Protein AF-A0A2S7QHT2-F1 (afdb_monomer_lite)

Structure (mmCIF, N/CA/C/O backbone):
data_AF-A0A2S7QHT2-F1
#
_entry.id   AF-A0A2S7QHT2-F1
#
loop_
_atom_site.group_PDB
_atom_site.id
_atom_site.type_symbol
_atom_site.label_atom_id
_atom_site.label_alt_id
_atom_site.label_comp_id
_atom_site.label_asym_id
_atom_site.label_entity_id
_atom_site.label_seq_id
_atom_site.pdbx_PDB_ins_code
_atom_site.Cartn_x
_atom_site.Cartn_y
_atom_site.Cartn_z
_atom_site.occupancy
_atom_site.B_iso_or_equiv
_atom_site.auth_seq_id
_atom_site.auth_comp_id
_atom_site.auth_asym_id
_atom_site.auth_atom_id
_atom_site.pdbx_PDB_model_num
ATOM 1 N N . MET A 1 1 ? -30.716 4.567 12.095 1.00 27.33 1 MET A N 1
ATOM 2 C CA . MET A 1 1 ? -30.293 3.938 13.368 1.00 27.33 1 MET A CA 1
ATOM 3 C C . MET A 1 1 ? -30.056 2.433 13.236 1.00 27.33 1 MET A C 1
ATOM 5 O O . MET A 1 1 ? -28.955 2.012 13.545 1.00 27.33 1 MET A O 1
ATOM 9 N N . ASN A 1 2 ? -30.972 1.645 12.649 1.00 24.89 2 ASN A N 1
ATOM 10 C CA . ASN A 1 2 ? -30.847 0.179 12.424 1.00 24.89 2 ASN A CA 1
ATOM 11 C C . ASN A 1 2 ? -29.750 -0.302 11.447 1.00 24.89 2 ASN A C 1
ATOM 13 O O . ASN A 1 2 ? -29.770 -1.441 11.002 1.00 24.89 2 ASN A O 1
ATOM 17 N N . ILE A 1 3 ? -28.818 0.566 11.070 1.00 30.78 3 ILE A N 1
ATOM 18 C CA . ILE A 1 3 ? -27.710 0.233 10.172 1.00 30.78 3 ILE A CA 1
ATOM 19 C C . ILE A 1 3 ? -26.383 0.306 10.952 1.00 30.78 3 ILE A C 1
ATOM 21 O O . ILE A 1 3 ? -25.504 -0.509 10.710 1.00 30.78 3 ILE A O 1
ATOM 25 N N . LEU A 1 4 ? -26.286 1.176 11.974 1.00 35.44 4 LEU A N 1
ATOM 26 C CA . LEU A 1 4 ? -25.066 1.470 12.747 1.00 35.44 4 LEU A CA 1
ATOM 27 C C . LEU A 1 4 ? -24.508 0.295 13.561 1.00 35.44 4 LEU A C 1
ATOM 29 O O . LEU A 1 4 ? -23.317 0.239 13.843 1.00 35.44 4 LEU A O 1
ATOM 33 N N . LEU A 1 5 ? -25.357 -0.649 13.938 1.00 35.75 5 LEU A N 1
ATOM 34 C CA . LEU A 1 5 ? -24.962 -1.760 14.792 1.00 35.75 5 LEU A CA 1
ATOM 35 C C . LEU A 1 5 ? -24.703 -3.050 13.979 1.00 35.75 5 LEU A C 1
ATOM 37 O O . LEU A 1 5 ? -24.017 -3.948 14.469 1.00 35.75 5 LEU A O 1
ATOM 41 N N . ALA A 1 6 ? -25.129 -3.119 12.700 1.00 35.41 6 ALA A N 1
ATOM 42 C CA . ALA A 1 6 ? -24.780 -4.225 11.786 1.00 35.41 6 ALA A CA 1
ATOM 43 C C . ALA A 1 6 ? -23.260 -4.281 11.564 1.00 35.41 6 ALA A C 1
ATOM 45 O O . ALA A 1 6 ? -22.691 -5.324 11.236 1.00 35.41 6 ALA A O 1
ATOM 46 N N . TYR A 1 7 ? -22.613 -3.139 11.805 1.00 45.28 7 TYR A N 1
ATOM 47 C CA . TYR A 1 7 ? -21.202 -2.881 11.615 1.00 45.28 7 TYR A CA 1
ATOM 48 C C . TYR A 1 7 ? -20.304 -3.554 12.646 1.00 45.28 7 TYR A C 1
ATOM 50 O O . TYR A 1 7 ? -19.321 -4.147 12.230 1.00 45.28 7 TYR A O 1
ATOM 58 N N . TRP A 1 8 ? -20.633 -3.574 13.943 1.00 37.66 8 TRP A N 1
ATOM 59 C CA . TRP A 1 8 ? -19.819 -4.308 14.930 1.00 37.66 8 TRP A CA 1
ATOM 60 C C . TRP A 1 8 ? -19.849 -5.818 14.675 1.00 37.66 8 TRP A C 1
ATOM 62 O O . TRP A 1 8 ? -18.812 -6.475 14.682 1.00 37.66 8 TRP A O 1
ATOM 72 N N . GLY A 1 9 ? -21.029 -6.344 14.329 1.00 35.50 9 GLY A N 1
ATOM 73 C CA . GLY A 1 9 ? -21.218 -7.743 13.960 1.00 35.50 9 GLY A CA 1
ATOM 74 C C . GLY A 1 9 ? -20.507 -8.143 12.665 1.00 35.50 9 GLY A C 1
ATOM 75 O O . GLY A 1 9 ? -19.952 -9.225 12.622 1.00 35.50 9 GLY A O 1
ATOM 76 N N . GLN A 1 10 ? -20.452 -7.315 11.614 1.00 37.03 10 GLN A N 1
ATOM 77 C CA . GLN A 1 10 ? -19.720 -7.663 10.377 1.00 37.03 10 GLN A CA 1
ATOM 78 C C . GLN A 1 10 ? -18.208 -7.412 10.456 1.00 37.03 10 GLN A C 1
ATOM 80 O O . GLN A 1 10 ? -17.444 -8.167 9.849 1.00 37.03 10 GLN A O 1
ATOM 85 N N . ILE A 1 11 ? -17.780 -6.409 11.231 1.00 41.47 11 ILE A N 1
ATOM 86 C CA . ILE A 1 11 ? -16.378 -6.188 11.618 1.00 41.47 11 ILE A CA 1
ATOM 87 C C . ILE A 1 11 ? -15.848 -7.389 12.426 1.00 41.47 11 ILE A C 1
ATOM 89 O O . ILE A 1 11 ? -14.677 -7.736 12.300 1.00 41.47 11 ILE A O 1
ATOM 93 N N . ALA A 1 12 ? -16.716 -8.052 13.203 1.00 37.44 12 ALA A N 1
ATOM 94 C CA . ALA A 1 12 ? -16.378 -9.201 14.043 1.00 37.44 12 ALA A CA 1
ATOM 95 C C . ALA A 1 12 ? -16.720 -10.594 13.455 1.00 37.44 12 ALA A C 1
ATOM 97 O O . ALA A 1 12 ? -16.051 -11.562 13.796 1.00 37.44 12 ALA A O 1
ATOM 98 N N . ASN A 1 13 ? -17.729 -10.745 12.590 1.00 34.91 13 ASN A N 1
ATOM 99 C CA . ASN A 1 13 ? -18.264 -12.059 12.172 1.00 34.91 13 ASN A CA 1
ATOM 100 C C . ASN A 1 13 ? -18.262 -12.319 10.661 1.00 34.91 13 ASN A C 1
ATOM 102 O O . ASN A 1 13 ? -18.760 -13.363 10.243 1.00 34.91 13 ASN A O 1
ATOM 106 N N . SER A 1 14 ? -17.744 -11.428 9.807 1.00 38.25 14 SER A N 1
ATOM 107 C CA . SER A 1 14 ? -17.647 -11.765 8.380 1.00 38.25 14 SER A CA 1
ATOM 108 C C . SER A 1 14 ? -16.297 -12.405 8.058 1.00 38.25 14 SER A C 1
ATOM 110 O O . SER A 1 14 ? -15.271 -11.746 8.039 1.00 38.25 14 SER A O 1
ATOM 112 N N . GLU A 1 15 ? -16.288 -13.691 7.708 1.00 36.53 15 GLU A N 1
ATOM 113 C CA . GLU A 1 15 ? -15.116 -14.375 7.124 1.00 36.53 15 GLU A CA 1
ATOM 114 C C . GLU A 1 15 ? -14.731 -13.827 5.727 1.00 36.53 15 GLU A C 1
ATOM 116 O O . GLU A 1 15 ? -13.870 -14.367 5.037 1.00 36.53 15 GLU A O 1
ATOM 121 N N . ARG A 1 16 ? -15.384 -12.754 5.256 1.00 41.78 16 ARG A N 1
ATOM 122 C CA . ARG A 1 16 ? -15.173 -12.146 3.940 1.00 41.78 16 ARG A CA 1
ATOM 123 C C . ARG A 1 16 ? -15.058 -10.635 4.085 1.00 41.78 16 ARG A C 1
ATOM 125 O O . ARG A 1 16 ? -16.041 -9.976 4.406 1.00 41.78 16 ARG A O 1
ATOM 132 N N . GLY A 1 17 ? -13.892 -10.084 3.737 1.00 46.06 17 GLY A N 1
ATOM 133 C CA . GLY A 1 17 ? -13.554 -8.649 3.756 1.00 46.06 17 GLY A CA 1
ATOM 134 C C . GLY A 1 17 ? -14.359 -7.735 2.813 1.00 46.06 17 GLY A C 1
ATOM 135 O O . GLY A 1 17 ? -13.848 -6.708 2.371 1.00 46.06 17 GLY A O 1
ATOM 136 N N . LEU A 1 18 ? -15.608 -8.081 2.490 1.00 49.06 18 LEU A N 1
ATOM 137 C CA . LEU A 1 18 ? -16.520 -7.264 1.692 1.00 49.06 18 LEU A CA 1
ATOM 138 C C . LEU A 1 18 ? -16.763 -5.908 2.357 1.00 49.06 18 LEU A C 1
ATOM 140 O O . LEU A 1 18 ? -16.842 -4.909 1.659 1.00 49.06 18 LEU A O 1
ATOM 144 N N . TRP A 1 19 ? -16.833 -5.830 3.686 1.00 53.81 19 TRP A N 1
ATOM 145 C CA . TRP A 1 19 ? -17.104 -4.562 4.369 1.00 53.81 19 TRP A CA 1
ATOM 146 C C . TRP A 1 19 ? -15.973 -3.539 4.227 1.00 53.81 19 TRP A C 1
ATOM 148 O O . TRP A 1 19 ? -16.228 -2.385 3.894 1.00 53.81 19 TRP A O 1
ATOM 158 N N . PHE A 1 20 ? -14.719 -3.965 4.391 1.00 51.84 20 PHE A N 1
ATOM 159 C CA . PHE A 1 20 ? -13.565 -3.108 4.117 1.00 51.84 20 PHE A CA 1
ATOM 160 C C . PHE A 1 20 ? -13.592 -2.605 2.667 1.00 51.84 20 PHE A C 1
ATOM 162 O O . PHE A 1 20 ? -13.404 -1.419 2.428 1.00 51.84 20 PHE A O 1
ATOM 169 N N . GLN A 1 21 ? -13.960 -3.466 1.712 1.00 55.69 21 GLN A N 1
ATOM 170 C CA . GLN A 1 21 ? -14.162 -3.070 0.313 1.00 55.69 21 GLN A CA 1
ATOM 171 C C . GLN A 1 21 ? -15.330 -2.083 0.133 1.00 55.69 21 GLN A C 1
ATOM 173 O O . GLN A 1 21 ? -15.239 -1.192 -0.704 1.00 55.69 21 GLN A O 1
ATOM 178 N N . HIS A 1 22 ? -16.408 -2.188 0.919 1.00 61.75 22 HIS A N 1
ATOM 179 C CA . HIS A 1 22 ? -17.517 -1.225 0.894 1.00 61.75 22 HIS A CA 1
ATOM 180 C C . HIS A 1 22 ? -17.108 0.127 1.485 1.00 61.75 22 HIS A C 1
ATOM 182 O O . HIS A 1 22 ? -17.451 1.155 0.908 1.00 61.75 22 HIS A O 1
ATOM 188 N N . LEU A 1 23 ? -16.353 0.148 2.589 1.00 59.56 23 LEU A N 1
ATOM 189 C CA . LEU A 1 23 ? -15.795 1.381 3.156 1.00 59.56 23 LEU A CA 1
ATOM 190 C C . LEU A 1 23 ? -14.796 2.033 2.201 1.00 59.56 23 LEU A C 1
ATOM 192 O O . LEU A 1 23 ? -14.827 3.247 2.027 1.00 59.56 23 LEU A O 1
ATOM 196 N N . GLN A 1 24 ? -13.961 1.240 1.530 1.00 60.12 24 GLN A N 1
ATOM 197 C CA . GLN A 1 24 ? -13.057 1.729 0.492 1.00 60.12 24 GLN A CA 1
ATOM 198 C C . GLN A 1 24 ? -13.811 2.264 -0.722 1.00 60.12 24 GLN A C 1
ATOM 200 O O . GLN A 1 24 ? -13.518 3.364 -1.168 1.00 60.12 24 GLN A O 1
ATOM 205 N N . GLY A 1 25 ? -14.833 1.554 -1.202 1.00 62.62 25 GLY A N 1
ATOM 206 C CA . GLY A 1 25 ? -15.687 2.033 -2.287 1.00 62.62 25 GLY A CA 1
ATOM 207 C C . GLY A 1 25 ? -16.421 3.324 -1.917 1.00 62.62 25 GLY A C 1
ATOM 208 O O . GLY A 1 25 ? -16.457 4.262 -2.707 1.00 62.62 25 GLY A O 1
ATOM 209 N N . ALA A 1 26 ? -16.955 3.419 -0.697 1.00 66.06 26 ALA A N 1
ATOM 210 C CA . ALA A 1 26 ? -17.594 4.631 -0.196 1.00 66.06 26 ALA A CA 1
ATOM 211 C C . ALA A 1 26 ? -16.602 5.795 -0.068 1.00 66.06 26 ALA A C 1
ATOM 213 O O . ALA A 1 26 ? -16.910 6.904 -0.505 1.00 66.06 26 ALA A O 1
ATOM 214 N N . ARG A 1 27 ? -15.398 5.540 0.462 1.00 68.69 27 ARG A N 1
ATOM 215 C CA . ARG A 1 27 ? -14.284 6.498 0.489 1.00 68.69 27 ARG A CA 1
ATOM 216 C C . ARG A 1 27 ? -13.974 7.000 -0.915 1.00 68.69 27 ARG A C 1
ATOM 218 O O . ARG A 1 27 ? -13.933 8.207 -1.123 1.00 68.69 27 ARG A O 1
ATOM 225 N N . ASP A 1 28 ? -13.776 6.091 -1.863 1.00 64.75 28 ASP A N 1
ATOM 226 C CA . ASP A 1 28 ? -13.391 6.423 -3.235 1.00 64.75 28 ASP A CA 1
ATOM 227 C C . ASP A 1 28 ? -14.479 7.252 -3.921 1.00 64.75 28 ASP A C 1
ATOM 229 O O . ASP A 1 28 ? -14.171 8.230 -4.596 1.00 64.75 28 ASP A O 1
ATOM 233 N N . ILE A 1 29 ? -15.757 6.943 -3.673 1.00 66.94 29 ILE A N 1
ATOM 234 C CA . ILE A 1 29 ? -16.894 7.736 -4.159 1.00 66.94 29 ILE A CA 1
ATOM 235 C C . ILE A 1 29 ? -16.921 9.132 -3.519 1.00 66.94 29 ILE A C 1
ATOM 237 O O . ILE A 1 29 ? -17.135 10.115 -4.228 1.00 66.94 29 ILE A O 1
ATOM 241 N N . ILE A 1 30 ? -16.709 9.249 -2.205 1.00 67.50 30 ILE A N 1
ATOM 242 C CA . ILE A 1 30 ? -16.679 10.545 -1.504 1.00 67.50 30 ILE A CA 1
ATOM 243 C C . ILE A 1 30 ? -15.527 11.406 -2.034 1.00 67.50 30 ILE A C 1
ATOM 245 O O . ILE A 1 30 ? -15.738 12.567 -2.384 1.00 67.50 30 ILE A O 1
ATOM 249 N N . LEU A 1 31 ? -14.326 10.835 -2.163 1.00 64.50 31 LEU A N 1
ATOM 250 C CA . LEU A 1 31 ? -13.157 11.524 -2.712 1.00 64.50 31 LEU A CA 1
ATOM 251 C C . LEU A 1 31 ? -13.375 11.922 -4.178 1.00 64.50 31 LEU A C 1
ATOM 253 O O . LEU A 1 31 ? -13.126 13.071 -4.536 1.00 64.50 31 LEU A O 1
ATOM 257 N N . TYR A 1 32 ? -13.935 11.029 -5.001 1.00 68.81 32 TYR A N 1
ATOM 258 C CA . TYR A 1 32 ? -14.283 11.315 -6.396 1.00 68.81 32 TYR A CA 1
ATOM 259 C C . TYR A 1 32 ? -15.263 12.492 -6.534 1.00 68.81 32 TYR A C 1
ATOM 261 O O . TYR A 1 32 ? -15.173 13.273 -7.479 1.00 68.81 32 TYR A O 1
ATOM 269 N N . ARG A 1 33 ? -16.182 12.671 -5.576 1.00 64.50 33 ARG A N 1
ATOM 270 C CA . ARG A 1 33 ? -17.149 13.786 -5.562 1.00 64.50 33 ARG A CA 1
ATOM 271 C C . ARG A 1 33 ? -16.594 15.094 -4.977 1.00 64.50 33 ARG A C 1
ATOM 273 O O . ARG A 1 33 ? -17.362 16.035 -4.756 1.00 64.50 33 ARG A O 1
ATOM 280 N N . GLY A 1 34 ? -15.279 15.179 -4.771 1.00 60.41 34 GLY A N 1
ATOM 281 C CA . GLY A 1 34 ? -14.604 16.367 -4.247 1.00 60.41 34 GLY A CA 1
ATOM 282 C C . GLY A 1 34 ? -14.441 16.372 -2.728 1.00 60.41 34 GLY A C 1
ATOM 283 O O . GLY A 1 34 ? -14.325 17.444 -2.146 1.00 60.41 34 GLY A O 1
ATOM 284 N N . GLY A 1 35 ? -14.443 15.197 -2.093 1.00 59.50 35 GLY A N 1
ATOM 285 C CA . GLY A 1 35 ? -14.132 15.030 -0.676 1.00 59.50 35 GLY A CA 1
ATOM 286 C C . GLY A 1 35 ? -15.316 15.224 0.280 1.00 59.50 35 GLY A C 1
ATOM 287 O O . GLY A 1 35 ? -16.452 15.461 -0.147 1.00 59.50 35 GLY A O 1
ATOM 288 N N . PRO A 1 36 ? -15.071 15.074 1.596 1.00 59.03 36 PRO A N 1
ATOM 289 C CA . PRO A 1 36 ? -16.118 15.141 2.601 1.00 59.03 36 PRO A CA 1
ATOM 290 C C . PRO A 1 36 ? -16.754 16.531 2.709 1.00 59.03 36 PRO A C 1
ATOM 292 O O . PRO A 1 36 ? -16.053 17.510 2.932 1.00 59.03 36 PRO A O 1
ATOM 295 N N . ARG A 1 37 ? -18.087 16.629 2.621 1.00 60.78 37 ARG A N 1
ATOM 296 C CA . ARG A 1 37 ? -18.820 17.891 2.830 1.00 60.78 37 ARG A CA 1
ATOM 297 C C . ARG A 1 37 ? 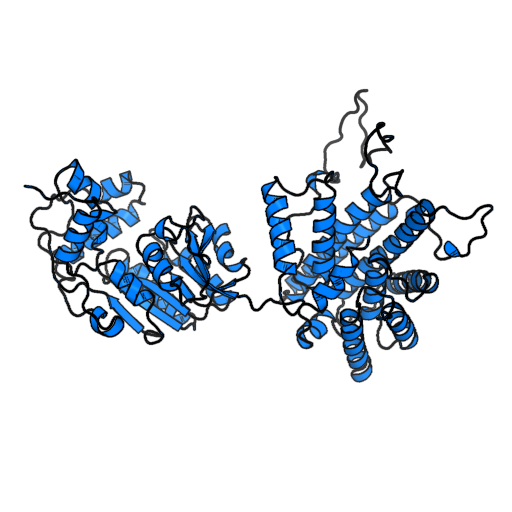-19.588 17.865 4.131 1.00 60.78 37 ARG A C 1
ATOM 299 O O . ARG A 1 37 ? -20.383 16.950 4.352 1.00 60.78 37 ARG A O 1
ATOM 306 N N . THR A 1 38 ? -19.373 18.867 4.983 1.00 54.41 38 THR A N 1
ATOM 307 C CA . THR A 1 38 ? -20.053 18.974 6.280 1.00 54.41 38 THR A CA 1
ATOM 308 C C . THR A 1 38 ? -21.566 18.976 6.110 1.00 54.41 38 THR A C 1
ATOM 310 O O . THR A 1 38 ? -22.243 18.506 6.997 1.00 54.41 38 THR A O 1
ATOM 313 N N . SER A 1 39 ? -22.138 19.395 4.987 1.00 56.03 39 SER A N 1
ATOM 314 C CA . SER A 1 39 ? -23.588 19.357 4.752 1.00 56.03 39 SER A CA 1
ATOM 315 C C . SER A 1 39 ? -24.148 18.005 4.269 1.00 56.03 39 SER A C 1
ATOM 317 O O . SER A 1 39 ? -25.367 17.851 4.213 1.00 56.03 39 SER A O 1
ATOM 319 N N . ASP A 1 40 ? -23.305 17.022 3.928 1.00 63.25 40 ASP A N 1
ATOM 320 C CA . ASP A 1 40 ? -23.725 15.751 3.321 1.00 63.25 40 ASP A CA 1
ATOM 321 C C . ASP A 1 40 ? -23.852 14.622 4.363 1.00 63.25 40 ASP A C 1
ATOM 323 O O . ASP A 1 40 ? -22.884 14.211 5.011 1.00 63.25 40 ASP A O 1
ATOM 327 N N . PHE A 1 41 ? -25.070 14.089 4.505 1.00 63.69 41 PHE A N 1
ATOM 328 C CA . PHE A 1 41 ? -25.387 13.024 5.456 1.00 63.69 41 PHE A CA 1
ATOM 329 C C . PHE A 1 41 ? -24.586 11.739 5.220 1.00 63.69 41 PHE A C 1
ATOM 331 O O . PHE A 1 41 ? -24.064 11.175 6.180 1.00 63.69 41 PHE A O 1
ATOM 338 N N . LEU A 1 42 ? -24.480 11.265 3.974 1.00 64.75 42 LEU A N 1
ATOM 339 C CA . LEU A 1 42 ? -23.794 10.004 3.679 1.00 64.75 42 LEU A CA 1
ATOM 340 C C . LEU A 1 42 ? -22.308 10.129 3.980 1.00 64.75 42 LEU A C 1
ATOM 342 O O . LEU A 1 42 ? -21.710 9.216 4.538 1.00 64.75 42 LEU A O 1
ATOM 346 N N . THR A 1 43 ? -21.734 11.291 3.688 1.00 65.88 43 THR A N 1
ATOM 347 C CA . THR A 1 43 ? -20.347 11.583 4.034 1.00 65.88 43 THR A CA 1
ATOM 348 C C . THR A 1 43 ? -20.132 11.560 5.547 1.00 65.88 43 THR A C 1
ATOM 350 O O . THR A 1 43 ? -19.226 10.879 6.030 1.00 65.88 43 THR A O 1
ATOM 353 N N . ARG A 1 44 ? -20.975 12.273 6.311 1.00 63.75 44 ARG A N 1
ATOM 354 C CA . ARG A 1 44 ? -20.920 12.270 7.784 1.00 63.75 44 ARG A CA 1
ATOM 355 C C . ARG A 1 44 ? -21.051 10.861 8.342 1.00 63.75 44 ARG A C 1
ATOM 357 O O . ARG A 1 44 ? -20.328 10.486 9.260 1.00 63.75 44 ARG A O 1
ATOM 364 N N . PHE A 1 45 ? -21.951 10.084 7.755 1.00 66.25 45 PHE A N 1
ATOM 365 C CA . PHE A 1 45 ? -22.214 8.714 8.141 1.00 66.25 45 PHE A CA 1
ATOM 366 C C . PHE A 1 45 ? -21.015 7.796 7.872 1.00 66.25 45 PHE A C 1
ATOM 368 O O . PHE A 1 45 ? -20.583 7.095 8.777 1.00 66.25 45 PHE A O 1
ATOM 375 N N . PHE A 1 46 ? -20.412 7.832 6.681 1.00 67.19 46 PHE A N 1
ATOM 376 C CA . PHE A 1 46 ? -19.236 7.009 6.376 1.00 67.19 46 PHE A CA 1
ATOM 377 C C . PHE A 1 46 ? -17.997 7.412 7.179 1.00 67.19 46 PHE A C 1
ATOM 379 O O . PHE A 1 46 ? -17.269 6.534 7.634 1.00 67.19 46 PHE A O 1
ATOM 386 N N . ALA A 1 47 ? -17.782 8.708 7.416 1.00 66.00 47 ALA A N 1
ATOM 387 C CA . ALA A 1 47 ? -16.700 9.175 8.280 1.00 66.00 47 ALA A CA 1
ATOM 388 C C . ALA A 1 47 ? -16.893 8.714 9.733 1.00 66.00 47 ALA A C 1
ATOM 390 O O . ALA A 1 47 ? -15.937 8.276 10.368 1.00 66.00 47 ALA A O 1
ATOM 391 N N . LEU A 1 48 ? -18.132 8.752 10.245 1.00 66.94 48 LEU A N 1
ATOM 392 C CA . LEU A 1 48 ? -18.468 8.192 11.555 1.00 66.94 48 LEU A CA 1
ATOM 393 C C . LEU A 1 48 ? -18.089 6.708 11.624 1.00 66.94 48 LEU A C 1
ATOM 395 O O . LEU A 1 48 ? -17.438 6.297 12.577 1.00 66.94 48 LEU A O 1
ATOM 399 N N . LEU A 1 49 ? -18.431 5.924 10.600 1.00 66.12 49 LEU A N 1
ATOM 400 C CA . LEU A 1 49 ? -18.107 4.495 10.550 1.00 66.12 49 LEU A CA 1
ATOM 401 C C . LEU A 1 49 ? -16.602 4.220 10.487 1.00 66.12 49 LEU A C 1
ATOM 403 O O . LEU A 1 49 ? -16.118 3.333 11.188 1.00 66.12 49 LEU A O 1
ATOM 407 N N . ASP A 1 50 ? -15.872 4.980 9.676 1.00 66.56 50 ASP A N 1
ATOM 408 C CA . ASP A 1 50 ? -14.422 4.857 9.526 1.00 66.56 50 ASP A CA 1
ATOM 409 C C . ASP A 1 50 ? -13.697 5.171 10.846 1.00 66.56 50 ASP A C 1
ATOM 411 O O . ASP A 1 50 ? -12.938 4.348 11.355 1.00 66.56 50 ASP A O 1
ATOM 415 N N . ILE A 1 51 ? -14.023 6.304 11.477 1.00 68.00 51 ILE A N 1
ATOM 416 C CA . ILE A 1 51 ? -13.430 6.722 12.757 1.00 68.00 51 ILE A CA 1
ATOM 417 C C . ILE A 1 51 ? -13.825 5.770 13.892 1.00 68.00 51 ILE A C 1
ATOM 419 O O . ILE A 1 51 ? -12.997 5.396 14.725 1.00 68.00 51 ILE A O 1
ATOM 423 N N . SER A 1 52 ? -15.094 5.354 13.938 1.00 63.72 52 SER A N 1
ATOM 424 C CA . SER A 1 52 ? -15.553 4.403 14.947 1.00 63.72 52 SER A CA 1
ATOM 425 C C . SER A 1 52 ? -14.896 3.040 14.799 1.00 63.72 52 SER A C 1
ATOM 427 O O . SER A 1 52 ? -14.715 2.404 15.822 1.00 63.72 52 SER A O 1
ATOM 429 N N . GLY A 1 53 ? -14.534 2.583 13.594 1.00 61.53 53 GLY A N 1
ATOM 430 C CA . GLY A 1 53 ? -13.806 1.324 13.388 1.00 61.53 53 GLY A CA 1
ATOM 431 C C . GLY A 1 53 ? -12.296 1.450 13.613 1.00 61.53 53 GLY A C 1
ATOM 432 O O . GLY A 1 53 ? -11.654 0.527 14.124 1.00 61.53 53 GLY A O 1
ATOM 433 N N . SER A 1 54 ? -11.719 2.606 13.288 1.00 60.28 54 SER A N 1
ATOM 434 C CA . SER A 1 54 ? -10.273 2.803 13.293 1.00 60.28 54 SER A CA 1
ATOM 435 C C . SER A 1 54 ? -9.638 2.681 14.671 1.00 60.28 54 SER A C 1
ATOM 437 O O . SER A 1 54 ? -8.536 2.142 14.801 1.00 60.28 54 SER A O 1
ATOM 439 N N . LEU A 1 55 ? -10.333 3.148 15.708 1.00 60.91 55 LEU A N 1
ATOM 440 C CA . LEU A 1 55 ? -9.832 3.137 17.080 1.00 60.91 55 LEU A CA 1
ATOM 441 C C . LEU A 1 55 ? -9.653 1.710 17.624 1.00 60.91 55 LEU A C 1
ATOM 443 O O . LEU A 1 55 ? -8.727 1.461 18.390 1.00 60.91 55 LEU A O 1
ATOM 447 N N . TRP A 1 56 ? -10.455 0.765 17.133 1.00 55.91 56 TRP A N 1
ATOM 448 C CA . TRP A 1 56 ? -10.374 -0.657 17.478 1.00 55.91 56 TRP A CA 1
ATOM 449 C C . TRP A 1 56 ? -9.393 -1.421 16.598 1.00 55.91 56 TRP A C 1
ATOM 451 O O . TRP A 1 56 ? -8.843 -2.422 17.032 1.00 55.91 56 TRP A O 1
ATOM 461 N N . SER A 1 57 ? -9.166 -0.974 15.361 1.00 53.19 57 SER A N 1
ATOM 462 C CA . SER A 1 57 ? -8.196 -1.609 14.455 1.00 53.19 57 SER A CA 1
ATOM 463 C C . SER A 1 57 ? -6.737 -1.261 14.779 1.00 53.19 57 SER A C 1
ATOM 465 O O . SER A 1 57 ? -5.822 -1.955 14.342 1.00 53.19 57 SER A O 1
ATOM 467 N N . GLY A 1 58 ? -6.508 -0.150 15.489 1.00 49.38 58 GLY A N 1
ATOM 468 C CA . GLY A 1 58 ? -5.170 0.387 15.742 1.00 49.38 58 GLY A CA 1
ATOM 469 C C . GLY A 1 58 ? -4.451 0.917 14.493 1.00 49.38 58 GLY A C 1
ATOM 470 O O . GLY A 1 58 ? -3.255 1.179 14.566 1.00 49.38 58 GLY A O 1
ATOM 471 N N . GLN A 1 59 ? -5.139 1.074 13.354 1.00 52.56 59 GLN A N 1
ATOM 472 C CA . GLN A 1 59 ? -4.547 1.508 12.074 1.00 52.56 59 GLN A CA 1
ATOM 473 C C . GLN A 1 59 ? -4.804 2.987 11.739 1.00 52.56 59 GLN A C 1
ATOM 475 O O . GLN A 1 59 ? -4.310 3.490 10.734 1.00 52.56 59 GLN A O 1
ATOM 480 N N . GLY A 1 60 ? -5.574 3.702 12.568 1.00 56.44 60 GLY A N 1
ATOM 481 C CA . GLY A 1 60 ? -6.106 5.008 12.177 1.00 56.44 60 GLY A CA 1
ATOM 482 C C . GLY A 1 60 ? -7.174 4.880 11.076 1.00 56.44 60 GLY A C 1
ATOM 483 O O . GLY A 1 60 ? -7.420 3.786 10.565 1.00 56.44 60 GLY A O 1
ATOM 484 N N . PRO A 1 61 ? -7.923 5.953 10.791 1.00 63.69 61 PRO A N 1
ATOM 485 C CA . PRO A 1 61 ? -9.043 5.883 9.857 1.00 63.69 61 PRO A CA 1
ATOM 486 C C . PRO A 1 61 ? -8.567 5.943 8.389 1.00 63.69 61 PRO A C 1
ATOM 488 O O . PRO A 1 61 ? -7.520 6.525 8.099 1.00 63.69 61 PRO A O 1
ATOM 491 N N . LEU A 1 62 ? -9.307 5.298 7.479 1.00 57.53 62 LEU A N 1
ATOM 492 C CA . LEU A 1 62 ? -8.942 5.029 6.075 1.00 57.53 62 LEU A CA 1
ATOM 493 C C . LEU A 1 62 ? -9.079 6.232 5.139 1.00 57.53 62 LEU A C 1
ATOM 495 O O . LEU A 1 62 ? -8.452 6.269 4.076 1.00 57.53 62 LEU A O 1
ATOM 499 N N . LEU A 1 63 ? -9.945 7.180 5.476 1.00 58.53 63 LEU A N 1
ATOM 500 C CA . LEU A 1 63 ? -10.082 8.445 4.763 1.00 58.53 63 LEU A CA 1
ATOM 501 C C . LEU A 1 63 ? -8.960 9.416 5.225 1.00 58.53 63 LEU A C 1
ATOM 503 O O . LEU A 1 63 ? -8.789 9.672 6.421 1.00 58.53 63 LEU A O 1
ATOM 507 N N . PRO A 1 64 ? -8.150 9.971 4.304 1.00 46.06 64 PRO A N 1
ATOM 508 C CA . PRO A 1 64 ? -7.125 10.948 4.659 1.00 46.06 64 PRO A CA 1
ATOM 509 C C . PRO A 1 64 ? -7.750 12.297 5.048 1.00 46.06 64 PRO A C 1
ATOM 511 O O . PRO A 1 64 ? -8.820 12.666 4.568 1.00 46.06 64 PRO A O 1
ATOM 514 N N . GLY A 1 65 ? -7.046 13.055 5.893 1.00 45.69 65 GLY A N 1
ATOM 515 C CA . GLY A 1 65 ? -7.427 14.413 6.293 1.00 45.69 65 GLY A CA 1
ATOM 516 C C . GLY A 1 65 ? -7.840 14.534 7.756 1.00 45.69 65 GLY A C 1
ATOM 517 O O . GLY A 1 65 ? -8.147 13.554 8.438 1.00 45.69 65 GLY A O 1
ATOM 518 N N . HIS A 1 66 ? -7.795 15.752 8.280 1.00 42.69 66 HIS A N 1
ATOM 519 C CA . HIS A 1 66 ? -8.558 16.074 9.472 1.00 42.69 66 HIS A CA 1
ATOM 520 C C . HIS A 1 66 ? -9.972 16.327 8.988 1.00 42.69 66 HIS A C 1
ATOM 522 O O . HIS A 1 66 ? -10.255 17.406 8.465 1.00 42.69 66 HIS A O 1
ATOM 528 N N . TYR A 1 67 ? -10.814 15.299 9.046 1.00 54.12 67 TYR A N 1
ATOM 529 C CA . TYR A 1 67 ? -12.200 15.439 8.642 1.00 54.12 67 TYR A CA 1
ATOM 530 C C . TYR A 1 67 ? -12.731 16.740 9.233 1.00 54.12 67 TYR A C 1
ATOM 532 O O . TYR A 1 67 ? -12.630 16.956 10.443 1.00 54.12 67 TYR A O 1
ATOM 540 N N . TRP A 1 68 ? -13.249 17.596 8.355 1.00 51.69 68 TRP A N 1
ATOM 541 C CA . TRP A 1 68 ? -14.009 18.773 8.749 1.00 51.69 68 TRP A CA 1
ATOM 542 C C . TRP A 1 68 ? -13.217 19.969 9.313 1.00 51.69 68 TRP A C 1
ATOM 544 O O . TRP A 1 68 ? -13.843 20.933 9.746 1.00 51.69 68 TRP A O 1
ATOM 554 N N . ILE A 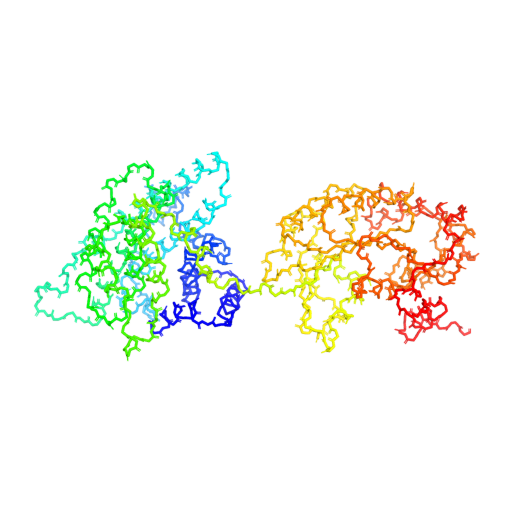1 69 ? -11.872 19.973 9.262 1.00 42.38 69 ILE A N 1
ATOM 555 C CA . ILE A 1 69 ? -11.076 21.153 9.678 1.00 42.38 69 ILE A CA 1
ATOM 556 C C . ILE A 1 69 ? -11.310 22.373 8.786 1.00 42.38 69 ILE A C 1
ATOM 558 O O . ILE A 1 69 ? -11.178 23.493 9.268 1.00 42.38 69 ILE A O 1
ATOM 562 N N . GLU A 1 70 ? -11.699 22.195 7.524 1.00 41.94 70 GLU A N 1
ATOM 563 C CA . GLU A 1 70 ? -11.892 23.344 6.629 1.00 41.94 70 GLU A CA 1
ATOM 564 C C . GLU A 1 70 ? -13.050 24.266 7.065 1.00 41.94 70 GLU A C 1
ATOM 566 O O . GLU A 1 70 ? -13.023 25.448 6.733 1.00 41.94 70 GLU A O 1
ATOM 571 N N . ASP A 1 71 ? -13.989 23.775 7.890 1.00 39.22 71 ASP A N 1
ATOM 572 C CA . ASP A 1 71 ? -15.112 24.564 8.425 1.00 39.22 71 ASP A CA 1
ATOM 573 C C . ASP A 1 71 ? -15.036 24.819 9.948 1.00 39.22 71 ASP A C 1
ATOM 575 O O . ASP A 1 71 ? -15.880 25.535 10.495 1.00 39.22 71 ASP A O 1
ATOM 579 N N . ALA A 1 72 ? -14.045 24.269 10.661 1.00 38.03 72 ALA A N 1
ATOM 580 C CA . ALA A 1 72 ? -13.861 24.542 12.086 1.00 38.03 72 ALA A CA 1
ATOM 581 C C . ALA A 1 72 ? -12.974 25.790 12.258 1.00 38.03 72 ALA A C 1
ATOM 583 O O . ALA A 1 72 ? -11.836 25.788 11.786 1.00 38.03 72 ALA A O 1
ATOM 584 N N . PRO A 1 73 ? -13.437 26.868 12.922 1.00 32.75 73 PRO A N 1
ATOM 585 C CA . PRO A 1 73 ? -12.614 28.055 13.104 1.00 32.75 73 PRO A CA 1
ATOM 586 C C . PRO A 1 73 ? -11.354 27.704 13.902 1.00 32.75 73 PRO A C 1
ATOM 588 O O . PRO A 1 73 ? -11.417 27.356 15.080 1.00 32.75 73 PRO A O 1
ATOM 591 N N . THR A 1 74 ? -10.192 27.808 13.257 1.00 32.78 74 THR A N 1
ATOM 592 C CA . THR A 1 74 ? -8.897 27.756 13.937 1.00 32.78 74 THR A CA 1
ATOM 593 C C . THR A 1 74 ? -8.738 28.982 14.847 1.00 32.78 74 THR A C 1
ATOM 595 O O . THR A 1 74 ? -9.070 30.088 14.412 1.00 32.78 74 THR A O 1
ATOM 598 N N . PRO A 1 75 ? -8.164 28.848 16.060 1.00 37.81 75 PRO A N 1
ATOM 599 C CA . PRO A 1 75 ? -7.939 29.974 16.976 1.00 37.81 75 PRO A CA 1
ATOM 600 C C . PRO A 1 75 ? -7.009 31.084 16.438 1.00 37.81 75 PRO A C 1
ATOM 602 O O . PRO A 1 75 ? -6.801 32.087 17.115 1.00 37.81 75 PRO A O 1
ATOM 605 N N . SER A 1 76 ? -6.456 30.932 15.230 1.00 31.25 76 SER A N 1
ATOM 606 C CA . SER A 1 76 ? -5.510 31.850 14.586 1.00 31.25 76 SER A CA 1
ATOM 607 C C . SER A 1 76 ? -6.049 32.571 13.339 1.00 31.25 76 SER A C 1
ATOM 609 O O . SER A 1 76 ? -5.266 33.168 12.600 1.00 31.25 76 SER A O 1
ATOM 611 N N . SER A 1 77 ? -7.354 32.533 13.055 1.00 31.89 77 SER A N 1
ATOM 612 C CA . SER A 1 77 ? -7.922 33.288 11.924 1.00 31.89 77 SER A CA 1
ATOM 613 C C . SER A 1 77 ? -8.089 34.784 12.265 1.00 31.89 77 SER A C 1
ATOM 615 O O . SER A 1 77 ? -8.527 35.103 13.371 1.00 31.89 77 SER A O 1
ATOM 617 N N . PRO A 1 78 ? -7.776 35.722 11.344 1.00 28.64 78 PRO A N 1
ATOM 618 C CA . PRO A 1 78 ? -7.957 37.154 11.589 1.00 28.64 78 PRO A CA 1
ATOM 619 C C . PRO A 1 78 ? -9.445 37.497 11.807 1.00 28.64 78 PRO A C 1
ATOM 621 O O . PRO A 1 78 ? -10.310 36.844 11.212 1.00 28.64 78 PRO A O 1
ATOM 624 N N . PRO A 1 79 ? -9.771 38.509 12.637 1.00 33.78 79 PRO A N 1
ATOM 625 C CA . PRO A 1 79 ? -11.155 38.831 12.977 1.00 33.78 79 PRO A CA 1
ATOM 626 C C . PRO A 1 79 ? -11.949 39.222 11.723 1.00 33.78 79 PRO A C 1
ATOM 628 O O . PRO A 1 79 ? -11.560 40.127 10.982 1.00 33.78 79 PRO A O 1
ATOM 631 N N . LYS A 1 80 ? -13.078 38.543 11.477 1.00 37.94 80 LYS A N 1
ATOM 632 C CA . LYS A 1 80 ? -14.030 38.933 10.427 1.00 37.94 80 LYS A CA 1
ATOM 633 C C . LYS A 1 80 ? -14.853 40.132 10.902 1.00 37.94 80 LYS A C 1
ATOM 635 O O . LYS A 1 80 ? -15.471 40.081 11.961 1.00 37.94 80 LYS A O 1
ATOM 640 N N . GLN A 1 81 ? -14.873 41.187 10.089 1.00 31.61 81 GLN A N 1
ATOM 641 C CA . GLN A 1 81 ? -15.760 42.339 10.256 1.00 31.61 81 GLN A CA 1
ATOM 642 C C . GLN A 1 81 ? -17.215 41.931 10.011 1.00 31.61 81 GLN A C 1
ATOM 644 O O . GLN A 1 81 ? -17.528 41.311 8.991 1.00 31.61 81 GLN A O 1
ATOM 649 N N . LEU A 1 82 ? -18.101 42.302 10.934 1.00 40.78 82 LEU A N 1
ATOM 650 C CA . LEU A 1 82 ? -19.543 42.211 10.724 1.00 40.78 82 LEU A CA 1
ATOM 651 C C . LEU A 1 82 ? -20.000 43.254 9.679 1.00 40.78 82 LEU A C 1
ATOM 653 O O . LEU A 1 82 ? -19.305 44.250 9.464 1.00 40.78 82 LEU A O 1
ATOM 657 N N . PRO A 1 83 ? -21.177 43.079 9.044 1.00 36.94 83 PRO A N 1
ATOM 658 C CA . PRO A 1 83 ? -21.721 44.033 8.066 1.00 36.94 83 PRO A CA 1
ATOM 659 C C . PRO A 1 83 ? -21.939 45.457 8.608 1.00 36.94 83 PRO A C 1
ATOM 661 O O . PRO A 1 83 ? -22.153 46.378 7.824 1.00 36.94 83 PRO A O 1
ATOM 664 N N . ASP A 1 84 ? -21.893 45.639 9.932 1.00 44.97 84 ASP A N 1
ATOM 665 C CA . ASP A 1 84 ? -22.007 46.925 10.627 1.00 44.97 84 ASP A CA 1
ATOM 666 C C . ASP A 1 84 ? -20.653 47.579 10.976 1.00 44.97 84 ASP A C 1
ATOM 668 O O . ASP A 1 84 ? -20.623 48.669 11.547 1.00 44.97 84 ASP A O 1
ATOM 672 N N . GLY A 1 85 ? -19.530 46.945 10.615 1.00 35.03 85 GLY A N 1
ATOM 673 C CA . GLY A 1 85 ? -18.178 47.475 10.812 1.00 35.03 85 GLY A CA 1
ATOM 674 C C . GLY A 1 85 ? -17.545 47.190 12.178 1.00 35.03 85 GLY A C 1
ATOM 675 O O . GLY A 1 85 ? -16.425 47.646 12.420 1.00 35.03 85 GLY A O 1
ATOM 676 N N . SER A 1 86 ? -18.195 46.429 13.062 1.00 37.50 86 SER A N 1
ATOM 677 C CA . SER A 1 86 ? -17.616 46.047 14.357 1.00 37.50 86 SER A CA 1
ATOM 678 C C . SER A 1 86 ? -16.637 44.856 14.254 1.00 37.50 86 SER A C 1
ATOM 680 O O . SER A 1 86 ? -16.811 43.942 13.444 1.00 37.50 86 SER A O 1
ATOM 682 N N . LEU A 1 87 ? -15.566 44.890 15.063 1.00 33.38 87 LEU A N 1
ATOM 683 C CA . LEU A 1 87 ? -14.540 43.840 15.183 1.00 33.38 87 LEU A CA 1
ATOM 684 C C . LEU A 1 87 ? -14.742 43.067 16.496 1.00 33.38 87 LEU A C 1
ATOM 686 O O . LEU A 1 87 ? -14.802 43.681 17.561 1.00 33.38 87 LEU A O 1
ATOM 690 N N . VAL A 1 88 ? -14.796 41.732 16.435 1.00 37.44 88 VAL A N 1
ATOM 691 C CA . VAL A 1 88 ? -14.909 40.848 17.611 1.00 37.44 88 VAL A CA 1
ATOM 692 C C . VAL A 1 88 ? -13.678 39.939 17.687 1.00 37.44 88 VAL A C 1
ATOM 694 O O . VAL A 1 88 ? -13.343 39.275 16.710 1.00 37.44 88 VAL A O 1
ATOM 697 N N . ASN A 1 89 ? -13.014 39.899 18.847 1.00 31.53 89 ASN A N 1
ATOM 698 C CA . ASN A 1 89 ? -11.915 38.972 19.136 1.00 31.53 89 ASN A CA 1
ATOM 699 C C . ASN A 1 89 ? -12.446 37.775 19.943 1.00 31.53 89 ASN A C 1
ATOM 701 O O . ASN A 1 89 ? -12.867 37.946 21.085 1.00 31.53 89 ASN A O 1
ATOM 705 N N . GLY A 1 90 ? -12.408 36.577 19.351 1.00 36.03 90 GLY A N 1
ATOM 706 C CA . GLY A 1 90 ? -12.797 35.300 19.969 1.00 36.03 90 GLY A CA 1
ATOM 707 C C . GLY A 1 90 ? -13.559 34.388 18.993 1.00 36.03 90 GLY A C 1
ATOM 708 O O . GLY A 1 90 ? -14.139 34.897 18.032 1.00 36.03 90 GLY A O 1
ATOM 709 N N . PRO A 1 91 ? -13.563 33.053 19.191 1.00 29.28 91 PRO A N 1
ATOM 710 C CA . PRO A 1 91 ? -14.297 32.134 18.327 1.00 29.28 91 PRO A CA 1
ATOM 711 C C . PRO A 1 91 ? -15.798 32.405 18.458 1.00 29.28 91 PRO A C 1
ATOM 713 O O . PRO A 1 91 ? -16.416 32.121 19.482 1.00 29.28 91 PRO A O 1
ATOM 716 N N . VAL A 1 92 ? -16.390 32.980 17.415 1.00 31.39 92 VAL A N 1
ATOM 717 C CA . VAL A 1 92 ? -17.842 33.116 17.313 1.00 31.39 92 VAL A CA 1
ATOM 718 C C . VAL A 1 92 ? -18.373 31.784 16.794 1.00 31.39 92 VAL A C 1
ATOM 720 O O . VAL A 1 92 ? -18.258 31.484 15.606 1.00 31.39 92 VAL A O 1
ATOM 723 N N . LEU A 1 93 ? -18.933 30.970 17.692 1.00 34.16 93 LEU A N 1
ATOM 724 C CA . LEU A 1 93 ? -19.841 29.892 17.298 1.00 34.16 93 LEU A CA 1
ATOM 725 C C . LEU A 1 93 ? -20.954 30.516 16.440 1.00 34.16 93 LEU A C 1
ATOM 727 O O . LEU A 1 93 ? -21.480 31.565 16.834 1.00 34.16 93 LEU A O 1
ATOM 731 N N . PRO A 1 94 ? -21.336 29.931 15.288 1.00 31.11 94 PRO A N 1
ATOM 732 C CA . PRO A 1 94 ? -22.509 30.411 14.581 1.00 31.11 94 PRO A CA 1
ATOM 733 C C . PRO A 1 94 ? -23.689 30.317 15.550 1.00 31.11 94 PRO A C 1
ATOM 735 O O . PRO A 1 94 ? -23.988 29.241 16.068 1.00 31.11 94 PRO A O 1
ATOM 738 N N . GLY A 1 95 ? -24.332 31.451 15.835 1.00 28.83 95 GLY A N 1
ATOM 739 C CA . GLY A 1 95 ? -25.586 31.447 16.581 1.00 28.83 95 GLY A CA 1
ATOM 740 C C . GLY A 1 95 ? -26.625 30.580 15.859 1.00 28.83 95 GLY A C 1
ATOM 741 O O . GLY A 1 95 ? -26.494 30.366 14.647 1.00 28.83 95 GLY A O 1
ATOM 742 N N . PRO A 1 96 ? -27.656 30.088 16.569 1.00 32.88 96 PRO A N 1
ATOM 743 C CA . PRO A 1 96 ? -28.678 29.231 15.985 1.00 32.88 96 PRO A CA 1
ATOM 744 C C . PRO A 1 96 ? -29.368 30.004 14.860 1.00 32.88 96 PRO A C 1
ATOM 746 O O . PRO A 1 96 ? -30.194 30.886 15.094 1.00 32.88 96 PRO A O 1
ATOM 749 N N . SER A 1 97 ? -28.992 29.718 13.617 1.00 35.25 97 SER A N 1
ATOM 750 C CA . SER A 1 97 ? -29.738 30.200 12.467 1.00 35.25 97 SER A CA 1
ATOM 751 C C . SER A 1 97 ? -30.996 29.350 12.425 1.00 35.25 97 SER A C 1
ATOM 753 O O . SER A 1 97 ? -30.932 28.139 12.230 1.00 35.25 97 SER A O 1
ATOM 755 N N . ALA A 1 98 ? -32.140 29.982 12.695 1.00 31.89 98 ALA A N 1
ATOM 756 C CA . ALA A 1 98 ? -33.430 29.315 12.621 1.00 31.89 98 ALA A CA 1
ATOM 757 C C . ALA A 1 98 ? -33.548 28.605 11.257 1.00 31.89 98 ALA A C 1
ATOM 759 O O . ALA A 1 98 ? -33.269 29.239 10.230 1.00 31.89 98 ALA A O 1
ATOM 760 N N . PRO A 1 99 ? -33.928 27.315 11.219 1.00 37.38 99 PRO A N 1
ATOM 761 C CA . PRO A 1 99 ? -33.966 26.565 9.976 1.00 37.38 99 PRO A CA 1
ATOM 762 C C . PRO A 1 99 ? -34.915 27.249 8.990 1.00 37.38 99 PRO A C 1
ATOM 764 O O . PRO A 1 99 ? -36.078 27.535 9.291 1.00 37.38 99 PRO A O 1
ATOM 767 N N . SER A 1 100 ? -34.401 27.546 7.794 1.00 36.59 100 SER A N 1
ATOM 768 C CA . SER A 1 100 ? -35.222 28.059 6.701 1.00 36.59 100 SER A CA 1
ATOM 769 C C . SER A 1 100 ? -36.304 27.025 6.360 1.00 36.59 100 SER A C 1
ATOM 771 O O . SER A 1 100 ? -36.031 25.825 6.279 1.00 36.59 100 SER A O 1
ATOM 773 N N . LYS A 1 101 ? -37.561 27.471 6.213 1.00 30.78 101 LYS A N 1
ATOM 774 C CA . LYS A 1 101 ? -38.708 26.596 5.917 1.00 30.78 101 LYS A CA 1
ATOM 775 C C . LYS A 1 101 ? -38.410 25.727 4.686 1.00 30.78 101 LYS A C 1
ATOM 777 O O . LYS A 1 101 ? -38.413 26.237 3.571 1.00 30.78 101 LYS A O 1
ATOM 782 N N . GLY A 1 102 ? -38.206 24.424 4.898 1.00 40.88 102 GLY A N 1
ATOM 783 C CA . GLY A 1 102 ? -38.034 23.426 3.834 1.00 40.88 102 GLY A CA 1
ATOM 784 C C . GLY A 1 102 ? -36.762 22.575 3.911 1.00 40.88 102 GLY A C 1
ATOM 785 O O . GLY A 1 102 ? -36.640 21.630 3.137 1.00 40.88 102 GLY A O 1
ATOM 786 N N . GLN A 1 103 ? -35.834 22.859 4.829 1.00 46.38 103 GLN A N 1
ATOM 787 C CA . GLN A 1 103 ? -34.644 22.027 5.029 1.00 46.38 103 GLN A CA 1
ATOM 788 C C . GLN A 1 103 ? -34.980 20.839 5.948 1.00 46.38 103 GLN A C 1
ATOM 790 O O . GLN A 1 103 ? -35.525 21.023 7.033 1.00 46.38 103 GLN A O 1
ATOM 795 N N . LEU A 1 104 ? -34.707 19.610 5.500 1.00 42.22 104 LEU A N 1
ATOM 796 C CA . LEU A 1 104 ? -34.845 18.412 6.334 1.00 42.22 104 LEU A CA 1
ATOM 797 C C . LEU A 1 104 ? -33.811 18.487 7.469 1.00 42.22 104 LEU A C 1
ATOM 799 O O . LEU A 1 104 ? -32.622 18.282 7.224 1.00 42.22 104 LEU A O 1
ATOM 803 N N . ASN A 1 105 ? -34.259 18.788 8.690 1.00 53.09 105 ASN A N 1
ATOM 804 C CA . ASN A 1 105 ? -33.429 18.701 9.888 1.00 53.09 105 ASN A CA 1
ATOM 805 C C . ASN A 1 105 ? -33.127 17.226 10.167 1.00 53.09 105 ASN A C 1
ATOM 807 O O . ASN A 1 105 ? -34.034 16.412 10.361 1.00 53.09 105 ASN A O 1
ATOM 811 N N . TRP A 1 106 ? -31.845 16.872 10.131 1.00 49.81 106 TRP A N 1
ATOM 812 C CA . TRP A 1 106 ? -31.371 15.542 10.476 1.00 49.81 106 TRP A CA 1
ATOM 813 C C . TRP A 1 106 ? -30.249 15.634 11.522 1.00 49.81 106 TRP A C 1
ATOM 815 O O . TRP A 1 106 ? -29.259 16.316 11.244 1.00 49.81 106 TRP A O 1
ATOM 825 N N . PRO A 1 107 ? -30.347 14.904 12.650 1.00 58.53 107 PRO A N 1
ATOM 826 C CA . PRO A 1 107 ? -31.479 14.069 13.050 1.00 58.53 107 PRO A CA 1
ATOM 827 C C . PRO A 1 107 ? -32.748 14.887 13.312 1.00 58.53 107 PRO A C 1
ATOM 829 O O . PRO A 1 107 ? -32.680 16.008 13.795 1.00 58.53 107 PRO A O 1
ATOM 832 N N . TYR A 1 108 ? -33.919 14.313 13.023 1.00 60.50 108 TYR A N 1
ATOM 833 C CA . TYR A 1 108 ? -35.210 14.997 13.226 1.00 60.50 108 TYR A CA 1
ATOM 834 C C . TYR A 1 108 ? -35.514 15.309 14.704 1.00 60.50 108 TYR A C 1
ATOM 836 O O . TYR A 1 108 ? -36.477 16.004 14.998 1.00 60.50 108 TYR A O 1
ATOM 844 N N . TYR A 1 109 ? -34.736 14.730 15.622 1.00 60.59 109 TYR A N 1
ATOM 845 C CA . TYR A 1 109 ? -34.820 14.944 17.063 1.00 60.59 109 TYR A CA 1
ATOM 846 C C . TYR A 1 109 ? -33.818 15.992 17.578 1.00 60.59 109 TYR A C 1
ATOM 848 O O . TYR A 1 109 ? -33.741 16.198 18.779 1.00 60.59 109 TYR A O 1
ATOM 856 N N . ASP A 1 110 ? -33.056 16.642 16.693 1.00 66.25 110 ASP A N 1
ATOM 857 C CA . ASP A 1 110 ? -32.067 17.679 17.019 1.00 66.25 110 ASP A CA 1
ATOM 858 C C . ASP A 1 110 ? -32.467 19.008 16.356 1.00 66.25 110 ASP A C 1
ATOM 860 O O . ASP A 1 110 ? -31.740 19.568 15.534 1.00 66.25 110 ASP A O 1
ATOM 864 N N . ASP A 1 111 ? -33.665 19.508 16.677 1.00 58.50 111 ASP A N 1
ATOM 865 C CA . ASP A 1 111 ? -34.225 20.732 16.076 1.00 58.50 111 ASP A CA 1
ATOM 866 C C . ASP A 1 111 ? -33.348 21.978 16.316 1.00 58.50 111 ASP A C 1
ATOM 868 O O . ASP A 1 111 ? -33.406 22.937 15.544 1.00 58.50 111 ASP A O 1
ATOM 872 N N . GLY A 1 112 ? -32.507 21.951 17.359 1.00 60.28 112 GLY A N 1
ATOM 873 C CA . GLY A 1 112 ? -31.514 22.983 17.671 1.00 60.28 112 GLY A CA 1
ATOM 874 C C . GLY A 1 112 ? -30.133 22.773 17.036 1.00 60.28 112 GLY A C 1
ATOM 875 O O . GLY A 1 112 ? -29.274 23.641 17.185 1.00 60.28 112 GLY A O 1
ATOM 876 N N . GLY A 1 113 ? -29.894 21.649 16.350 1.00 63.31 113 GLY A N 1
ATOM 877 C CA . GLY A 1 113 ? -28.608 21.315 15.727 1.00 63.31 113 GLY A CA 1
ATOM 878 C C . GLY A 1 113 ? -27.448 21.122 16.714 1.00 63.31 113 GLY A C 1
ATOM 879 O O . GLY A 1 113 ? -26.284 21.159 16.299 1.00 63.31 113 GLY A O 1
ATOM 880 N N . VAL A 1 114 ? -27.741 20.959 18.007 1.00 68.19 114 VAL A N 1
ATOM 881 C CA . VAL A 1 114 ? -26.755 20.855 19.087 1.00 68.19 114 VAL A CA 1
ATOM 882 C C . VAL A 1 114 ? -25.971 19.563 18.936 1.00 68.19 114 VAL A C 1
ATOM 884 O O . VAL A 1 114 ? -24.745 19.593 18.847 1.00 68.19 114 VAL A O 1
ATOM 887 N N . MET A 1 115 ? -26.660 18.430 18.826 1.00 66.31 115 MET A N 1
ATOM 888 C CA . MET A 1 115 ? -25.995 17.134 18.707 1.00 66.31 115 MET A CA 1
ATOM 889 C C . MET A 1 115 ? -25.194 17.030 17.423 1.00 66.31 115 MET A C 1
ATOM 891 O O . MET A 1 115 ? -24.046 16.593 17.427 1.00 66.31 115 MET A O 1
ATOM 895 N N . THR A 1 116 ? -25.774 17.491 16.326 1.00 64.00 116 THR A N 1
ATOM 896 C CA . THR A 1 116 ? -25.155 17.426 15.011 1.00 64.00 116 THR A CA 1
ATOM 897 C C . THR A 1 116 ? -23.881 18.264 14.942 1.00 64.00 116 THR A C 1
ATOM 899 O O . THR A 1 116 ? -22.897 17.821 14.355 1.00 64.00 116 THR A O 1
ATOM 902 N N . SER A 1 117 ? -23.873 19.450 15.555 1.00 66.00 117 SER A N 1
ATOM 903 C CA . SER A 1 117 ? -22.715 20.353 15.539 1.00 66.00 117 SER A CA 1
ATOM 904 C C . SER A 1 117 ? -21.650 19.933 16.552 1.00 66.00 117 SER A C 1
ATOM 906 O O . SER A 1 117 ? -20.458 19.905 16.243 1.00 66.00 117 SER A O 1
ATOM 908 N N . THR A 1 118 ? -22.069 19.559 17.759 1.00 69.56 118 THR A N 1
ATOM 909 C CA . THR A 1 118 ? -21.162 19.248 18.864 1.00 69.56 118 THR A CA 1
ATOM 910 C C . THR A 1 118 ? -20.536 17.864 18.717 1.00 69.56 118 THR A C 1
ATOM 912 O O . THR A 1 118 ? -19.317 17.728 18.828 1.00 69.56 118 THR A O 1
ATOM 915 N N . PHE A 1 119 ? -21.327 16.839 18.386 1.00 69.12 119 PHE A N 1
ATOM 916 C CA . PHE A 1 119 ? -20.820 15.474 18.206 1.00 69.12 119 PHE A CA 1
ATOM 917 C C . PHE A 1 119 ? -19.881 15.366 16.999 1.00 69.12 119 PHE A C 1
ATOM 919 O O . PHE A 1 119 ? -18.942 14.577 16.987 1.00 69.12 119 PHE A O 1
ATOM 926 N N . HIS A 1 120 ? -20.085 16.202 15.986 1.00 67.94 120 HIS A N 1
ATOM 927 C CA . HIS A 1 120 ? -19.195 16.279 14.839 1.00 67.94 120 HIS A CA 1
ATOM 928 C C . HIS A 1 120 ? -17.768 16.704 15.209 1.00 67.94 120 HIS A C 1
ATOM 930 O O . HIS A 1 120 ? -16.811 16.043 14.807 1.00 67.94 120 HIS A O 1
ATOM 936 N N . LEU A 1 121 ? -17.625 17.763 16.013 1.00 71.19 121 LEU A N 1
ATOM 937 C CA . LEU A 1 121 ? -16.325 18.178 16.550 1.00 71.19 121 LEU A CA 1
ATOM 938 C C . LEU A 1 121 ? -15.721 17.079 17.426 1.00 71.19 121 LEU A C 1
ATOM 940 O O . LEU A 1 121 ? -14.527 16.802 17.339 1.00 71.19 121 LEU A O 1
ATOM 944 N N . PHE A 1 122 ? -16.556 16.386 18.199 1.00 76.38 122 PHE A N 1
ATOM 945 C CA . PHE A 1 122 ? -16.108 15.271 19.022 1.00 76.38 122 PHE A CA 1
ATOM 946 C C . PHE A 1 122 ? -15.449 14.141 18.213 1.00 76.38 122 PHE A C 1
ATOM 948 O O . PHE A 1 122 ? -14.411 13.603 18.607 1.00 76.38 122 PHE A O 1
ATOM 955 N N . MET A 1 123 ? -15.992 13.825 17.034 1.00 73.38 123 MET A N 1
ATOM 956 C CA . MET A 1 123 ? -15.423 12.809 16.142 1.00 73.38 123 MET A CA 1
ATOM 957 C C . MET A 1 123 ? -14.003 13.147 15.671 1.00 73.38 123 MET A C 1
ATOM 959 O O . MET A 1 123 ? -13.212 12.234 15.423 1.00 73.38 123 MET A O 1
ATOM 963 N N . ILE A 1 124 ? -13.644 14.434 15.590 1.00 74.69 124 ILE A N 1
ATOM 964 C CA . ILE A 1 124 ? -12.277 14.864 15.264 1.00 74.69 124 ILE A CA 1
ATOM 965 C C . ILE A 1 124 ? -11.309 14.378 16.345 1.00 74.69 124 ILE A C 1
ATOM 967 O O . ILE A 1 124 ? -10.247 13.842 16.022 1.00 74.69 124 ILE A O 1
ATOM 971 N N . PHE A 1 125 ? -11.684 14.498 17.620 1.00 82.69 125 PHE A N 1
ATOM 972 C CA . PHE A 1 125 ? -10.852 14.025 18.724 1.00 82.69 125 PHE A CA 1
ATOM 973 C C . PHE A 1 125 ? -10.710 12.506 18.716 1.00 82.69 125 PHE A C 1
ATOM 975 O O . PHE A 1 125 ? -9.594 12.010 18.846 1.00 82.69 125 PHE A O 1
ATOM 982 N N . ILE A 1 126 ? -11.789 11.758 18.459 1.00 79.25 126 ILE A N 1
ATOM 983 C CA . ILE A 1 126 ? -11.715 10.292 18.330 1.00 79.25 126 ILE A CA 1
ATOM 984 C C . ILE A 1 126 ? -10.745 9.891 17.204 1.00 79.25 126 ILE A C 1
ATOM 986 O O . ILE A 1 126 ? -9.914 9.000 17.389 1.00 79.25 126 ILE A O 1
ATOM 990 N N . ALA A 1 127 ? -10.782 10.578 16.057 1.00 75.56 127 ALA A N 1
ATOM 991 C CA . ALA A 1 127 ? -9.858 10.325 14.952 1.00 75.56 127 ALA A CA 1
ATOM 992 C C . ALA A 1 127 ? -8.397 10.631 15.330 1.00 75.56 127 ALA A C 1
ATOM 994 O O . ALA A 1 127 ? -7.503 9.831 15.032 1.00 75.56 127 ALA A O 1
ATOM 995 N N . LYS A 1 128 ? -8.147 11.759 16.015 1.00 82.25 128 LYS A N 1
ATOM 996 C CA . LYS A 1 128 ? -6.816 12.119 16.534 1.00 82.25 128 LYS A CA 1
ATOM 997 C C . LYS A 1 128 ? -6.297 11.050 17.502 1.00 82.25 128 LYS A C 1
ATOM 999 O O . LYS A 1 128 ? -5.183 10.563 17.317 1.00 82.25 128 LYS A O 1
ATOM 1004 N N . VAL A 1 129 ? -7.117 10.619 18.463 1.00 84.88 129 VAL A N 1
ATOM 1005 C CA . VAL A 1 129 ? -6.768 9.565 19.432 1.00 84.88 129 VAL A CA 1
ATOM 1006 C C . VAL A 1 129 ? -6.515 8.226 18.745 1.00 84.88 129 VAL A C 1
ATOM 1008 O O . VAL A 1 129 ? -5.560 7.536 19.088 1.00 84.88 129 VAL A O 1
ATOM 1011 N N . SER A 1 130 ? -7.305 7.862 17.734 1.00 78.56 130 SER A N 1
ATOM 1012 C CA . SER A 1 130 ? -7.094 6.632 16.965 1.00 78.56 130 SER A CA 1
ATOM 1013 C C . SER A 1 130 ? -5.741 6.624 16.241 1.00 78.56 130 SER A C 1
ATOM 1015 O O . SER A 1 130 ? -5.006 5.637 16.328 1.00 78.56 130 SER A O 1
ATOM 1017 N N . ARG A 1 131 ? -5.373 7.728 15.574 1.00 79.12 131 ARG A N 1
ATOM 1018 C CA . ARG A 1 131 ? -4.058 7.873 14.921 1.00 79.12 131 ARG A CA 1
ATOM 1019 C C . ARG A 1 131 ? -2.918 7.874 15.935 1.00 79.12 131 ARG A C 1
ATOM 1021 O O . ARG A 1 131 ? -1.899 7.226 15.707 1.00 79.12 131 ARG A O 1
ATOM 1028 N N . LEU A 1 132 ? -3.099 8.568 17.056 1.00 86.12 132 LEU A N 1
ATOM 1029 C CA . LEU A 1 132 ? -2.126 8.584 18.141 1.00 86.12 132 LEU A CA 1
ATOM 1030 C C . LEU A 1 132 ? -1.914 7.181 18.721 1.00 86.12 132 LEU A C 1
ATOM 1032 O O . LEU A 1 132 ? -0.775 6.778 18.914 1.00 86.12 132 LEU A O 1
ATOM 1036 N N . SER A 1 133 ? -2.986 6.417 18.938 1.00 84.81 133 SER A N 1
ATOM 1037 C CA . SER A 1 133 ? -2.909 5.034 19.417 1.00 84.81 133 SER A CA 1
ATOM 1038 C C . SER A 1 133 ? -2.091 4.149 18.473 1.00 84.81 133 SER A C 1
ATOM 1040 O O . SER A 1 133 ? -1.250 3.384 18.938 1.00 84.81 133 SER A O 1
ATOM 1042 N N . SER A 1 134 ? -2.284 4.298 17.157 1.00 79.38 134 SER A N 1
ATOM 1043 C CA . SER A 1 134 ? -1.496 3.598 16.134 1.00 79.38 134 SER A CA 1
ATOM 1044 C C . SER A 1 134 ? -0.008 3.956 16.205 1.00 79.38 134 SER A C 1
ATOM 1046 O O . SER A 1 134 ? 0.838 3.073 16.329 1.00 79.38 134 SER A O 1
ATOM 1048 N N . ARG A 1 135 ? 0.308 5.260 16.223 1.00 83.00 135 ARG A N 1
ATOM 1049 C CA . ARG A 1 135 ? 1.684 5.771 16.355 1.00 83.00 135 ARG A CA 1
ATOM 1050 C C . ARG A 1 135 ? 2.350 5.299 17.644 1.00 83.00 135 ARG A C 1
ATOM 1052 O O . ARG A 1 135 ? 3.493 4.870 17.606 1.00 83.00 135 ARG A O 1
ATOM 1059 N N . ALA A 1 136 ? 1.625 5.315 18.761 1.00 87.50 136 ALA A N 1
ATOM 1060 C CA . ALA A 1 136 ? 2.120 4.854 20.054 1.00 87.50 136 ALA A CA 1
ATOM 1061 C C . ALA A 1 136 ? 2.530 3.374 20.036 1.00 87.50 136 ALA A C 1
ATOM 1063 O O . ALA A 1 136 ? 3.484 3.003 20.703 1.00 87.50 136 ALA A O 1
ATOM 1064 N N . MET A 1 137 ? 1.842 2.535 19.255 1.00 83.81 137 MET A N 1
ATOM 1065 C CA . MET A 1 137 ? 2.200 1.119 19.094 1.00 83.81 137 MET A CA 1
ATOM 1066 C C . MET A 1 137 ? 3.400 0.891 18.163 1.00 83.81 137 MET A C 1
ATOM 1068 O O . MET A 1 137 ? 3.913 -0.227 18.121 1.00 83.81 137 MET A O 1
ATOM 1072 N N . ALA A 1 138 ? 3.793 1.903 17.386 1.00 80.88 138 ALA A N 1
ATOM 1073 C CA . ALA A 1 138 ? 4.932 1.870 16.471 1.00 80.88 138 ALA A CA 1
ATOM 1074 C C . ALA A 1 138 ? 6.158 2.627 17.009 1.00 80.88 138 ALA A C 1
ATOM 1076 O O . ALA A 1 138 ? 7.232 2.503 16.427 1.00 80.88 138 ALA A O 1
ATOM 1077 N N . ALA A 1 139 ? 6.004 3.397 18.090 1.00 81.06 139 ALA A N 1
ATOM 1078 C CA . ALA A 1 139 ? 7.100 4.087 18.755 1.00 81.06 139 ALA A CA 1
ATOM 1079 C C . ALA A 1 139 ? 8.086 3.065 19.339 1.00 81.06 139 ALA A C 1
ATOM 1081 O O . ALA A 1 139 ? 7.690 2.128 20.034 1.00 81.06 139 ALA A O 1
ATOM 1082 N N . THR A 1 140 ? 9.367 3.241 19.033 1.00 79.31 140 THR A N 1
ATOM 1083 C CA . THR A 1 140 ? 10.457 2.351 19.458 1.00 79.31 140 THR A CA 1
ATOM 1084 C C . THR A 1 140 ? 11.576 3.087 20.186 1.00 79.31 140 THR A C 1
ATOM 1086 O O . THR A 1 140 ? 12.410 2.438 20.821 1.00 79.31 140 THR A O 1
ATOM 1089 N N . THR A 1 141 ? 11.603 4.422 20.117 1.00 88.19 141 THR A N 1
ATOM 1090 C CA . THR A 1 141 ? 12.607 5.250 20.794 1.00 88.19 141 THR A CA 1
ATOM 1091 C C . THR A 1 141 ? 12.007 6.064 21.948 1.00 88.19 141 THR A C 1
ATOM 1093 O O . THR A 1 141 ? 10.831 6.436 21.902 1.00 88.19 141 THR A O 1
ATOM 1096 N N . PRO A 1 142 ? 12.803 6.409 22.980 1.00 89.75 142 PRO A N 1
ATOM 1097 C CA . PRO A 1 142 ? 12.349 7.281 24.065 1.00 89.75 142 PRO A CA 1
ATOM 1098 C C . PRO A 1 142 ? 11.865 8.655 23.583 1.00 89.75 142 PRO A C 1
ATOM 1100 O O . PRO A 1 142 ? 10.947 9.229 24.169 1.00 89.75 142 PRO A O 1
ATOM 1103 N N . GLU A 1 143 ? 12.458 9.195 22.514 1.00 89.44 143 GLU A N 1
ATOM 1104 C CA . GLU A 1 143 ? 12.030 10.459 21.912 1.00 89.44 143 GLU A CA 1
ATOM 1105 C C . GLU A 1 143 ? 10.640 10.343 21.271 1.00 89.44 143 GLU A C 1
ATOM 1107 O O . GLU A 1 143 ? 9.800 11.226 21.452 1.00 89.44 143 GLU A O 1
ATOM 1112 N N . GLU A 1 144 ? 10.368 9.242 20.562 1.00 87.06 144 GLU A N 1
ATOM 1113 C CA . GLU A 1 144 ? 9.050 8.962 19.983 1.00 87.06 144 GLU A CA 1
ATOM 1114 C C . GLU A 1 144 ? 7.990 8.780 21.077 1.00 87.06 144 GLU A C 1
ATOM 1116 O O . GLU A 1 144 ? 6.896 9.337 20.974 1.00 87.06 144 GLU A O 1
ATOM 1121 N N . GLU A 1 145 ? 8.319 8.061 22.154 1.00 88.19 145 GLU A N 1
ATOM 1122 C CA . GLU A 1 145 ? 7.439 7.890 23.315 1.00 88.19 145 GLU A CA 1
ATOM 1123 C C . GLU A 1 145 ? 7.138 9.224 24.019 1.00 88.19 145 GLU A C 1
ATOM 1125 O O . GLU A 1 145 ? 5.994 9.490 24.406 1.00 88.19 145 GLU A O 1
ATOM 1130 N N . ALA A 1 146 ? 8.143 10.094 24.163 1.00 91.31 146 ALA A N 1
ATOM 1131 C CA . ALA A 1 146 ? 7.967 11.430 24.724 1.00 91.31 146 ALA A CA 1
ATOM 1132 C C . ALA A 1 146 ? 7.050 12.295 23.846 1.00 91.31 146 ALA A C 1
ATOM 1134 O O . ALA A 1 146 ? 6.146 12.952 24.370 1.00 91.31 146 ALA A O 1
ATOM 1135 N N . GLN A 1 147 ? 7.221 12.242 22.521 1.00 91.31 147 GLN A N 1
ATOM 1136 C CA . GLN A 1 147 ? 6.361 12.962 21.583 1.00 91.31 147 GLN A CA 1
ATOM 1137 C C . GLN A 1 147 ? 4.918 12.445 21.625 1.00 91.31 147 GLN A C 1
ATOM 1139 O O . GLN A 1 147 ? 3.984 13.239 21.678 1.00 91.31 147 GLN A O 1
ATOM 1144 N N . VAL A 1 148 ? 4.717 11.124 21.669 1.00 92.38 148 VAL A N 1
ATOM 1145 C CA . VAL A 1 148 ? 3.385 10.517 21.829 1.00 92.38 148 VAL A CA 1
ATOM 1146 C C . VAL A 1 148 ? 2.711 11.018 23.103 1.00 92.38 148 VAL A C 1
ATOM 1148 O O . VAL A 1 148 ? 1.534 11.372 23.071 1.00 92.38 148 VAL A O 1
ATOM 1151 N N . ARG A 1 149 ? 3.444 11.089 24.221 1.00 94.62 149 ARG A N 1
ATOM 1152 C CA . ARG A 1 149 ? 2.916 11.618 25.486 1.00 94.62 149 ARG A CA 1
ATOM 1153 C C . ARG A 1 149 ? 2.540 13.099 25.374 1.00 94.62 149 ARG A C 1
ATOM 1155 O O . ARG A 1 149 ? 1.496 13.486 25.896 1.00 94.62 149 ARG A O 1
ATOM 1162 N N . MET A 1 150 ? 3.351 13.919 24.705 1.00 94.50 150 MET A N 1
ATOM 1163 C CA . MET A 1 150 ? 3.029 15.332 24.469 1.00 94.50 150 MET A CA 1
ATOM 1164 C C . MET A 1 150 ? 1.758 15.490 23.627 1.00 94.50 150 MET A C 1
ATOM 1166 O O . MET A 1 150 ? 0.828 16.166 24.067 1.00 94.50 150 MET A O 1
ATOM 1170 N N . ASP A 1 151 ? 1.681 14.799 22.488 1.00 91.56 151 ASP A N 1
ATOM 1171 C CA . ASP A 1 151 ? 0.517 14.813 21.592 1.00 91.56 151 ASP A CA 1
ATOM 1172 C C . ASP A 1 151 ? -0.754 14.336 22.328 1.00 91.56 151 ASP A C 1
ATOM 1174 O O . ASP A 1 151 ? -1.841 14.887 22.152 1.00 91.56 151 ASP A O 1
ATOM 1178 N N . ALA A 1 152 ? -0.628 13.322 23.192 1.00 94.50 152 ALA A N 1
ATOM 1179 C CA . ALA A 1 152 ? -1.725 12.801 24.007 1.00 94.50 152 ALA A CA 1
ATOM 1180 C C . ALA A 1 152 ? -2.311 13.869 24.942 1.00 94.50 152 ALA A C 1
ATOM 1182 O O . ALA A 1 152 ? -3.531 14.041 25.017 1.00 94.50 152 ALA A O 1
ATOM 1183 N N . LEU A 1 153 ? -1.442 14.594 25.650 1.00 94.56 153 LEU A N 1
ATOM 1184 C CA . LEU A 1 153 ? -1.843 15.647 26.582 1.00 94.56 153 LEU A CA 1
ATOM 1185 C C . LEU A 1 153 ? -2.407 16.873 25.856 1.00 94.56 153 LEU A C 1
ATOM 1187 O O . LEU A 1 153 ? -3.345 17.493 26.356 1.00 94.56 153 LEU A O 1
ATOM 1191 N N . GLU A 1 154 ? -1.885 17.195 24.671 1.00 93.50 154 GLU A N 1
ATOM 1192 C CA . GLU A 1 154 ? -2.442 18.238 23.809 1.00 93.50 154 GLU A CA 1
ATOM 1193 C C . GLU A 1 154 ? -3.880 17.899 23.401 1.00 93.50 154 GLU A C 1
ATOM 1195 O O . GLU A 1 154 ? -4.789 18.687 23.666 1.00 93.50 154 GLU A O 1
ATOM 1200 N N . ILE A 1 155 ? -4.117 16.692 22.870 1.00 90.75 155 ILE A N 1
ATOM 1201 C CA . ILE A 1 155 ? -5.466 16.239 22.494 1.00 90.75 155 ILE A CA 1
ATOM 1202 C C . ILE A 1 155 ? -6.404 16.255 23.705 1.00 90.75 155 ILE A C 1
ATOM 1204 O O . ILE A 1 155 ? -7.550 16.683 23.584 1.00 90.75 155 ILE A O 1
ATOM 1208 N N . ARG A 1 156 ? -5.940 15.836 24.890 1.00 94.62 156 ARG A N 1
ATOM 1209 C CA . ARG A 1 156 ? -6.755 15.901 26.112 1.00 94.62 156 ARG A CA 1
ATOM 1210 C C . ARG A 1 156 ? -7.175 17.332 26.435 1.00 94.62 156 ARG A C 1
ATOM 1212 O O . ARG A 1 156 ? -8.330 17.556 26.785 1.00 94.62 156 ARG A O 1
ATOM 1219 N N . ASN A 1 157 ? -6.257 18.293 26.344 1.00 93.06 157 ASN A N 1
ATOM 1220 C CA . ASN A 1 157 ? -6.569 19.691 26.634 1.00 93.06 157 ASN A CA 1
ATOM 1221 C C . ASN A 1 157 ? -7.560 20.266 25.614 1.00 93.06 157 ASN A C 1
ATOM 1223 O O . ASN A 1 157 ? -8.457 21.015 25.994 1.00 93.06 157 ASN A O 1
ATOM 1227 N N . GLU A 1 158 ? -7.446 19.889 24.339 1.00 90.69 158 GLU A N 1
ATOM 1228 C CA . GLU A 1 158 ? -8.440 20.250 23.325 1.00 90.69 158 GLU A CA 1
ATOM 1229 C C . GLU A 1 158 ? -9.830 19.669 23.635 1.00 90.69 158 GLU A C 1
ATOM 1231 O O . GLU A 1 158 ? -10.823 20.391 23.530 1.00 90.69 158 GLU A O 1
ATOM 1236 N N . VAL A 1 159 ? -9.902 18.396 24.048 1.00 90.69 159 VAL A N 1
ATOM 1237 C CA . VAL A 1 159 ? -11.159 17.738 24.451 1.00 90.69 159 VAL A CA 1
ATOM 1238 C C . VAL A 1 159 ? -11.791 18.461 25.639 1.00 90.69 159 VAL A C 1
ATOM 1240 O O . VAL A 1 159 ? -12.991 18.716 25.614 1.00 90.69 159 VAL A O 1
ATOM 1243 N N . GLU A 1 160 ? -10.999 18.843 26.643 1.00 91.88 160 GLU A N 1
ATOM 1244 C CA . GLU A 1 160 ? -11.489 19.590 27.807 1.00 91.88 160 GLU A CA 1
ATOM 1245 C C . GLU A 1 160 ? -12.036 20.966 27.401 1.00 91.88 160 GLU A C 1
ATOM 1247 O O . GLU A 1 160 ? -13.161 21.319 27.750 1.00 91.88 160 GLU A O 1
ATOM 1252 N N . MET A 1 161 ? -11.283 21.735 26.605 1.00 91.06 161 MET A N 1
ATOM 1253 C CA . MET A 1 161 ? -11.735 23.047 26.123 1.00 91.06 161 MET A CA 1
ATOM 1254 C C . MET A 1 161 ? -13.043 22.941 25.331 1.00 91.06 161 MET A C 1
ATOM 1256 O O . MET A 1 161 ? -13.965 23.736 25.528 1.00 91.06 161 MET A O 1
ATOM 1260 N N . TRP A 1 162 ? -13.144 21.938 24.457 1.00 90.19 162 TRP A N 1
ATOM 1261 C CA . TRP A 1 162 ? -14.366 21.652 23.719 1.00 90.19 162 TRP A CA 1
ATOM 1262 C C . TRP A 1 162 ? -15.524 21.277 24.648 1.00 90.19 162 TRP A C 1
ATOM 1264 O O . TRP A 1 162 ? -16.610 21.844 24.506 1.00 90.19 162 TRP A O 1
ATOM 1274 N N . TRP A 1 163 ? -15.304 20.391 25.621 1.00 91.81 163 TRP A N 1
ATOM 1275 C CA . TRP A 1 163 ? -16.339 19.962 26.560 1.00 91.81 163 TRP A CA 1
ATOM 1276 C C . TRP A 1 163 ? -16.882 21.135 27.381 1.00 91.81 163 TRP A C 1
ATOM 1278 O O . TRP A 1 163 ? -18.095 21.289 27.520 1.00 91.81 163 TRP A O 1
ATOM 1288 N N . GLN A 1 164 ? -16.007 22.037 27.832 1.00 91.50 164 GLN A N 1
ATOM 1289 C CA . GLN A 1 164 ? -16.418 23.245 28.552 1.00 91.50 164 GLN A CA 1
ATOM 1290 C C . GLN A 1 164 ? -17.224 24.219 27.680 1.00 91.50 164 GLN A C 1
ATOM 1292 O O . GLN A 1 164 ? -18.087 24.928 28.202 1.00 91.50 164 GLN A O 1
ATOM 1297 N N . SER A 1 165 ? -16.984 24.231 26.364 1.00 88.00 165 SER A N 1
ATOM 1298 C CA . SER A 1 165 ? -17.757 25.024 25.396 1.00 88.00 165 SER A CA 1
ATOM 1299 C C . SER A 1 165 ? -19.106 24.411 25.000 1.00 88.00 165 SER A C 1
ATOM 1301 O O . SER A 1 165 ? -19.911 25.081 24.350 1.00 88.00 165 SER A O 1
ATOM 1303 N N . CYS A 1 166 ? -19.371 23.153 25.369 1.00 87.12 166 CYS A N 1
ATOM 1304 C CA . CYS A 1 166 ? -20.621 22.487 25.024 1.00 87.12 166 CYS A CA 1
ATOM 1305 C C . CYS A 1 166 ? -21.814 23.124 25.760 1.00 87.12 166 CYS A C 1
ATOM 1307 O O . CYS A 1 166 ? -21.664 23.601 26.889 1.00 87.12 166 CYS A O 1
ATOM 1309 N N . PRO A 1 167 ? -23.025 23.108 25.167 1.00 86.50 167 PRO A N 1
ATOM 1310 C CA . PRO A 1 167 ? -24.209 23.648 25.825 1.00 86.50 167 PRO A CA 1
ATOM 1311 C C . PRO A 1 167 ? -24.476 22.986 27.188 1.00 86.50 167 PRO A C 1
ATOM 1313 O O . PRO A 1 167 ? -24.320 21.766 27.303 1.00 86.50 167 PRO A O 1
ATOM 1316 N N . PRO A 1 168 ? -24.961 23.736 28.199 1.00 86.75 168 PRO A N 1
ATOM 1317 C CA . PRO A 1 168 ? -25.240 23.192 29.531 1.00 86.75 168 PRO A CA 1
ATOM 1318 C C . PRO A 1 168 ? -26.198 21.997 29.523 1.00 86.75 168 PRO A C 1
ATOM 1320 O O . PRO A 1 168 ? -26.030 21.080 30.315 1.00 86.75 168 PRO A O 1
ATOM 1323 N N . GLY A 1 169 ? -27.167 21.967 28.599 1.00 84.19 169 GLY A N 1
ATOM 1324 C CA . GLY A 1 169 ? -28.091 20.836 28.460 1.00 84.19 169 GLY A CA 1
ATOM 1325 C C . GLY A 1 169 ? -27.384 19.508 28.172 1.00 84.19 169 GLY A C 1
ATOM 1326 O O . GLY A 1 169 ? -27.777 18.489 28.722 1.00 84.19 169 GLY A O 1
ATOM 1327 N N . LEU A 1 170 ? -26.303 19.537 27.385 1.00 85.38 170 LEU A N 1
ATOM 1328 C CA . LEU A 1 170 ? -25.465 18.373 27.096 1.00 85.38 170 LEU A CA 1
ATOM 1329 C C . LEU A 1 170 ? -24.456 18.115 28.227 1.00 85.38 170 LEU A C 1
ATOM 1331 O O . LEU A 1 170 ? -24.335 16.994 28.721 1.00 85.38 170 LEU A O 1
ATOM 1335 N N . ARG A 1 171 ? -23.726 19.159 28.640 1.00 89.31 171 ARG A N 1
ATOM 1336 C CA . ARG A 1 171 ? -22.628 19.053 29.614 1.00 89.31 171 ARG A CA 1
ATOM 1337 C C . ARG A 1 171 ? -23.130 18.648 31.002 1.00 89.31 171 ARG A C 1
ATOM 1339 O O . ARG A 1 171 ? -22.628 17.701 31.609 1.00 89.31 171 ARG A O 1
ATOM 1346 N N . ASP A 1 172 ? -24.178 19.316 31.469 1.00 88.62 172 ASP A N 1
ATOM 1347 C CA . ASP A 1 172 ? -24.665 19.254 32.849 1.00 88.62 172 ASP A CA 1
ATOM 1348 C C . ASP A 1 172 ? -25.902 18.339 32.990 1.00 88.62 172 ASP A C 1
ATOM 1350 O O . ASP A 1 172 ? -26.559 18.330 34.033 1.00 88.62 172 ASP A O 1
ATOM 1354 N N . GLN A 1 173 ? -26.222 17.541 31.958 1.00 88.50 173 GLN A N 1
ATOM 1355 C CA . GLN A 1 173 ? -27.316 16.564 31.995 1.00 88.50 173 GLN A CA 1
ATOM 1356 C C . GLN A 1 173 ? -27.158 15.604 33.182 1.00 88.50 173 GLN A C 1
ATOM 1358 O O . GLN A 1 173 ? -26.084 15.023 33.385 1.00 88.50 173 GLN A O 1
ATOM 1363 N N . ARG A 1 174 ? -28.243 15.388 33.932 1.00 88.38 174 ARG A N 1
ATOM 1364 C CA . ARG A 1 174 ? -28.282 14.404 35.020 1.00 88.38 174 ARG A CA 1
ATOM 1365 C C . ARG A 1 174 ? -28.295 12.978 34.470 1.00 88.38 174 ARG A C 1
ATOM 1367 O O . ARG A 1 174 ? -29.046 12.685 33.545 1.00 88.38 174 ARG A O 1
ATOM 1374 N N . THR A 1 175 ? -27.536 12.080 35.088 1.00 86.00 175 THR A N 1
ATOM 1375 C CA . THR A 1 175 ? -27.480 10.653 34.723 1.00 86.00 175 THR A CA 1
ATOM 1376 C C . THR A 1 175 ? -28.819 9.940 34.959 1.00 86.00 175 THR A C 1
ATOM 1378 O O . THR A 1 175 ? -29.250 9.132 34.140 1.00 86.00 175 THR A O 1
ATOM 1381 N N . ASP A 1 176 ? -29.551 10.329 36.006 1.00 87.75 176 ASP A N 1
ATOM 1382 C CA . ASP A 1 176 ? -30.857 9.783 36.404 1.00 87.75 176 ASP A CA 1
ATOM 1383 C C . ASP A 1 176 ? -32.063 10.370 35.637 1.00 87.75 176 ASP A C 1
ATOM 1385 O O . ASP A 1 176 ? -33.212 10.237 36.077 1.00 87.75 176 ASP A O 1
ATOM 1389 N N . TRP A 1 177 ? -31.844 11.016 34.482 1.00 88.50 177 TRP A N 1
ATOM 1390 C CA . TRP A 1 177 ? -32.893 11.713 33.727 1.00 88.50 177 TRP A CA 1
ATOM 1391 C C . TRP A 1 177 ? -34.102 10.819 33.412 1.00 88.50 177 TRP A C 1
ATOM 1393 O O . TRP A 1 177 ? -35.236 11.304 33.406 1.00 88.50 177 TRP A O 1
ATOM 1403 N N . ARG A 1 178 ? -33.921 9.507 33.221 1.00 85.19 178 ARG A N 1
ATOM 1404 C CA . ARG A 1 178 ? -35.020 8.559 32.948 1.00 85.19 178 ARG A CA 1
ATOM 1405 C C . ARG A 1 178 ? -36.016 8.430 34.101 1.00 85.19 178 ARG A C 1
ATOM 1407 O O . ARG A 1 178 ? -37.189 8.150 33.863 1.00 85.19 178 ARG A O 1
ATOM 1414 N N . ARG A 1 179 ? -35.572 8.666 35.339 1.00 86.25 179 ARG A N 1
ATOM 1415 C CA . ARG A 1 179 ? -36.382 8.544 36.565 1.00 86.25 179 ARG A CA 1
ATOM 1416 C C . ARG A 1 179 ? -36.919 9.880 37.068 1.00 86.25 179 ARG A C 1
ATOM 1418 O O . ARG A 1 179 ? -37.708 9.897 38.011 1.00 86.25 179 ARG A O 1
ATOM 1425 N N . GLN A 1 180 ? -36.516 10.988 36.446 1.00 87.00 180 GLN A N 1
ATOM 1426 C CA . GLN A 1 180 ? -36.959 12.314 36.861 1.00 87.00 180 GLN A CA 1
ATOM 1427 C C . GLN A 1 180 ? -38.484 12.454 36.735 1.00 87.00 180 GLN A C 1
ATOM 1429 O O . GLN A 1 180 ? -39.037 12.146 35.669 1.00 87.00 180 GLN A O 1
ATOM 1434 N N . PRO A 1 181 ? -39.173 12.931 37.791 1.00 86.56 181 PRO A N 1
ATOM 1435 C CA . PRO A 1 181 ? -40.602 13.194 37.732 1.00 86.56 181 PRO A CA 1
ATOM 1436 C C . PRO A 1 181 ? -40.874 14.319 36.729 1.00 86.56 181 PRO A C 1
ATOM 1438 O O . PRO A 1 181 ? -40.213 15.356 36.743 1.00 86.56 181 PRO A O 1
ATOM 1441 N N . ARG A 1 182 ? -41.854 14.111 35.847 1.00 88.06 182 ARG A N 1
ATOM 1442 C CA . ARG A 1 182 ? -42.259 15.079 34.819 1.00 88.06 182 ARG A CA 1
ATOM 1443 C C . ARG A 1 182 ? -43.776 15.205 34.788 1.00 88.06 182 ARG A C 1
ATOM 1445 O O . ARG A 1 182 ? -44.478 14.212 34.965 1.00 88.06 182 ARG A O 1
ATOM 1452 N N . GLU A 1 183 ? -44.270 16.408 34.501 1.00 89.00 183 GLU A N 1
ATOM 1453 C CA . GLU A 1 183 ? -45.709 16.667 34.326 1.00 89.00 183 GLU A CA 1
ATOM 1454 C C . GLU A 1 183 ? -46.295 15.894 33.136 1.00 89.00 183 GLU A C 1
ATOM 1456 O O . GLU A 1 183 ? -47.438 15.441 33.178 1.00 89.00 183 GLU A O 1
ATOM 1461 N N . ARG A 1 184 ? -45.490 15.700 32.083 1.00 93.06 184 ARG A N 1
ATOM 1462 C CA . ARG A 1 184 ? -45.825 14.876 30.918 1.00 93.06 184 ARG A CA 1
ATOM 1463 C C . ARG A 1 184 ? -44.688 13.930 30.561 1.00 93.06 184 ARG A C 1
ATOM 1465 O O . ARG A 1 184 ? -43.521 14.206 30.834 1.00 93.06 184 ARG A O 1
ATOM 1472 N N . LYS A 1 185 ? -45.031 12.832 29.886 1.00 87.25 185 LYS A N 1
ATOM 1473 C CA . LYS A 1 185 ? -44.029 11.962 29.263 1.00 87.25 185 LYS A CA 1
ATOM 1474 C C . LYS A 1 185 ? -43.279 12.728 28.171 1.00 87.25 185 LYS A C 1
ATOM 1476 O O . LYS A 1 185 ? -43.874 13.549 27.463 1.00 87.25 185 LYS A O 1
ATOM 1481 N N . LEU A 1 186 ? -41.989 12.431 28.047 1.00 86.44 186 LEU A N 1
ATOM 1482 C CA . LEU A 1 186 ? -41.198 12.871 26.907 1.00 86.44 186 LEU A CA 1
ATOM 1483 C C . LEU A 1 186 ? -41.765 12.259 25.626 1.00 86.44 186 LEU A C 1
ATOM 1485 O O . LEU A 1 186 ? -42.266 11.130 25.611 1.00 86.44 186 LEU A O 1
ATOM 1489 N N . THR A 1 187 ? -41.697 13.027 24.550 1.00 87.25 187 THR A N 1
ATOM 1490 C CA . THR A 1 187 ? -41.903 12.518 23.198 1.00 87.25 187 THR A CA 1
ATOM 1491 C C . THR A 1 187 ? -40.742 11.605 22.806 1.00 87.25 187 THR A C 1
ATOM 1493 O O . THR A 1 187 ? -39.705 11.565 23.469 1.00 87.25 187 THR A O 1
ATOM 1496 N N . VAL A 1 188 ? -40.894 10.867 21.704 1.00 79.00 188 VAL A N 1
ATOM 1497 C CA . VAL A 1 188 ? -39.810 10.022 21.181 1.00 79.00 188 VAL A CA 1
ATOM 1498 C C . VAL A 1 188 ? -38.574 10.862 20.847 1.00 79.00 188 VAL A C 1
ATOM 1500 O O . VAL A 1 188 ? -37.474 10.460 21.196 1.00 79.00 188 VAL A O 1
ATOM 1503 N N . ALA A 1 189 ? -38.754 12.038 20.237 1.00 75.12 189 ALA A N 1
ATOM 1504 C CA . ALA A 1 189 ? -37.653 12.936 19.892 1.00 75.12 189 ALA A CA 1
ATOM 1505 C C . ALA A 1 189 ? -36.908 13.441 21.138 1.00 75.12 189 ALA A C 1
ATOM 1507 O O . ALA A 1 189 ? -35.701 13.266 21.227 1.00 75.12 189 ALA A O 1
ATOM 1508 N N . GLU A 1 190 ? -37.634 13.957 22.135 1.00 83.38 190 GLU A N 1
ATOM 1509 C CA . GLU A 1 190 ? -37.038 14.405 23.406 1.00 83.38 190 GLU A CA 1
ATOM 1510 C C . GLU A 1 190 ? -36.337 13.252 24.144 1.00 83.38 190 GLU A C 1
ATOM 1512 O O . GLU A 1 190 ? -35.279 13.435 24.731 1.00 83.38 190 GLU A O 1
ATOM 1517 N N . THR A 1 191 ? -36.898 12.039 24.091 1.00 83.81 191 THR A N 1
ATOM 1518 C CA . THR A 1 191 ? -36.246 10.855 24.676 1.00 83.81 191 THR A CA 1
ATOM 1519 C C . THR A 1 191 ? -34.925 10.550 23.969 1.00 83.81 191 THR A C 1
ATOM 1521 O O . THR A 1 191 ? -33.927 10.312 24.635 1.00 83.81 191 THR A O 1
ATOM 1524 N N . LEU A 1 192 ? -34.905 10.569 22.632 1.00 80.00 192 LEU A N 1
ATOM 1525 C CA . LEU A 1 192 ? -33.699 10.307 21.840 1.00 80.00 192 LEU A CA 1
ATOM 1526 C C . LEU A 1 192 ? -32.626 11.389 22.023 1.00 80.00 192 LEU A C 1
ATOM 1528 O O . LEU A 1 192 ? -31.442 11.075 21.994 1.00 80.00 192 LEU A O 1
ATOM 1532 N N . GLU A 1 193 ? -33.019 12.645 22.223 1.00 81.44 193 GLU A N 1
ATOM 1533 C CA . GLU A 1 193 ? -32.088 13.734 22.529 1.00 81.44 193 GLU A CA 1
ATOM 1534 C C . GLU A 1 193 ? -31.399 13.516 23.886 1.00 81.44 193 GLU A C 1
ATOM 1536 O O . GLU A 1 193 ? -30.171 13.555 23.975 1.00 81.44 193 GLU A O 1
ATOM 1541 N N . GLU A 1 194 ? -32.170 13.187 24.925 1.00 85.50 194 GLU A N 1
ATOM 1542 C CA . GLU A 1 194 ? -31.630 12.890 26.257 1.00 85.50 194 GLU A CA 1
ATOM 1543 C C . GLU A 1 194 ? -30.714 11.644 26.237 1.00 85.50 194 GLU A C 1
ATOM 1545 O O . GLU A 1 194 ? -29.646 11.635 26.857 1.00 85.50 194 GLU A O 1
ATOM 1550 N N . GLU A 1 195 ? -31.075 10.607 25.476 1.00 83.38 195 GLU A N 1
ATOM 1551 C CA . GLU A 1 195 ? -30.217 9.437 25.223 1.00 83.38 195 GLU A CA 1
ATOM 1552 C C . GLU A 1 195 ? -28.899 9.827 24.533 1.00 83.38 195 GLU A C 1
ATOM 1554 O O . GLU A 1 195 ? -27.816 9.372 24.926 1.00 83.38 195 GLU A O 1
ATOM 1559 N N . ALA A 1 196 ? -28.966 10.707 23.530 1.00 78.94 196 ALA A N 1
ATOM 1560 C CA . ALA A 1 196 ? -27.802 11.165 22.784 1.00 78.94 196 ALA A CA 1
ATOM 1561 C C . ALA A 1 196 ? -26.837 11.970 23.671 1.00 78.94 196 ALA A C 1
ATOM 1563 O O . ALA A 1 196 ? -25.614 11.823 23.547 1.00 78.94 196 ALA A O 1
ATOM 1564 N N . PHE A 1 197 ? -27.357 12.773 24.604 1.00 86.12 197 PHE A N 1
ATOM 1565 C CA . PHE A 1 197 ? -26.543 13.522 25.566 1.00 86.12 197 PHE A CA 1
ATOM 1566 C C . PHE A 1 197 ? -25.773 12.587 26.500 1.00 86.12 197 PHE A C 1
ATOM 1568 O O . PHE A 1 197 ? -24.547 12.688 26.607 1.00 86.12 197 PHE A O 1
ATOM 1575 N N . SER A 1 198 ? -26.464 11.609 27.092 1.00 87.19 198 SER A N 1
ATOM 1576 C CA . SER A 1 198 ? -25.846 10.601 27.959 1.00 87.19 198 SER A CA 1
ATOM 1577 C C . SER A 1 198 ? -24.794 9.786 27.203 1.00 87.19 198 SER A C 1
ATOM 1579 O O . SER A 1 198 ? -23.678 9.591 27.686 1.00 87.19 198 SER A O 1
ATOM 1581 N N . SER A 1 199 ? -25.109 9.379 25.973 1.00 82.19 199 SER A N 1
ATOM 1582 C CA . SER A 1 199 ? -24.182 8.653 25.103 1.00 82.19 199 SER A CA 1
ATOM 1583 C C . SER A 1 199 ? -22.935 9.470 24.774 1.00 82.19 199 SER A C 1
ATOM 1585 O O . SER A 1 199 ? -21.832 8.931 24.786 1.00 82.19 199 SER A O 1
ATOM 1587 N N . THR A 1 200 ? -23.082 10.771 24.519 1.00 83.62 200 THR A N 1
ATOM 1588 C CA . THR A 1 200 ? -21.963 11.675 24.212 1.00 83.62 200 THR A CA 1
ATOM 1589 C C . THR A 1 200 ? -21.068 11.892 25.426 1.00 83.62 200 THR A C 1
ATOM 1591 O O . THR A 1 200 ? -19.846 11.827 25.294 1.00 83.62 200 THR A O 1
ATOM 1594 N N . LYS A 1 201 ? -21.659 12.070 26.614 1.00 88.44 201 LYS A N 1
ATOM 1595 C CA . LYS A 1 201 ? -20.924 12.163 27.882 1.00 88.44 201 LYS A CA 1
ATOM 1596 C C . LYS A 1 201 ? -20.104 10.896 28.143 1.00 88.44 201 LYS A C 1
ATOM 1598 O O . LYS A 1 201 ? -18.898 10.986 28.367 1.00 88.44 201 LYS A O 1
ATOM 1603 N N . ALA A 1 202 ? -20.716 9.715 28.015 1.00 88.44 202 ALA A N 1
ATOM 1604 C CA . ALA A 1 202 ? -20.012 8.438 28.163 1.00 88.44 202 ALA A CA 1
ATOM 1605 C C . ALA A 1 202 ? -18.857 8.290 27.154 1.00 88.44 202 ALA A C 1
ATOM 1607 O O . ALA A 1 202 ? -17.765 7.835 27.498 1.00 88.44 202 ALA A O 1
ATOM 1608 N N . CYS A 1 203 ? -19.080 8.732 25.916 1.00 85.56 203 CYS A N 1
ATOM 1609 C CA . CYS A 1 203 ? -18.079 8.739 24.858 1.00 85.56 203 CYS A CA 1
ATOM 1610 C C . CYS A 1 203 ? -16.878 9.638 25.190 1.00 85.56 203 CYS A C 1
ATOM 1612 O O . CYS A 1 203 ? -15.728 9.225 25.027 1.00 85.56 203 CYS A O 1
ATOM 1614 N N . MET A 1 204 ? -17.141 10.855 25.677 1.00 90.31 204 MET A N 1
ATOM 1615 C CA . MET A 1 204 ? -16.120 11.821 26.087 1.00 90.31 204 MET A CA 1
ATOM 1616 C C . MET A 1 204 ? -15.235 11.247 27.198 1.00 90.31 204 MET A C 1
ATOM 1618 O O . MET A 1 204 ? -14.014 11.202 27.039 1.00 90.31 204 MET A O 1
ATOM 1622 N N . HIS A 1 205 ? -15.833 10.691 28.255 1.00 92.88 205 HIS A N 1
ATOM 1623 C CA . HIS A 1 205 ? -15.082 10.000 29.308 1.00 92.88 205 HIS A CA 1
ATOM 1624 C C . HIS A 1 205 ? -14.291 8.802 28.765 1.00 92.88 205 HIS A C 1
ATOM 1626 O O . HIS A 1 205 ? -13.147 8.579 29.164 1.00 92.88 205 HIS A O 1
ATOM 1632 N N . GLY A 1 206 ? -14.859 8.077 27.796 1.00 90.06 206 GLY A N 1
ATOM 1633 C CA . GLY A 1 206 ? -14.157 7.054 27.026 1.00 90.06 206 GLY A CA 1
ATOM 1634 C C . GLY A 1 206 ? -12.867 7.573 26.390 1.00 90.06 206 GLY A C 1
ATOM 1635 O O . GLY A 1 206 ? -11.810 6.971 26.557 1.00 90.06 206 GLY A O 1
ATOM 1636 N N . VAL A 1 207 ? -12.928 8.713 25.696 1.00 89.38 207 VAL A N 1
ATOM 1637 C CA . VAL A 1 207 ? -11.770 9.337 25.036 1.00 89.38 207 VAL A CA 1
ATOM 1638 C C . VAL A 1 207 ? -10.697 9.708 26.057 1.00 89.38 207 VAL A C 1
ATOM 1640 O O . VAL A 1 207 ? -9.529 9.390 25.839 1.00 89.38 207 VAL A O 1
ATOM 1643 N N . VAL A 1 208 ? -11.087 10.299 27.188 1.00 93.62 208 VAL A N 1
ATOM 1644 C CA . VAL A 1 208 ? -10.160 10.636 28.279 1.00 93.62 208 VAL A CA 1
ATOM 1645 C C . VAL A 1 208 ? -9.444 9.382 28.794 1.00 93.62 208 VAL A C 1
ATOM 1647 O O . VAL A 1 208 ? -8.213 9.355 28.856 1.00 93.62 208 VAL A O 1
ATOM 1650 N N . MET A 1 209 ? -10.184 8.309 29.088 1.00 94.19 209 MET A N 1
ATOM 1651 C CA . MET A 1 209 ? -9.610 7.030 29.523 1.00 94.19 209 MET A CA 1
ATOM 1652 C C . MET A 1 209 ? -8.654 6.429 28.481 1.00 94.19 209 MET A C 1
ATOM 1654 O O . MET A 1 209 ? -7.565 5.978 28.834 1.00 94.19 209 MET A O 1
ATOM 1658 N N . PHE A 1 210 ? -9.008 6.475 27.193 1.00 90.81 210 PHE A N 1
ATOM 1659 C CA . PHE A 1 210 ? -8.140 6.006 26.110 1.00 90.81 210 PHE A CA 1
ATOM 1660 C C . PHE A 1 210 ? -6.836 6.795 26.013 1.00 90.81 210 PHE A C 1
ATOM 1662 O O . PHE A 1 210 ? -5.777 6.190 25.855 1.00 90.81 210 PHE A O 1
ATOM 1669 N N . ILE A 1 211 ? -6.891 8.123 26.129 1.00 93.81 211 ILE A N 1
ATOM 1670 C CA . ILE A 1 211 ? -5.695 8.971 26.108 1.00 93.81 211 ILE A CA 1
ATOM 1671 C C . ILE A 1 211 ? -4.750 8.579 27.247 1.00 93.81 211 ILE A C 1
ATOM 1673 O O . ILE A 1 211 ? -3.564 8.339 27.017 1.00 93.81 211 ILE A O 1
ATOM 1677 N N . TYR A 1 212 ? -5.268 8.431 28.467 1.00 94.62 212 TYR A N 1
ATOM 1678 C CA . TYR A 1 212 ? -4.446 8.010 29.602 1.00 94.62 212 TYR A CA 1
ATOM 1679 C C . TYR A 1 212 ? -3.970 6.559 29.499 1.00 94.62 212 TYR A C 1
ATOM 1681 O O . TYR A 1 212 ? -2.884 6.244 29.986 1.00 94.62 212 TYR A O 1
ATOM 1689 N N . HIS A 1 213 ? -4.718 5.680 28.828 1.00 93.19 213 HIS A N 1
ATOM 1690 C CA . HIS A 1 213 ? -4.219 4.350 28.480 1.00 93.19 213 HIS A CA 1
ATOM 1691 C C . HIS A 1 213 ? -3.060 4.419 27.481 1.00 93.19 213 HIS A C 1
ATOM 1693 O O . HIS A 1 213 ? -2.097 3.684 27.647 1.00 93.19 213 HIS A O 1
ATOM 1699 N N . ILE A 1 214 ? -3.099 5.309 26.484 1.00 92.56 214 ILE A N 1
ATOM 1700 C CA . ILE A 1 214 ? -1.982 5.504 25.543 1.00 92.56 214 ILE A CA 1
ATOM 1701 C C . ILE A 1 214 ? -0.728 5.998 26.277 1.00 92.56 214 ILE A C 1
ATOM 1703 O O . ILE A 1 214 ? 0.361 5.510 25.990 1.00 92.56 214 ILE A O 1
ATOM 1707 N N . ILE A 1 215 ? -0.885 6.929 27.225 1.00 93.44 215 ILE A N 1
ATOM 1708 C CA . ILE A 1 215 ? 0.222 7.486 28.023 1.00 93.44 215 ILE A CA 1
ATOM 1709 C C . ILE A 1 215 ? 0.803 6.440 28.983 1.00 93.44 215 ILE A C 1
ATOM 1711 O O . ILE A 1 215 ? 2.015 6.370 29.167 1.00 93.44 215 ILE A O 1
ATOM 1715 N N . ASN A 1 216 ? -0.058 5.638 29.612 1.00 93.00 216 ASN A N 1
ATOM 1716 C CA . ASN A 1 216 ? 0.321 4.677 30.644 1.00 93.00 216 ASN A CA 1
ATOM 1717 C C . ASN A 1 216 ? -0.330 3.297 30.393 1.00 93.00 216 ASN A C 1
ATOM 1719 O O . ASN A 1 216 ? -1.214 2.853 31.148 1.00 93.00 216 ASN A O 1
ATOM 1723 N N . PRO A 1 217 ? 0.096 2.592 29.328 1.00 92.75 217 PRO A N 1
ATOM 1724 C CA . PRO A 1 217 ? -0.562 1.363 28.882 1.00 92.75 217 PRO A CA 1
ATOM 1725 C C . PRO A 1 217 ? -0.376 0.204 29.858 1.00 92.75 217 PRO A C 1
ATOM 1727 O O . PRO A 1 217 ? -1.276 -0.618 30.026 1.00 92.75 217 PRO A O 1
ATOM 1730 N N . LEU A 1 218 ? 0.766 0.170 30.549 1.00 93.88 218 LEU A N 1
ATOM 1731 C CA . LEU A 1 218 ? 1.135 -0.877 31.505 1.00 93.88 218 LEU A CA 1
ATOM 1732 C C . LEU A 1 218 ? 0.883 -0.491 32.969 1.00 93.88 218 LEU A C 1
ATOM 1734 O O . LEU A 1 218 ? 1.149 -1.294 33.860 1.00 93.88 218 LEU A O 1
ATOM 1738 N N . GLY A 1 219 ? 0.367 0.713 33.238 1.00 90.62 219 GLY A N 1
ATOM 1739 C CA . GLY A 1 219 ? 0.043 1.150 34.599 1.00 90.62 219 GLY A CA 1
ATOM 1740 C C . GLY A 1 219 ? 1.270 1.325 35.501 1.00 90.62 219 GLY A C 1
ATOM 1741 O O . GLY A 1 219 ? 1.178 1.060 36.695 1.00 90.62 219 GLY A O 1
ATOM 1742 N N . LEU A 1 220 ? 2.417 1.717 34.935 1.00 89.75 220 LEU A N 1
ATOM 1743 C CA . LEU A 1 220 ? 3.669 1.922 35.678 1.00 89.75 220 LEU A CA 1
ATOM 1744 C C . LEU A 1 220 ? 3.668 3.244 36.457 1.00 89.75 220 LEU A C 1
ATOM 1746 O O . LEU A 1 220 ? 4.312 3.355 37.497 1.00 89.75 220 LEU A O 1
ATOM 1750 N N . GLU A 1 221 ? 2.929 4.234 35.959 1.00 90.00 221 GLU A N 1
ATOM 1751 C CA . GLU A 1 221 ? 2.723 5.530 36.609 1.00 90.00 221 GLU A CA 1
ATOM 1752 C C . GLU A 1 221 ? 1.382 5.555 37.370 1.00 90.00 221 GLU A C 1
ATOM 1754 O O . GLU A 1 221 ? 0.463 4.803 37.019 1.00 90.00 221 GLU A O 1
ATOM 1759 N N . PRO A 1 222 ? 1.217 6.413 38.396 1.00 88.62 222 PRO A N 1
ATOM 1760 C CA . PRO A 1 222 ? -0.082 6.632 39.029 1.00 88.62 222 PRO A CA 1
ATOM 1761 C C . PRO A 1 222 ? -1.145 7.067 38.011 1.00 88.62 222 PRO A C 1
ATOM 1763 O O . PRO A 1 222 ? -0.856 7.816 37.077 1.00 88.62 222 PRO A O 1
ATOM 1766 N N . GLN A 1 223 ? -2.389 6.617 38.192 1.00 87.19 223 GLN A N 1
ATOM 1767 C CA . GLN A 1 223 ? -3.496 7.082 37.353 1.00 87.19 223 GLN A CA 1
ATOM 1768 C C . GLN A 1 223 ? -3.796 8.565 37.603 1.00 87.19 223 GLN A C 1
ATOM 1770 O O . GLN A 1 223 ? -3.644 9.065 38.719 1.00 87.19 223 GLN A O 1
ATOM 1775 N N . SER A 1 224 ? -4.259 9.255 36.558 1.00 91.12 224 SER A N 1
ATOM 1776 C CA . SER A 1 224 ? -4.757 10.626 36.682 1.00 91.12 224 SER A CA 1
ATOM 1777 C C . SER A 1 224 ? -5.959 10.687 37.629 1.00 91.12 224 SER A C 1
ATOM 1779 O O . SER A 1 224 ? -6.793 9.780 37.646 1.00 91.12 224 SER A O 1
ATOM 1781 N N . ALA A 1 225 ? -6.073 11.787 38.376 1.00 91.31 225 ALA A N 1
ATOM 1782 C CA . ALA A 1 225 ? -7.181 12.043 39.298 1.00 91.31 225 ALA A CA 1
ATOM 1783 C C . ALA A 1 225 ? -8.553 12.134 38.599 1.00 91.31 225 ALA A C 1
ATOM 1785 O O . ALA A 1 225 ? -9.581 12.033 39.259 1.00 91.31 225 ALA A O 1
ATOM 1786 N N . GLU A 1 226 ? -8.572 12.295 37.274 1.00 92.38 226 GLU A N 1
ATOM 1787 C CA . GLU A 1 226 ? -9.787 12.374 36.452 1.00 92.38 226 GLU A CA 1
ATOM 1788 C C . GLU A 1 226 ? -10.391 10.999 36.131 1.00 92.38 226 GLU A C 1
ATOM 1790 O O . GLU A 1 226 ? -11.585 10.889 35.855 1.00 92.38 226 GLU A O 1
ATOM 1795 N N . ILE A 1 227 ? -9.581 9.936 36.174 1.00 94.88 227 ILE A N 1
ATOM 1796 C CA . ILE A 1 227 ? -10.005 8.587 35.776 1.00 94.88 227 ILE A CA 1
ATOM 1797 C C . ILE A 1 227 ? -11.105 8.015 36.684 1.00 94.88 227 ILE A C 1
ATOM 1799 O O . ILE A 1 227 ? -12.072 7.477 36.143 1.00 94.88 227 ILE A O 1
ATOM 1803 N N . PRO A 1 228 ? -11.027 8.122 38.026 1.00 94.88 228 PRO A N 1
ATOM 1804 C CA . PRO A 1 228 ? -12.081 7.603 38.895 1.00 94.88 228 PRO A CA 1
ATOM 1805 C C . PRO A 1 228 ? -13.457 8.225 38.631 1.00 94.88 228 PRO A C 1
ATOM 1807 O O . PRO A 1 228 ? -14.444 7.492 38.595 1.00 94.88 228 PRO A O 1
ATOM 1810 N N . GLU A 1 229 ? -13.525 9.542 38.401 1.00 93.12 229 GLU A N 1
ATOM 1811 C CA . GLU A 1 229 ? -14.796 10.222 38.109 1.00 93.12 229 GLU A CA 1
ATOM 1812 C C . GLU A 1 229 ? -15.322 9.823 36.726 1.00 93.12 229 GLU A C 1
ATOM 1814 O O . GLU A 1 229 ? -16.490 9.479 36.590 1.00 93.12 229 GLU A O 1
ATOM 1819 N N . ALA A 1 230 ? -14.443 9.734 35.720 1.00 94.62 230 ALA A N 1
ATOM 1820 C CA . ALA A 1 230 ? -14.817 9.270 34.386 1.00 94.62 230 ALA A CA 1
ATOM 1821 C C . ALA A 1 230 ? -15.385 7.837 34.388 1.00 94.62 230 ALA A C 1
ATOM 1823 O O . ALA A 1 230 ? -16.361 7.554 33.692 1.00 94.62 230 ALA A O 1
ATOM 1824 N N . ILE A 1 231 ? -14.797 6.929 35.177 1.00 96.19 231 ILE A N 1
ATOM 1825 C CA . ILE A 1 231 ? -15.315 5.563 35.349 1.00 96.19 231 ILE A CA 1
ATOM 1826 C C . ILE A 1 231 ? -16.692 5.601 36.012 1.00 96.19 231 ILE A C 1
ATOM 1828 O O . ILE A 1 231 ? -17.614 4.934 35.542 1.00 96.19 231 ILE A O 1
ATOM 1832 N N . LYS A 1 232 ? -16.830 6.369 37.095 1.00 94.94 232 LYS A N 1
ATOM 1833 C CA . LYS A 1 232 ? -18.082 6.494 37.841 1.00 94.94 232 LYS A CA 1
ATOM 1834 C C . LYS A 1 232 ? -19.214 7.006 36.946 1.00 94.94 232 LYS A C 1
ATOM 1836 O O . LYS A 1 232 ? -20.241 6.341 36.867 1.00 94.94 232 LYS A O 1
ATOM 1841 N N . ASP A 1 233 ? -19.001 8.097 36.215 1.00 92.88 233 ASP A N 1
ATOM 1842 C CA . ASP A 1 233 ? -20.021 8.696 35.346 1.00 92.88 233 ASP A CA 1
ATOM 1843 C C . ASP A 1 233 ? -20.483 7.728 34.248 1.00 92.88 233 ASP A C 1
ATOM 1845 O O . ASP A 1 233 ? -21.682 7.582 33.997 1.00 92.88 233 ASP A O 1
ATOM 1849 N N . VAL A 1 234 ? -19.553 7.000 33.618 1.00 93.12 234 VAL A N 1
ATOM 1850 C CA . VAL A 1 234 ? -19.900 5.980 32.613 1.00 93.12 234 VAL A CA 1
ATOM 1851 C C . VAL A 1 234 ? -20.725 4.848 33.229 1.00 93.12 234 VAL A C 1
ATOM 1853 O O . VAL A 1 234 ? -21.688 4.390 32.609 1.00 93.12 234 VAL A O 1
ATOM 1856 N N . LEU A 1 235 ? -20.369 4.387 34.431 1.00 93.38 235 LEU A N 1
ATOM 1857 C CA . LEU A 1 235 ? -21.100 3.322 35.116 1.00 93.38 235 LEU A CA 1
ATOM 1858 C C . LEU A 1 235 ? -22.497 3.776 35.557 1.00 93.38 235 LEU A C 1
ATOM 1860 O O . LEU A 1 235 ? -23.447 3.028 35.348 1.00 93.38 235 LEU A O 1
ATOM 1864 N N . GLU A 1 236 ? -22.653 4.998 36.071 1.00 92.31 236 GLU A N 1
ATOM 1865 C CA . GLU A 1 236 ? -23.964 5.563 36.423 1.00 92.31 236 GLU A CA 1
ATOM 1866 C C . GLU A 1 236 ? -24.885 5.667 35.197 1.00 92.31 236 GLU A C 1
ATOM 1868 O O . GLU A 1 236 ? -26.046 5.252 35.242 1.00 92.31 236 GLU A O 1
ATOM 1873 N N . ILE A 1 237 ? -24.360 6.140 34.059 1.00 89.69 237 ILE A N 1
ATOM 1874 C CA . ILE A 1 237 ? -25.103 6.157 32.788 1.00 89.69 237 ILE A CA 1
ATOM 1875 C C . ILE A 1 237 ? -25.497 4.731 32.385 1.00 89.69 237 ILE A C 1
ATOM 1877 O O . ILE A 1 237 ? -26.637 4.482 31.976 1.00 89.69 237 ILE A O 1
ATOM 1881 N N . ALA A 1 238 ? -24.569 3.778 32.500 1.00 88.00 238 ALA A N 1
ATOM 1882 C CA . ALA A 1 238 ? -24.823 2.389 32.147 1.00 88.00 238 ALA A CA 1
ATOM 1883 C C . ALA A 1 238 ? -25.905 1.757 33.033 1.00 88.00 238 ALA A C 1
ATOM 1885 O O . ALA A 1 238 ? -26.758 1.036 32.515 1.00 88.00 238 ALA A O 1
ATOM 1886 N N . GLU A 1 239 ? -25.907 2.027 34.339 1.00 87.56 239 GLU A N 1
ATOM 1887 C CA . GLU A 1 239 ? -26.906 1.536 35.296 1.00 87.56 239 GLU A CA 1
ATOM 1888 C C . GLU A 1 239 ? -28.316 2.040 34.985 1.00 87.56 239 GLU A C 1
ATOM 1890 O O . GLU A 1 239 ? -29.273 1.263 35.044 1.00 87.56 239 GLU A O 1
ATOM 1895 N N . GLU A 1 240 ? -28.445 3.304 34.584 1.00 86.12 240 GLU A N 1
ATOM 1896 C CA . GLU A 1 240 ? -29.725 3.898 34.190 1.00 86.12 240 GLU A CA 1
ATOM 1897 C C . GLU A 1 240 ? -30.229 3.407 32.829 1.00 86.12 240 GLU A C 1
ATOM 1899 O O . GLU A 1 240 ? -31.407 3.579 32.508 1.00 86.12 240 GLU A O 1
ATOM 1904 N N . THR A 1 241 ? -29.372 2.771 32.029 1.00 80.38 241 THR A N 1
ATOM 1905 C CA . THR A 1 241 ? -29.746 2.320 30.688 1.00 80.38 241 THR A CA 1
ATOM 1906 C C . THR A 1 241 ? -30.235 0.860 30.696 1.00 80.38 241 THR A C 1
ATOM 1908 O O . THR A 1 241 ? -29.524 -0.016 31.200 1.00 80.38 241 THR A O 1
ATOM 1911 N N . PRO A 1 242 ? -31.433 0.548 30.154 1.00 76.06 242 PRO A N 1
ATOM 1912 C CA . PRO A 1 242 ? -31.983 -0.810 30.154 1.00 76.06 242 PRO A CA 1
ATOM 1913 C C . PRO A 1 242 ? -31.076 -1.849 29.479 1.00 76.06 242 PRO A C 1
ATOM 1915 O O . PRO A 1 242 ? -30.487 -1.595 28.433 1.00 76.06 242 PRO A O 1
ATOM 1918 N N . GLU A 1 243 ? -31.000 -3.050 30.054 1.00 73.62 243 GLU A N 1
ATOM 1919 C CA . GLU A 1 243 ? -30.287 -4.184 29.450 1.00 73.62 243 GLU A CA 1
ATOM 1920 C C . GLU A 1 243 ? -31.070 -4.768 28.258 1.00 73.62 243 GLU A C 1
ATOM 1922 O O . GLU A 1 243 ? -32.301 -4.731 28.230 1.00 73.62 243 GLU A O 1
ATOM 1927 N N . GLY A 1 244 ? -30.364 -5.327 27.269 1.00 57.06 244 GLY A N 1
ATOM 1928 C CA . GLY A 1 244 ? -30.964 -6.055 26.139 1.00 57.06 244 GLY A CA 1
ATOM 1929 C C . GLY A 1 244 ? -31.551 -5.191 25.016 1.00 57.06 244 GLY A C 1
ATOM 1930 O O . GLY A 1 244 ? -31.850 -5.710 23.942 1.00 57.06 244 GLY A O 1
ATOM 1931 N N . TYR A 1 245 ? -31.661 -3.879 25.214 1.00 55.38 245 TYR A N 1
ATOM 1932 C CA . TYR A 1 245 ? -31.900 -2.926 24.133 1.00 55.38 245 TYR A CA 1
ATOM 1933 C C . TYR A 1 245 ? -30.544 -2.556 23.548 1.00 55.38 245 TYR A C 1
ATOM 1935 O O . TYR A 1 245 ? -29.648 -2.205 24.307 1.00 55.38 245 TYR A O 1
ATOM 1943 N N . GLY A 1 246 ? -30.371 -2.705 22.229 1.00 50.78 246 GLY A N 1
ATOM 1944 C CA . GLY A 1 246 ? -29.104 -2.433 21.546 1.00 50.78 246 GLY A CA 1
ATOM 1945 C C . GLY A 1 246 ? -28.622 -1.025 21.873 1.00 50.78 246 GLY A C 1
ATOM 1946 O O . GLY A 1 246 ? -29.127 -0.059 21.306 1.00 50.78 246 GLY A O 1
ATOM 1947 N N . LEU A 1 247 ? -27.705 -0.932 22.835 1.00 50.53 247 LEU A N 1
ATOM 1948 C CA . LEU A 1 247 ? -27.219 0.335 23.354 1.00 50.53 247 LEU A CA 1
ATOM 1949 C C . LEU A 1 247 ? -26.512 1.069 22.217 1.00 50.53 247 LEU A C 1
ATOM 1951 O O . LEU A 1 247 ? -25.790 0.470 21.417 1.00 50.53 247 LEU A O 1
ATOM 1955 N N . GLU A 1 248 ? -26.761 2.368 22.113 1.00 57.38 248 GLU A N 1
ATOM 1956 C CA . GLU A 1 248 ? -26.136 3.201 21.096 1.00 57.38 248 GLU A CA 1
ATOM 1957 C C . GLU A 1 248 ? -24.607 3.185 21.273 1.00 57.38 248 GLU A C 1
ATOM 1959 O O . GLU A 1 248 ? -24.091 3.085 22.389 1.00 57.38 248 GLU A O 1
ATOM 1964 N N . MET A 1 249 ? -23.865 3.271 20.162 1.00 53.78 249 MET A N 1
ATOM 1965 C CA . MET A 1 249 ? -22.394 3.162 20.109 1.00 53.78 249 MET A CA 1
ATOM 1966 C C . MET A 1 249 ? -21.658 3.990 21.178 1.00 53.78 249 MET A C 1
ATOM 1968 O O . MET A 1 249 ? -20.580 3.589 21.620 1.00 53.78 249 MET A O 1
ATOM 1972 N N . GLY A 1 250 ? -22.233 5.121 21.604 1.00 64.00 250 GLY A N 1
ATOM 1973 C CA . GLY A 1 250 ? -21.627 6.001 22.603 1.00 64.00 250 GLY A CA 1
ATOM 1974 C C . GLY A 1 250 ? -21.403 5.337 23.963 1.00 64.00 250 GLY A C 1
ATOM 1975 O O . GLY A 1 250 ? -20.354 5.531 24.576 1.00 64.00 250 GLY A O 1
ATOM 1976 N N . LEU A 1 251 ? -22.326 4.478 24.404 1.00 77.25 251 LEU A N 1
ATOM 1977 C CA . LEU A 1 251 ? -22.190 3.782 25.685 1.00 77.25 251 LEU A CA 1
ATOM 1978 C C . LEU A 1 251 ? -21.250 2.570 25.595 1.00 77.25 251 LEU A C 1
ATOM 1980 O O . LEU A 1 251 ? -20.468 2.336 26.514 1.00 77.25 251 LEU A O 1
ATOM 1984 N N . TYR A 1 252 ? -21.264 1.836 24.475 1.00 77.75 252 TYR A N 1
ATOM 1985 C CA . TYR A 1 252 ? -20.330 0.725 24.226 1.00 77.75 252 TYR A CA 1
ATOM 1986 C C . TYR A 1 252 ? -18.872 1.173 24.302 1.00 77.75 252 TYR A C 1
ATOM 1988 O O . TYR A 1 252 ? -18.033 0.496 24.898 1.00 77.75 252 TYR A O 1
ATOM 1996 N N . TYR A 1 253 ? -18.587 2.335 23.717 1.00 77.81 253 TYR A N 1
ATOM 1997 C CA . TYR A 1 253 ? -17.258 2.921 23.732 1.00 77.81 253 TYR A CA 1
ATOM 1998 C C . TYR A 1 253 ? -16.799 3.257 25.157 1.00 77.81 253 TYR A C 1
ATOM 2000 O O . TYR A 1 253 ? -15.712 2.846 25.563 1.00 77.81 253 TYR A O 1
ATOM 2008 N N . GLY A 1 254 ? -17.650 3.933 25.937 1.00 86.00 254 GLY A N 1
ATOM 2009 C CA . GLY A 1 254 ? -17.373 4.233 27.343 1.00 86.00 254 GLY A CA 1
ATOM 2010 C C . GLY A 1 254 ? -17.159 2.968 28.180 1.00 86.00 254 GLY A C 1
ATOM 2011 O O . GLY A 1 254 ? -16.171 2.872 28.901 1.00 86.00 254 GLY A O 1
ATOM 2012 N N . LEU A 1 255 ? -18.032 1.964 28.050 1.00 88.38 255 LEU A N 1
ATOM 2013 C CA . LEU A 1 255 ? -17.942 0.707 28.805 1.00 88.38 255 LEU A CA 1
ATOM 2014 C C . LEU A 1 255 ? -16.672 -0.087 28.494 1.00 88.38 255 LEU A C 1
ATOM 2016 O O . LEU A 1 255 ? -16.042 -0.631 29.402 1.00 88.38 255 LEU A O 1
ATOM 2020 N N . PHE A 1 256 ? -16.268 -0.140 27.226 1.00 86.88 256 PHE A N 1
ATOM 2021 C CA . PHE A 1 256 ? -15.002 -0.763 26.864 1.00 86.88 256 PHE A CA 1
ATOM 2022 C C . PHE A 1 256 ? -13.809 0.016 27.422 1.00 86.88 256 PHE A C 1
ATOM 2024 O O . PHE A 1 256 ? -12.889 -0.595 27.964 1.00 86.88 256 PHE A O 1
ATOM 2031 N N . ALA A 1 257 ? -13.847 1.351 27.353 1.00 89.94 257 ALA A N 1
ATOM 2032 C CA . ALA A 1 257 ? -12.817 2.203 27.937 1.00 89.94 257 ALA A CA 1
ATOM 2033 C C . ALA A 1 257 ? -12.688 1.986 29.457 1.00 89.94 257 ALA A C 1
ATOM 2035 O O . ALA A 1 257 ? -11.572 1.877 29.967 1.00 89.94 257 ALA A O 1
ATOM 2036 N N . VAL A 1 258 ? -13.808 1.818 30.174 1.00 94.88 258 VAL A N 1
ATOM 2037 C CA . VAL A 1 258 ? -13.803 1.400 31.587 1.00 94.88 258 VAL A CA 1
ATOM 2038 C C . VAL A 1 258 ? -13.116 0.042 31.730 1.00 94.88 258 VAL A C 1
ATOM 2040 O O . VAL A 1 258 ? -12.203 -0.104 32.543 1.00 94.88 258 VAL A O 1
ATOM 2043 N N . GLY A 1 259 ? -13.501 -0.931 30.901 1.00 93.31 259 GLY A N 1
ATOM 2044 C CA . GLY A 1 259 ? -12.967 -2.291 30.918 1.00 93.31 259 GLY A CA 1
ATOM 2045 C C . GLY A 1 259 ? -11.448 -2.379 30.752 1.00 93.31 259 GLY A C 1
ATOM 2046 O O . GLY A 1 259 ? -10.814 -3.144 31.475 1.00 93.31 259 GLY A O 1
ATOM 2047 N N . ILE A 1 260 ? -10.849 -1.589 29.855 1.00 92.69 260 ILE A N 1
ATOM 2048 C CA . ILE A 1 260 ? -9.385 -1.560 29.661 1.00 92.69 260 ILE A CA 1
ATOM 2049 C C . ILE A 1 260 ? -8.643 -0.753 30.740 1.00 92.69 260 ILE A C 1
ATOM 2051 O O . ILE A 1 260 ? -7.426 -0.879 30.889 1.00 92.69 260 ILE A O 1
ATOM 2055 N N . THR A 1 261 ? -9.356 0.110 31.468 1.00 94.50 261 THR A N 1
ATOM 2056 C CA . THR A 1 261 ? -8.771 1.014 32.469 1.00 94.50 261 THR A CA 1
ATOM 2057 C C . THR A 1 261 ? -8.687 0.363 33.845 1.00 94.50 261 THR A C 1
ATOM 2059 O O . THR A 1 261 ? -7.728 0.609 34.584 1.00 94.50 261 THR A O 1
ATOM 2062 N N . VAL A 1 262 ? -9.667 -0.474 34.196 1.00 94.50 262 VAL A N 1
ATOM 2063 C CA . VAL A 1 262 ? -9.694 -1.175 35.483 1.00 94.50 262 VAL A CA 1
ATOM 2064 C C . VAL A 1 262 ? -8.724 -2.354 35.522 1.00 94.50 262 VAL A C 1
ATOM 2066 O O . VAL A 1 262 ? -8.507 -3.063 34.539 1.00 94.50 262 VAL A O 1
ATOM 2069 N N . VAL A 1 263 ? -8.146 -2.578 36.702 1.00 94.06 263 VAL A N 1
ATOM 2070 C CA . VAL A 1 263 ? -7.219 -3.680 36.963 1.00 94.06 263 VAL A CA 1
ATOM 2071 C C . VAL A 1 263 ? -7.732 -4.460 38.160 1.00 94.06 263 VAL A C 1
ATOM 2073 O O . VAL A 1 263 ? -7.834 -3.920 39.259 1.00 94.06 263 VAL A O 1
ATOM 2076 N N . ASN A 1 264 ? -8.047 -5.730 37.932 1.00 93.12 264 ASN A N 1
ATOM 2077 C CA . ASN A 1 264 ? -8.473 -6.692 38.942 1.00 93.12 264 ASN A CA 1
ATOM 2078 C C . ASN A 1 264 ? -9.682 -6.238 39.778 1.00 93.12 264 ASN A C 1
ATOM 2080 O O . ASN A 1 264 ? -9.734 -6.458 40.990 1.00 93.12 264 ASN A O 1
ATOM 2084 N N . ASN A 1 265 ? -10.666 -5.604 39.133 1.00 95.31 265 ASN A N 1
ATOM 2085 C CA . ASN A 1 265 ? -11.861 -5.084 39.793 1.00 95.31 265 ASN A CA 1
ATOM 2086 C C . ASN A 1 265 ? -13.088 -5.899 39.384 1.00 95.31 265 ASN A C 1
ATOM 2088 O O . ASN A 1 265 ? -13.856 -5.500 38.511 1.00 95.31 265 ASN A O 1
ATOM 2092 N N . TYR A 1 266 ? -13.288 -7.029 40.062 1.00 94.69 266 TYR A N 1
ATOM 2093 C CA . TYR A 1 266 ? -14.382 -7.963 39.784 1.00 94.69 266 TYR A CA 1
ATOM 2094 C C . TYR A 1 266 ? -15.767 -7.303 39.748 1.00 94.69 266 TYR A C 1
ATOM 2096 O O . TYR A 1 266 ? -16.604 -7.684 38.933 1.00 94.69 266 TYR A O 1
ATOM 2104 N N . THR A 1 267 ? -16.016 -6.307 40.604 1.00 95.31 267 THR A N 1
ATOM 2105 C CA . THR A 1 267 ? -17.310 -5.617 40.672 1.00 95.31 267 THR A CA 1
ATOM 2106 C C . THR A 1 267 ? -17.582 -4.822 39.398 1.00 95.31 267 THR A C 1
ATOM 2108 O O . THR A 1 267 ? -18.652 -4.961 38.809 1.00 95.31 267 THR A O 1
ATOM 2111 N N . ILE A 1 268 ? -16.614 -4.016 38.950 1.00 95.31 268 ILE A N 1
ATOM 2112 C CA . ILE A 1 268 ? -16.761 -3.222 37.724 1.00 95.31 268 ILE A CA 1
ATOM 2113 C C . ILE A 1 268 ? -16.760 -4.132 36.494 1.00 95.31 268 ILE A C 1
ATOM 2115 O O . ILE A 1 268 ? -17.596 -3.961 35.609 1.00 95.31 268 ILE A O 1
ATOM 2119 N N . GLU A 1 269 ? -15.874 -5.128 36.458 1.00 95.38 269 GLU A N 1
ATOM 2120 C CA . GLU A 1 269 ? -15.807 -6.115 35.377 1.00 95.38 269 GLU A CA 1
ATOM 2121 C C . GLU A 1 269 ? -17.153 -6.827 35.182 1.00 95.38 269 GLU A C 1
ATOM 2123 O O . GLU A 1 269 ? -17.580 -7.013 34.048 1.00 95.38 269 GLU A O 1
ATOM 2128 N N . GLU A 1 270 ? -17.873 -7.161 36.259 1.00 93.19 270 GLU A N 1
ATOM 2129 C CA . GLU A 1 270 ? -19.202 -7.779 36.171 1.00 93.19 270 GLU A CA 1
ATOM 2130 C C . GLU A 1 270 ? -20.274 -6.832 35.614 1.00 93.19 270 GLU A C 1
ATOM 2132 O O . GLU A 1 270 ? -21.137 -7.258 34.843 1.00 93.19 270 GLU A O 1
ATOM 2137 N N . VAL A 1 271 ? -20.227 -5.539 35.955 1.00 90.69 271 VAL A N 1
ATOM 2138 C CA . VAL A 1 271 ? -21.135 -4.539 35.366 1.00 90.69 271 VAL A CA 1
ATOM 2139 C C . VAL A 1 271 ? -20.856 -4.386 33.871 1.00 90.69 271 VAL A C 1
ATOM 2141 O O . VAL A 1 271 ? -21.783 -4.481 33.064 1.00 90.69 271 VAL A O 1
ATOM 2144 N N . VAL A 1 272 ? -19.585 -4.222 33.491 1.00 89.94 272 VAL A N 1
ATOM 2145 C CA . VAL A 1 272 ? -19.163 -4.102 32.087 1.00 89.94 272 VAL A CA 1
ATOM 2146 C C . VAL A 1 272 ? -19.537 -5.361 31.305 1.00 89.94 272 VAL A C 1
ATOM 2148 O O . VAL A 1 272 ? -20.146 -5.257 30.243 1.00 89.94 272 VAL A O 1
ATOM 2151 N N . ARG A 1 273 ? -19.270 -6.553 31.852 1.00 89.38 273 ARG A N 1
ATOM 2152 C CA . ARG A 1 273 ? -19.644 -7.847 31.262 1.00 89.38 273 ARG A CA 1
ATOM 2153 C C . ARG A 1 273 ? -21.136 -7.927 30.986 1.00 89.38 273 ARG A C 1
ATOM 2155 O O . ARG A 1 273 ? -21.536 -8.268 29.877 1.00 89.38 273 ARG A O 1
ATOM 2162 N N . ARG A 1 274 ? -21.968 -7.590 31.971 1.00 86.50 274 ARG A N 1
ATOM 2163 C CA . ARG A 1 274 ? -23.427 -7.650 31.841 1.00 86.50 274 ARG A CA 1
ATOM 2164 C C . ARG A 1 274 ? -23.957 -6.671 30.796 1.00 86.50 274 ARG A C 1
ATOM 2166 O O . ARG A 1 274 ? -24.845 -7.033 30.034 1.00 86.50 274 ARG A O 1
ATOM 2173 N N . LYS A 1 275 ? -23.404 -5.455 30.747 1.00 83.94 275 LYS A N 1
ATOM 2174 C CA . LYS A 1 275 ? -23.843 -4.395 29.826 1.00 83.94 275 LYS A CA 1
ATOM 2175 C C . LYS A 1 275 ? -23.333 -4.587 28.397 1.00 83.94 275 LYS A C 1
ATOM 2177 O O . LYS A 1 275 ? -24.039 -4.228 27.462 1.00 83.94 275 LYS A O 1
ATOM 2182 N N . LEU A 1 276 ? -22.144 -5.165 28.217 1.00 79.19 276 LEU A N 1
ATOM 2183 C CA . LEU A 1 276 ? -21.605 -5.486 26.893 1.00 79.19 276 LEU A CA 1
ATOM 2184 C C . LEU A 1 276 ? -22.182 -6.784 26.315 1.00 79.19 276 LEU A C 1
ATOM 2186 O O . LEU A 1 276 ? -22.196 -6.942 25.096 1.00 79.19 276 LEU A O 1
ATOM 2190 N N . LYS A 1 277 ? -22.672 -7.707 27.151 1.00 76.19 277 LYS A N 1
ATOM 2191 C CA . LYS A 1 277 ? -23.261 -8.971 26.697 1.00 76.19 277 LYS A CA 1
ATOM 2192 C C . LYS A 1 277 ? -24.559 -8.728 25.921 1.00 76.19 277 LYS A C 1
ATOM 2194 O O . LYS A 1 277 ? -25.540 -8.232 26.469 1.00 76.19 277 LYS A O 1
ATOM 2199 N N . ALA A 1 278 ? -24.585 -9.130 24.653 1.00 64.06 278 ALA A N 1
ATOM 2200 C CA . ALA A 1 278 ? -25.781 -9.056 23.818 1.00 64.06 278 ALA A CA 1
ATOM 2201 C C . ALA A 1 278 ? -26.724 -10.253 24.073 1.00 64.06 278 ALA A C 1
ATOM 2203 O O . ALA A 1 278 ? -26.272 -11.394 24.191 1.00 64.06 278 ALA A O 1
ATOM 2204 N N . ASP A 1 279 ? -28.047 -10.025 24.130 1.00 60.41 279 ASP A N 1
ATOM 2205 C CA . ASP A 1 279 ? -29.032 -11.118 24.026 1.00 60.41 279 ASP A CA 1
ATOM 2206 C C . ASP A 1 279 ? -29.217 -11.465 22.548 1.00 60.41 279 ASP A C 1
ATOM 2208 O O . ASP A 1 279 ? -29.924 -10.767 21.825 1.00 60.41 279 ASP A O 1
ATOM 2212 N N . THR A 1 280 ? -28.613 -12.563 22.104 1.00 52.38 280 THR A N 1
ATOM 2213 C CA . THR A 1 280 ? -28.614 -13.010 20.701 1.00 52.38 280 THR A CA 1
ATOM 2214 C C . THR A 1 280 ? -30.005 -13.295 20.118 1.00 52.38 280 THR A C 1
ATOM 2216 O O . THR A 1 280 ? -30.131 -13.477 18.909 1.00 52.38 280 THR A O 1
ATOM 2219 N N . ARG A 1 281 ? -31.067 -13.336 20.939 1.00 49.34 281 ARG A N 1
ATOM 2220 C CA . ARG A 1 281 ? -32.457 -13.535 20.485 1.00 49.34 281 ARG A CA 1
ATOM 2221 C C . ARG A 1 281 ? -33.162 -12.237 20.093 1.00 49.34 281 ARG A C 1
ATOM 2223 O O . ARG A 1 281 ? -34.152 -12.291 19.368 1.00 49.34 281 ARG A O 1
ATOM 2230 N N . ILE A 1 282 ? -32.711 -11.101 20.623 1.00 47.34 282 ILE A N 1
ATOM 2231 C CA . ILE A 1 282 ? -33.391 -9.796 20.505 1.00 47.34 282 ILE A CA 1
ATOM 2232 C C . ILE A 1 282 ? -32.440 -8.744 19.924 1.00 47.34 282 ILE A C 1
ATOM 2234 O O . ILE A 1 282 ? -32.859 -7.863 19.173 1.00 47.34 282 ILE A O 1
ATOM 2238 N N . ALA A 1 283 ? -31.149 -8.851 20.227 1.00 44.50 283 ALA A N 1
ATOM 2239 C CA . ALA A 1 283 ? -30.120 -8.027 19.632 1.00 44.50 283 ALA A CA 1
ATOM 2240 C C . ALA A 1 283 ? -29.880 -8.479 18.188 1.00 44.50 283 ALA A C 1
ATOM 2242 O O . ALA A 1 283 ? -29.486 -9.613 17.930 1.00 44.50 283 ALA A O 1
ATOM 2243 N N . LEU A 1 284 ? -30.053 -7.560 17.236 1.00 36.62 284 LEU A N 1
ATOM 2244 C CA . LEU A 1 284 ? -29.613 -7.757 15.849 1.00 36.62 284 LEU A CA 1
ATOM 2245 C C . LEU A 1 284 ? -28.072 -7.878 15.722 1.00 36.62 284 LEU A C 1
ATOM 2247 O O . LEU A 1 284 ? -27.572 -8.056 14.611 1.00 36.62 284 LEU A O 1
ATOM 2251 N N . TYR A 1 285 ? -27.316 -7.712 16.818 1.00 46.38 285 TYR A N 1
ATOM 2252 C CA . TYR A 1 285 ? -25.903 -7.333 16.811 1.00 46.38 285 TYR A CA 1
ATOM 2253 C C . TYR A 1 285 ? -25.114 -7.970 17.958 1.00 46.38 285 TYR A C 1
ATOM 2255 O O . TYR A 1 285 ? -25.616 -8.065 19.076 1.00 46.38 285 TYR A O 1
ATOM 2263 N N . ASN A 1 286 ? -23.854 -8.323 17.683 1.00 47.66 286 ASN A N 1
ATOM 2264 C CA . ASN A 1 286 ? -22.982 -9.057 18.598 1.00 47.66 286 ASN A CA 1
ATOM 2265 C C . ASN A 1 286 ? -21.803 -8.176 19.027 1.00 47.66 286 ASN A C 1
ATOM 2267 O O . ASN A 1 286 ? -20.912 -7.897 18.223 1.00 47.66 286 ASN A O 1
ATOM 2271 N N . ALA A 1 287 ? -21.782 -7.766 20.297 1.00 48.06 287 ALA A N 1
ATOM 2272 C CA . ALA A 1 287 ? -20.638 -7.091 20.912 1.00 48.06 287 ALA A CA 1
ATOM 2273 C C . ALA A 1 287 ? -19.566 -8.059 21.449 1.00 48.06 287 ALA A C 1
ATOM 2275 O O . ALA A 1 287 ? -18.698 -7.695 22.247 1.00 48.06 287 ALA A O 1
ATOM 2276 N N . ASP A 1 288 ? -19.629 -9.307 20.993 1.00 57.41 288 ASP A N 1
ATOM 2277 C CA . ASP A 1 288 ? -18.954 -10.431 21.625 1.00 57.41 288 ASP A CA 1
ATOM 2278 C C . ASP A 1 288 ? -17.432 -10.283 21.575 1.00 57.41 288 ASP A C 1
ATOM 2280 O O . ASP A 1 288 ? -16.780 -10.537 22.577 1.00 57.41 288 ASP A O 1
ATOM 2284 N N . ARG A 1 289 ? -16.853 -9.732 20.499 1.00 62.16 289 ARG A N 1
ATOM 2285 C CA . ARG A 1 289 ? -15.388 -9.615 20.383 1.00 62.16 289 ARG A CA 1
ATOM 2286 C C . ARG A 1 289 ? -14.733 -8.621 21.338 1.00 62.16 289 ARG A C 1
ATOM 2288 O O . ARG A 1 289 ? -13.620 -8.871 21.794 1.00 62.16 289 ARG A O 1
ATOM 2295 N N . ALA A 1 290 ? -15.373 -7.492 21.643 1.00 73.25 290 ALA A N 1
ATOM 2296 C CA . ALA A 1 290 ? -14.794 -6.562 22.614 1.00 73.25 290 ALA A CA 1
ATOM 2297 C C . ALA A 1 290 ? -14.891 -7.122 24.030 1.00 73.25 290 ALA A C 1
ATOM 2299 O O . ALA A 1 290 ? -13.943 -6.988 24.799 1.00 73.25 290 ALA A O 1
ATOM 2300 N N . LEU A 1 291 ? -16.004 -7.788 24.355 1.00 79.50 291 LEU A N 1
ATOM 2301 C CA . LEU A 1 291 ? -16.126 -8.496 25.620 1.00 79.50 291 LEU A CA 1
ATOM 2302 C C . LEU A 1 291 ? -15.132 -9.665 25.694 1.00 79.50 291 LEU A C 1
ATOM 2304 O O . LEU A 1 291 ? -14.455 -9.794 26.698 1.00 79.50 291 LEU A O 1
ATOM 2308 N N . GLU A 1 292 ? -14.959 -10.462 24.639 1.00 78.50 292 GLU A N 1
ATOM 2309 C CA . GLU A 1 292 ? -13.953 -11.534 24.559 1.00 78.50 292 GLU A CA 1
ATOM 2310 C C . GLU A 1 292 ? -12.530 -11.015 24.788 1.00 78.50 292 GLU A C 1
ATOM 2312 O O . GLU A 1 292 ? -11.770 -11.601 25.563 1.00 78.50 292 GLU A O 1
ATOM 2317 N N . LEU A 1 293 ? -12.173 -9.899 24.144 1.00 81.62 293 LEU A N 1
ATOM 2318 C CA . LEU A 1 293 ? -10.893 -9.231 24.353 1.00 81.62 293 LEU A CA 1
ATOM 2319 C C . LEU A 1 293 ? -10.727 -8.798 25.813 1.00 81.62 293 LEU A C 1
ATOM 2321 O O . LEU A 1 293 ? -9.680 -9.051 26.409 1.00 81.62 293 LEU A O 1
ATOM 2325 N N . LEU A 1 294 ? -11.758 -8.183 26.398 1.00 88.56 294 LEU A N 1
ATOM 2326 C CA . LEU A 1 294 ? -11.757 -7.801 27.807 1.00 88.56 294 LEU A CA 1
ATOM 2327 C C . LEU A 1 294 ? -11.652 -9.019 28.730 1.00 88.56 294 LEU A C 1
ATOM 2329 O O . LEU A 1 294 ? -10.864 -8.984 29.663 1.00 88.56 294 LEU A O 1
ATOM 2333 N N . GLU A 1 295 ? -12.341 -10.126 28.453 1.00 89.69 295 GLU A N 1
ATOM 2334 C CA . GLU A 1 295 ? -12.246 -11.357 29.247 1.00 89.69 295 GLU A CA 1
ATOM 2335 C C . GLU A 1 295 ? -10.827 -11.937 29.239 1.00 89.69 295 GLU A C 1
ATOM 2337 O O . GLU A 1 295 ? -10.325 -12.386 30.273 1.00 89.69 295 GLU A O 1
ATOM 2342 N N . VAL A 1 296 ? -10.143 -11.916 28.091 1.00 87.12 296 VAL A N 1
ATOM 2343 C CA . VAL A 1 296 ? -8.741 -12.349 28.017 1.00 87.12 296 VAL A CA 1
ATOM 2344 C C . VAL A 1 296 ? -7.812 -11.355 28.702 1.00 87.12 296 VAL A C 1
ATOM 2346 O O . VAL A 1 296 ? -6.903 -11.781 29.421 1.00 87.12 296 VAL A O 1
ATOM 2349 N N . LEU A 1 297 ? -8.041 -10.053 28.522 1.00 91.81 297 LEU A N 1
ATOM 2350 C CA . LEU A 1 297 ? -7.301 -9.002 29.210 1.00 91.81 297 LEU A CA 1
ATOM 2351 C C . LEU A 1 297 ? -7.427 -9.168 30.728 1.00 91.81 297 LEU A C 1
ATOM 2353 O O . LEU A 1 297 ? -6.416 -9.362 31.398 1.00 91.81 297 LEU A O 1
ATOM 2357 N N . TRP A 1 298 ? -8.646 -9.174 31.266 1.00 96.25 298 TRP A N 1
ATOM 2358 C CA . TRP A 1 298 ? -8.930 -9.329 32.690 1.00 96.25 298 TRP A CA 1
ATOM 2359 C C . TRP A 1 298 ? -8.352 -10.626 33.235 1.00 96.25 298 TRP A C 1
ATOM 2361 O O . TRP A 1 298 ? -7.645 -10.591 34.237 1.00 96.25 298 TRP A O 1
ATOM 2371 N N . ARG A 1 299 ? -8.533 -11.764 32.549 1.00 92.69 299 ARG A N 1
ATOM 2372 C CA . ARG A 1 299 ? -7.926 -13.038 32.967 1.00 92.69 299 ARG A CA 1
ATOM 2373 C C . ARG A 1 299 ? -6.411 -12.921 33.138 1.00 92.69 299 ARG A C 1
ATOM 2375 O O . ARG A 1 299 ? -5.879 -13.404 34.135 1.00 92.69 299 ARG A O 1
ATOM 2382 N N . ARG A 1 300 ? -5.712 -12.273 32.199 1.00 92.69 300 ARG A N 1
ATOM 2383 C CA . ARG A 1 300 ? -4.261 -12.041 32.296 1.00 92.69 300 ARG A CA 1
ATOM 2384 C C . ARG A 1 300 ? -3.917 -11.074 33.426 1.00 92.69 300 ARG A C 1
ATOM 2386 O O . ARG A 1 300 ? -2.965 -11.332 34.161 1.00 92.69 300 ARG A O 1
ATOM 2393 N N . GLN A 1 301 ? -4.679 -9.994 33.589 1.00 95.81 301 GLN A N 1
ATOM 2394 C CA . GLN A 1 301 ? -4.466 -9.037 34.676 1.00 95.81 301 GLN A CA 1
ATOM 2395 C C . GLN A 1 301 ? -4.616 -9.703 36.049 1.00 95.81 301 GLN A C 1
ATOM 2397 O O . GLN A 1 301 ? -3.756 -9.503 36.910 1.00 95.81 301 GLN A O 1
ATOM 2402 N N . HIS A 1 302 ? -5.627 -10.561 36.224 1.00 95.94 302 HIS A N 1
ATOM 2403 C CA . HIS A 1 302 ? -5.847 -11.331 37.453 1.00 95.94 302 HIS A CA 1
ATOM 2404 C C . HIS A 1 302 ? -4.735 -12.354 37.675 1.00 95.94 302 HIS A C 1
ATOM 2406 O O . HIS A 1 302 ? -4.206 -12.463 38.778 1.00 95.94 302 HIS A O 1
ATOM 2412 N N . GLN A 1 303 ? -4.334 -13.073 36.622 1.00 94.44 303 GLN A N 1
ATOM 2413 C CA . GLN A 1 303 ? -3.299 -14.107 36.700 1.00 94.44 303 GLN A CA 1
ATOM 2414 C C . GLN A 1 303 ? -1.921 -13.545 37.073 1.00 94.44 303 GLN A C 1
ATOM 2416 O O . GLN A 1 303 ? -1.206 -14.150 37.869 1.00 94.44 303 GLN A O 1
ATOM 2421 N N . TYR A 1 304 ? -1.527 -12.416 36.482 1.00 93.88 304 TYR A N 1
ATOM 2422 C CA . TYR A 1 304 ? -0.193 -11.832 36.670 1.00 93.88 304 TYR A CA 1
ATOM 2423 C C . TYR A 1 304 ? -0.179 -10.634 37.627 1.00 93.88 304 TYR A C 1
ATOM 2425 O O . TYR A 1 304 ? 0.872 -10.028 37.821 1.00 93.88 304 TYR A O 1
ATOM 2433 N N . ASN A 1 305 ? -1.333 -10.288 38.203 1.00 94.94 305 ASN A N 1
ATOM 2434 C CA . ASN A 1 305 ? -1.541 -9.161 39.107 1.00 94.94 305 ASN A CA 1
ATOM 2435 C C . ASN A 1 305 ? -0.914 -7.839 38.618 1.00 94.94 305 ASN A C 1
ATOM 2437 O O . ASN A 1 305 ? -0.228 -7.143 39.366 1.00 94.94 305 ASN A O 1
ATOM 2441 N N . ARG A 1 306 ? -1.113 -7.513 37.335 1.00 93.50 306 ARG A N 1
ATOM 2442 C CA . ARG A 1 306 ? -0.595 -6.292 36.695 1.00 93.50 306 ARG A CA 1
ATOM 2443 C C . ARG A 1 306 ? -1.484 -5.854 35.537 1.00 93.50 306 ARG A C 1
ATOM 2445 O O . ARG A 1 306 ? -2.158 -6.692 34.943 1.00 93.50 306 ARG A O 1
ATOM 2452 N N . LYS A 1 307 ? -1.430 -4.573 35.169 1.00 94.75 307 LYS A N 1
ATOM 2453 C CA . LYS A 1 307 ? -2.095 -4.061 33.963 1.00 94.75 307 LYS A CA 1
ATOM 2454 C C . LYS A 1 307 ? -1.384 -4.567 32.703 1.00 94.75 307 LYS A C 1
ATOM 2456 O O . LYS A 1 307 ? -0.161 -4.712 32.687 1.00 94.75 307 LYS A O 1
ATOM 2461 N N . PHE A 1 308 ? -2.148 -4.831 31.649 1.00 93.88 308 PHE A N 1
ATOM 2462 C CA . PHE A 1 308 ? -1.621 -5.148 30.321 1.00 93.88 308 PHE A CA 1
ATOM 2463 C C . PHE A 1 308 ? -2.126 -4.131 29.301 1.00 93.88 308 PHE A C 1
ATOM 2465 O O . PHE A 1 308 ? -3.228 -3.600 29.433 1.00 93.88 308 PHE A O 1
ATOM 2472 N N . ASP A 1 309 ? -1.344 -3.902 28.246 1.00 92.56 309 ASP A N 1
ATOM 2473 C CA . ASP A 1 309 ? -1.831 -3.132 27.109 1.00 92.56 309 ASP A CA 1
ATOM 2474 C C . ASP A 1 309 ? -2.827 -3.974 26.305 1.00 92.56 309 ASP A C 1
ATOM 2476 O O . ASP A 1 309 ? -2.455 -4.974 25.684 1.00 92.56 309 ASP A O 1
ATOM 2480 N N . TRP A 1 310 ? -4.098 -3.566 26.301 1.00 88.56 310 TRP A N 1
ATOM 2481 C CA . TRP A 1 310 ? -5.153 -4.249 25.556 1.00 88.56 310 TRP A CA 1
ATOM 2482 C C . TRP A 1 310 ? -4.832 -4.366 24.061 1.00 88.56 310 TRP A C 1
ATOM 2484 O O . TRP A 1 310 ? -5.223 -5.351 23.444 1.00 88.56 310 TRP A O 1
ATOM 2494 N N . ARG A 1 311 ? -4.082 -3.411 23.490 1.00 84.88 311 ARG A N 1
ATOM 2495 C CA . ARG A 1 311 ? -3.690 -3.396 22.068 1.00 84.88 311 ARG A CA 1
ATOM 2496 C C . ARG A 1 311 ? -2.727 -4.531 21.743 1.00 84.88 311 ARG A C 1
ATOM 2498 O O . ARG A 1 311 ? -2.793 -5.132 20.677 1.00 84.88 311 ARG A O 1
ATOM 2505 N N . GLU A 1 312 ? -1.853 -4.855 22.688 1.00 86.50 312 GLU A N 1
ATOM 2506 C CA . GLU A 1 312 ? -0.918 -5.967 22.562 1.00 86.50 312 GLU A CA 1
ATOM 2507 C C . GLU A 1 312 ? -1.621 -7.309 22.813 1.00 86.50 312 GLU A C 1
ATOM 2509 O O . GLU A 1 312 ? -1.395 -8.279 22.092 1.00 86.50 312 GLU A O 1
ATOM 2514 N N . VAL A 1 313 ? -2.559 -7.356 23.768 1.00 83.50 313 VAL A N 1
ATOM 2515 C CA . VAL A 1 313 ? -3.439 -8.523 23.956 1.00 83.50 313 VAL A CA 1
ATOM 2516 C C . VAL A 1 313 ? -4.259 -8.790 22.691 1.00 83.50 313 VAL A C 1
ATOM 2518 O O . VAL A 1 313 ? -4.337 -9.934 22.257 1.00 83.50 313 VAL A O 1
ATOM 2521 N N . GLN A 1 314 ? -4.798 -7.748 22.059 1.00 75.38 314 GLN A N 1
ATOM 2522 C CA . GLN A 1 314 ? -5.557 -7.845 20.816 1.00 75.38 314 GLN A CA 1
ATOM 2523 C C . GLN A 1 314 ? -4.727 -8.452 19.678 1.00 75.38 314 GLN A C 1
ATOM 2525 O O . GLN A 1 314 ? -5.202 -9.384 19.028 1.00 75.38 314 GLN A O 1
ATOM 2530 N N . LYS A 1 315 ? -3.485 -7.981 19.472 1.00 71.12 315 LYS A N 1
ATOM 2531 C CA . LYS A 1 315 ? -2.550 -8.571 18.495 1.00 71.12 315 LYS A CA 1
ATOM 2532 C C . LYS A 1 315 ? -2.305 -10.056 18.774 1.00 71.12 315 LYS A C 1
ATOM 2534 O O . LYS A 1 315 ? -2.336 -10.872 17.865 1.00 71.12 315 LYS A O 1
ATOM 2539 N N . GLN A 1 316 ? -2.095 -10.420 20.038 1.00 75.25 316 GLN A N 1
ATOM 2540 C CA . GLN A 1 316 ? -1.794 -11.801 20.432 1.00 75.25 316 GLN A CA 1
ATOM 2541 C C . GLN A 1 316 ? -2.993 -12.747 20.359 1.00 75.25 316 GLN A C 1
ATOM 2543 O O . GLN A 1 316 ? -2.809 -13.957 20.261 1.00 75.25 316 GLN A O 1
ATOM 2548 N N . MET A 1 317 ? -4.211 -12.220 20.456 1.00 64.94 317 MET A N 1
ATOM 2549 C CA . MET A 1 317 ? -5.429 -13.005 20.277 1.00 64.94 317 MET A CA 1
ATOM 2550 C C . MET A 1 317 ? -5.753 -13.270 18.806 1.00 64.94 317 MET A C 1
ATOM 2552 O O . MET A 1 317 ? -6.758 -13.922 18.537 1.00 64.94 317 MET A O 1
ATOM 2556 N N . ASP A 1 318 ? -4.965 -12.727 17.872 1.00 56.06 318 ASP A N 1
ATOM 2557 C CA . ASP A 1 318 ? -5.301 -12.701 16.447 1.00 56.06 318 ASP A CA 1
ATOM 2558 C C . ASP A 1 318 ? -6.705 -12.096 16.207 1.00 56.06 318 ASP A C 1
ATOM 2560 O O . ASP A 1 318 ? -7.371 -12.340 15.201 1.00 56.06 318 ASP A O 1
ATOM 2564 N N . ILE A 1 319 ? -7.172 -11.242 17.141 1.00 49.59 319 ILE A N 1
ATOM 2565 C CA . ILE A 1 319 ? -8.318 -10.348 16.934 1.00 49.59 319 ILE A CA 1
ATOM 2566 C C . ILE A 1 319 ? -7.798 -9.175 16.106 1.00 49.59 319 ILE A C 1
ATOM 2568 O O . ILE A 1 319 ? -7.808 -8.009 16.502 1.00 49.59 319 ILE A O 1
ATOM 2572 N N . HIS A 1 320 ? -7.326 -9.489 14.912 1.00 40.00 320 HIS A N 1
ATOM 2573 C CA . HIS A 1 320 ? -7.325 -8.523 13.848 1.00 40.00 320 HIS A CA 1
ATOM 2574 C C . HIS A 1 320 ? -8.783 -8.376 13.410 1.00 40.00 320 HIS A C 1
ATOM 2576 O O . HIS A 1 320 ? -9.449 -9.352 13.056 1.00 40.00 320 HIS A O 1
ATOM 2582 N N . ILE A 1 321 ? -9.304 -7.143 13.427 1.00 38.84 321 ILE A N 1
ATOM 2583 C CA . ILE A 1 321 ? -10.301 -6.781 12.417 1.00 38.84 321 ILE A CA 1
ATOM 2584 C C . ILE A 1 321 ? -9.563 -7.042 11.122 1.00 38.84 321 ILE A C 1
ATOM 2586 O O . ILE A 1 321 ? -8.665 -6.268 10.807 1.00 38.84 321 ILE A O 1
ATOM 2590 N N . LEU A 1 322 ? -9.855 -8.197 10.520 1.00 33.97 322 LEU A N 1
ATOM 2591 C CA . LEU A 1 322 ? -9.302 -8.730 9.287 1.00 33.97 322 LEU A CA 1
ATOM 2592 C C . LEU A 1 322 ? -8.245 -7.777 8.711 1.00 33.97 322 LEU A C 1
ATOM 2594 O O . LEU A 1 322 ? -8.580 -6.864 7.950 1.00 33.97 322 LEU A O 1
ATOM 2598 N N . GLN A 1 323 ? -6.958 -8.034 8.975 1.00 34.91 323 GLN A N 1
ATOM 2599 C CA . GLN A 1 323 ? -6.105 -8.031 7.799 1.00 34.91 323 GLN A CA 1
ATOM 2600 C C . GLN A 1 323 ? -6.789 -9.073 6.924 1.00 34.91 323 GLN A C 1
ATOM 2602 O O . GLN A 1 323 ? -6.649 -10.271 7.150 1.00 34.91 323 GLN A O 1
ATOM 2607 N N . ALA A 1 324 ? -7.653 -8.623 6.004 1.00 39.12 324 ALA A N 1
ATOM 2608 C CA . ALA A 1 324 ? -7.895 -9.405 4.814 1.00 39.12 324 ALA A CA 1
ATOM 2609 C C . ALA A 1 324 ? -6.493 -9.845 4.431 1.00 39.12 324 ALA A C 1
ATOM 2611 O O . ALA A 1 324 ? -5.647 -8.949 4.334 1.00 39.12 324 ALA A O 1
ATOM 2612 N N . GLU A 1 325 ? -6.222 -11.156 4.371 1.00 40.25 325 GLU A N 1
ATOM 2613 C CA . GLU A 1 325 ? -4.979 -11.648 3.786 1.00 40.25 325 GLU A CA 1
ATOM 2614 C C . GLU A 1 325 ? -4.734 -10.739 2.599 1.00 40.25 325 GLU A C 1
ATOM 2616 O O . GLU A 1 325 ? -5.566 -10.697 1.681 1.00 40.25 325 GLU A O 1
ATOM 2621 N N . LYS A 1 326 ? -3.737 -9.851 2.728 1.00 48.56 326 LYS A N 1
ATOM 2622 C CA . LYS A 1 326 ? -3.555 -8.788 1.756 1.00 48.56 326 LYS A CA 1
ATOM 2623 C C . LYS A 1 326 ? -3.343 -9.566 0.480 1.00 48.56 326 LYS A C 1
ATOM 2625 O O . LYS A 1 326 ? -2.374 -10.326 0.393 1.00 48.56 326 LYS A O 1
ATOM 2630 N N . LYS A 1 327 ? -4.309 -9.483 -0.440 1.00 67.12 327 LYS A N 1
ATOM 2631 C CA . LYS A 1 327 ? -4.306 -10.359 -1.607 1.00 67.12 327 LYS A CA 1
ATOM 2632 C C . LYS A 1 327 ? -2.940 -10.200 -2.253 1.00 67.12 327 LYS A C 1
ATOM 2634 O O . LYS A 1 327 ? -2.394 -9.096 -2.309 1.00 67.12 327 LYS A O 1
ATOM 2639 N N . SER A 1 328 ? -2.343 -11.306 -2.652 1.00 82.75 328 SER A N 1
ATOM 2640 C CA . SER A 1 328 ? -1.021 -11.239 -3.246 1.00 82.75 328 SER A CA 1
ATOM 2641 C C . SER A 1 328 ? -1.107 -10.497 -4.582 1.00 82.75 328 SER A C 1
ATOM 2643 O O . SER A 1 328 ? -1.986 -10.782 -5.401 1.00 82.75 328 SER A O 1
ATOM 2645 N N . ALA A 1 329 ? -0.209 -9.537 -4.791 1.00 91.38 329 ALA A N 1
ATOM 2646 C CA . ALA A 1 329 ? -0.052 -8.867 -6.071 1.00 91.38 329 ALA A CA 1
ATOM 2647 C C . ALA A 1 329 ? 1.406 -8.817 -6.521 1.00 91.38 329 ALA A C 1
ATOM 2649 O O . ALA A 1 329 ? 2.333 -8.816 -5.712 1.00 91.38 329 ALA A O 1
ATOM 2650 N N . ILE A 1 330 ? 1.592 -8.727 -7.832 1.00 94.19 330 ILE A N 1
ATOM 2651 C CA . ILE A 1 330 ? 2.885 -8.517 -8.473 1.00 94.19 330 ILE A CA 1
ATOM 2652 C C . ILE A 1 330 ? 2.968 -7.046 -8.870 1.00 94.19 330 ILE A C 1
ATOM 2654 O O . ILE A 1 330 ? 2.099 -6.541 -9.581 1.00 94.19 330 ILE A O 1
ATOM 2658 N N . LEU A 1 331 ? 4.006 -6.353 -8.412 1.00 96.94 331 LEU A N 1
ATOM 2659 C CA . LEU A 1 331 ? 4.264 -4.961 -8.756 1.00 96.94 331 LEU A CA 1
ATOM 2660 C C . LEU A 1 331 ? 5.184 -4.883 -9.972 1.00 96.94 331 LEU A C 1
ATOM 2662 O O . LEU A 1 331 ? 6.298 -5.396 -9.938 1.00 96.94 331 LEU A O 1
ATOM 2666 N N . LEU A 1 332 ? 4.743 -4.198 -11.024 1.00 97.31 332 LEU A N 1
ATOM 2667 C CA . LEU A 1 332 ? 5.546 -3.904 -12.205 1.00 97.31 332 LEU A CA 1
ATOM 2668 C C . LEU A 1 332 ? 5.862 -2.407 -12.256 1.00 97.31 332 LEU A C 1
ATOM 2670 O O . LEU A 1 332 ? 4.974 -1.592 -12.523 1.00 97.31 332 LEU A O 1
ATOM 2674 N N . LEU A 1 333 ? 7.128 -2.042 -12.034 1.00 97.44 333 LEU A N 1
ATOM 2675 C CA . LEU A 1 333 ? 7.594 -0.681 -12.301 1.00 97.44 333 LEU A CA 1
ATOM 2676 C C . LEU A 1 333 ? 7.668 -0.427 -13.811 1.00 97.44 333 LEU A C 1
ATOM 2678 O O . LEU A 1 333 ? 7.864 -1.341 -14.617 1.00 97.44 333 LEU A O 1
ATOM 2682 N N . GLY A 1 334 ? 7.450 0.829 -14.205 1.00 93.62 334 GLY A N 1
ATOM 2683 C CA . GLY A 1 334 ? 7.277 1.188 -15.610 1.00 93.62 334 GLY A CA 1
ATOM 2684 C C . GLY A 1 334 ? 6.093 0.457 -16.235 1.00 93.62 334 GLY A C 1
ATOM 2685 O O . GLY A 1 334 ? 6.225 -0.087 -17.324 1.00 93.62 334 GLY A O 1
ATOM 2686 N N . GLY A 1 335 ? 4.951 0.414 -15.543 1.00 91.56 335 GLY A N 1
ATOM 2687 C CA . GLY A 1 335 ? 3.775 -0.387 -15.897 1.00 91.56 335 GLY A CA 1
ATOM 2688 C C . GLY A 1 335 ? 3.241 -0.163 -17.317 1.00 91.56 335 GLY A C 1
ATOM 2689 O O . GLY A 1 335 ? 2.723 -1.090 -17.931 1.00 91.56 335 GLY A O 1
ATOM 2690 N N . THR A 1 336 ? 3.422 1.033 -17.881 1.00 91.12 336 THR A N 1
ATOM 2691 C CA . THR A 1 336 ? 3.061 1.364 -19.275 1.00 91.12 336 THR A CA 1
ATOM 2692 C C . THR A 1 336 ? 4.208 1.163 -20.276 1.00 91.12 336 THR A C 1
ATOM 2694 O O . THR A 1 336 ? 4.022 1.331 -21.480 1.00 91.12 336 THR A O 1
ATOM 2697 N N . GLY A 1 337 ? 5.397 0.801 -19.794 1.00 90.19 337 GLY A N 1
ATOM 2698 C CA . GLY A 1 337 ? 6.610 0.598 -20.577 1.00 90.19 337 GLY A CA 1
ATOM 2699 C C . GLY A 1 337 ? 6.608 -0.697 -21.392 1.00 90.19 337 GLY A C 1
ATOM 2700 O O . GLY A 1 337 ? 5.810 -1.610 -21.165 1.00 90.19 337 GLY A O 1
ATOM 2701 N N . LYS A 1 338 ? 7.545 -0.780 -22.347 1.00 90.75 338 LYS A N 1
ATOM 2702 C CA . LYS A 1 338 ? 7.614 -1.831 -23.382 1.00 90.75 338 LYS A CA 1
ATOM 2703 C C . LYS A 1 338 ? 7.593 -3.253 -22.814 1.00 90.75 338 LYS A C 1
ATOM 2705 O O . LYS A 1 338 ? 6.988 -4.136 -23.421 1.00 90.75 338 LYS A O 1
ATOM 2710 N N . VAL A 1 339 ? 8.271 -3.456 -21.682 1.00 93.88 339 VAL A N 1
ATOM 2711 C CA . VAL A 1 339 ? 8.455 -4.764 -21.040 1.00 93.88 339 VAL A CA 1
ATOM 2712 C C . VAL A 1 339 ? 7.258 -5.087 -20.149 1.00 93.88 339 VAL A C 1
ATOM 2714 O O . VAL A 1 339 ? 6.590 -6.095 -20.367 1.00 93.88 339 VAL A O 1
ATOM 2717 N N . SER A 1 340 ? 6.903 -4.203 -19.214 1.00 93.50 340 SER A N 1
ATOM 2718 C CA . SER A 1 340 ? 5.806 -4.430 -18.263 1.00 93.50 340 SER A CA 1
ATOM 2719 C C . SER A 1 340 ? 4.449 -4.625 -18.948 1.00 93.50 340 SER A C 1
ATOM 2721 O O . SER A 1 340 ? 3.691 -5.504 -18.543 1.00 93.50 340 SER A O 1
ATOM 2723 N N . ARG A 1 341 ? 4.173 -3.916 -20.055 1.00 91.12 341 ARG A N 1
ATOM 2724 C CA . ARG A 1 341 ? 2.942 -4.110 -20.851 1.00 91.12 341 ARG A CA 1
ATOM 2725 C C . ARG A 1 341 ? 2.844 -5.485 -21.525 1.00 91.12 341 ARG A C 1
ATOM 2727 O O . ARG A 1 341 ? 1.755 -5.881 -21.925 1.00 91.12 341 ARG A O 1
ATOM 2734 N N . ARG A 1 342 ? 3.975 -6.188 -21.668 1.00 92.38 342 ARG A N 1
ATOM 2735 C CA . ARG A 1 342 ? 4.074 -7.561 -22.188 1.00 92.38 342 ARG A CA 1
ATOM 2736 C C . ARG A 1 342 ? 4.150 -8.596 -21.066 1.00 92.38 342 ARG A C 1
ATOM 2738 O O . ARG A 1 342 ? 3.663 -9.700 -21.257 1.00 92.38 342 ARG A O 1
ATOM 2745 N N . ILE A 1 343 ? 4.681 -8.244 -19.892 1.00 92.38 343 ILE A N 1
ATOM 2746 C CA . ILE A 1 343 ? 4.627 -9.095 -18.691 1.00 92.38 343 ILE A CA 1
ATOM 2747 C C . ILE A 1 343 ? 3.185 -9.215 -18.184 1.00 92.38 343 ILE A C 1
ATOM 2749 O O . ILE A 1 343 ? 2.727 -10.314 -17.885 1.00 92.38 343 ILE A O 1
ATOM 2753 N N . ALA A 1 344 ? 2.454 -8.103 -18.095 1.00 90.81 344 ALA A N 1
ATOM 2754 C CA . ALA A 1 344 ? 1.141 -8.079 -17.454 1.00 90.81 344 ALA A CA 1
ATOM 2755 C C . ALA A 1 344 ? 0.115 -9.055 -18.074 1.00 90.81 344 ALA A C 1
ATOM 2757 O O . ALA A 1 344 ? -0.485 -9.811 -17.311 1.00 90.81 344 ALA A O 1
ATOM 2758 N N . PRO A 1 345 ? -0.048 -9.161 -19.410 1.00 87.31 345 PRO A N 1
ATOM 2759 C CA . PRO A 1 345 ? -0.931 -10.168 -20.004 1.00 87.31 345 PRO A CA 1
ATOM 2760 C C . PRO A 1 345 ? -0.502 -11.614 -19.716 1.00 87.31 345 PRO A C 1
ATOM 2762 O O . PRO A 1 345 ? -1.359 -12.481 -19.570 1.00 87.31 345 PRO A O 1
ATOM 2765 N N . LEU A 1 346 ? 0.806 -11.879 -19.589 1.00 87.00 346 LEU A N 1
ATOM 2766 C CA . LEU A 1 346 ? 1.328 -13.208 -19.236 1.00 87.00 346 LEU A CA 1
ATOM 2767 C C . LEU A 1 346 ? 1.020 -13.583 -17.780 1.00 87.00 346 LEU A C 1
ATOM 2769 O O . LEU A 1 346 ? 0.917 -14.765 -17.461 1.00 87.00 346 LEU A O 1
ATOM 2773 N N . LEU A 1 347 ? 0.884 -12.587 -16.900 1.00 86.19 347 LEU A N 1
ATOM 2774 C CA . LEU A 1 347 ? 0.513 -12.772 -15.495 1.00 86.19 347 LEU A CA 1
ATOM 2775 C C . LEU A 1 347 ? -1.003 -12.830 -15.277 1.00 86.19 347 LEU A C 1
ATOM 2777 O O . LEU A 1 347 ? -1.442 -13.425 -14.300 1.00 86.19 347 LEU A O 1
ATOM 2781 N N . CYS A 1 348 ? -1.793 -12.237 -16.171 1.00 75.00 348 CYS A N 1
ATOM 2782 C CA . CYS A 1 348 ? -3.252 -12.124 -16.077 1.00 75.00 348 CYS A CA 1
ATOM 2783 C C . CYS A 1 348 ? -4.007 -13.106 -16.999 1.00 75.00 348 CYS A C 1
ATOM 2785 O O . CYS A 1 348 ? -5.147 -12.828 -17.373 1.00 75.00 348 CYS A O 1
ATOM 2787 N N . SER A 1 349 ? -3.384 -14.211 -17.427 1.00 66.50 349 SER A N 1
ATOM 2788 C CA . SER A 1 349 ? -4.035 -15.216 -18.282 1.00 66.50 349 SER A CA 1
ATOM 2789 C C . SER A 1 349 ? -5.269 -15.837 -17.605 1.00 66.50 349 SER A C 1
ATOM 2791 O O . SER A 1 349 ? -5.427 -15.741 -16.390 1.00 66.50 349 SER A O 1
ATOM 2793 N N . ALA A 1 350 ? -6.153 -16.477 -18.383 1.00 50.12 350 ALA A N 1
ATOM 2794 C CA . ALA A 1 350 ? -7.452 -16.986 -17.910 1.00 50.12 350 ALA A CA 1
ATOM 2795 C C . ALA A 1 350 ? -7.371 -17.940 -16.697 1.00 50.12 350 ALA A C 1
ATOM 2797 O O . ALA A 1 350 ? -8.334 -18.040 -15.941 1.00 50.12 350 ALA A O 1
ATOM 2798 N N . ASP A 1 351 ? -6.218 -18.576 -16.488 1.00 54.06 351 ASP A N 1
ATOM 2799 C CA . ASP A 1 351 ? -5.964 -19.506 -15.383 1.00 54.06 351 ASP A CA 1
ATOM 2800 C C . ASP A 1 351 ? -5.266 -18.849 -14.173 1.00 54.06 351 ASP A C 1
ATOM 2802 O O . ASP A 1 351 ? -5.021 -19.505 -13.162 1.00 54.06 351 ASP A O 1
ATOM 2806 N N . SER A 1 352 ? -4.931 -17.555 -14.249 1.00 63.91 352 SER A N 1
ATOM 2807 C CA . SER A 1 352 ? -4.196 -16.831 -13.210 1.00 63.91 352 SER A CA 1
ATOM 2808 C C . SER A 1 352 ? -5.100 -15.915 -12.385 1.00 63.91 352 SER A C 1
ATOM 2810 O O . SER A 1 352 ? -5.735 -14.985 -12.885 1.00 63.91 352 SER A O 1
ATOM 2812 N N . THR A 1 353 ? -5.094 -16.120 -11.069 1.00 66.06 353 THR A N 1
ATOM 2813 C CA . THR A 1 353 ? -5.748 -15.238 -10.089 1.00 66.06 353 THR A CA 1
ATOM 2814 C C . THR A 1 353 ? -4.844 -14.090 -9.625 1.00 66.06 353 THR A C 1
ATOM 2816 O O . THR A 1 353 ? -5.196 -13.378 -8.683 1.00 66.06 353 THR A O 1
ATOM 2819 N N . ALA A 1 354 ? -3.658 -13.924 -10.226 1.00 75.38 354 ALA A N 1
ATOM 2820 C CA . ALA A 1 354 ? -2.681 -12.933 -9.792 1.00 75.38 354 ALA A CA 1
ATOM 2821 C C . ALA A 1 354 ? -3.174 -11.507 -10.070 1.00 75.38 354 ALA A C 1
ATOM 2823 O O . ALA A 1 354 ? -3.577 -11.174 -11.185 1.00 75.38 354 ALA A O 1
ATOM 2824 N N . THR A 1 355 ? -3.116 -10.650 -9.049 1.00 88.56 355 THR A N 1
ATOM 2825 C CA . THR A 1 355 ? -3.314 -9.208 -9.225 1.00 88.56 355 THR A CA 1
ATOM 2826 C C . THR A 1 355 ? -2.009 -8.556 -9.655 1.00 88.56 355 THR A C 1
ATOM 2828 O O . THR A 1 355 ? -0.954 -8.852 -9.098 1.00 88.56 355 THR A O 1
ATOM 2831 N N . VAL A 1 356 ? -2.068 -7.655 -10.633 1.00 92.25 356 VAL A N 1
ATOM 2832 C CA . VAL A 1 356 ? -0.906 -6.931 -11.154 1.00 92.25 356 VAL A CA 1
ATOM 2833 C C . VAL A 1 356 ? -1.074 -5.439 -10.888 1.00 92.25 356 VAL A C 1
ATOM 2835 O O . VAL A 1 356 ? -2.020 -4.810 -11.366 1.00 92.25 356 VAL A O 1
ATOM 2838 N N . LEU A 1 357 ? -0.136 -4.870 -10.132 1.00 94.44 357 LEU A N 1
ATOM 2839 C CA . LEU A 1 357 ? -0.028 -3.434 -9.897 1.00 94.44 357 LEU A CA 1
ATOM 2840 C C . LEU A 1 357 ? 0.930 -2.836 -10.931 1.00 94.44 357 LEU A C 1
ATOM 2842 O O . LEU A 1 357 ? 2.095 -3.219 -11.008 1.00 94.44 357 LEU A O 1
ATOM 2846 N N . LEU A 1 358 ? 0.445 -1.896 -11.731 1.00 95.12 358 LEU A N 1
ATOM 2847 C CA . LEU A 1 358 ? 1.168 -1.265 -12.830 1.00 95.12 358 LEU A CA 1
ATOM 2848 C C . LEU A 1 358 ? 1.562 0.149 -12.414 1.00 95.12 358 LEU A C 1
ATOM 2850 O O . LEU A 1 358 ? 0.769 1.084 -12.528 1.00 95.12 358 LEU A O 1
ATOM 2854 N N . ALA A 1 359 ? 2.788 0.299 -11.922 1.00 96.62 359 ALA A N 1
ATOM 2855 C CA . ALA A 1 359 ? 3.299 1.570 -11.428 1.00 96.62 359 ALA A CA 1
ATOM 2856 C C . ALA A 1 359 ? 3.874 2.413 -12.573 1.00 96.62 359 ALA A C 1
ATOM 2858 O O . ALA A 1 359 ? 4.831 2.010 -13.241 1.00 96.62 359 ALA A O 1
ATOM 2859 N N . SER A 1 360 ? 3.286 3.579 -12.826 1.00 95.38 360 SER A N 1
ATOM 2860 C CA . SER A 1 360 ? 3.699 4.482 -13.902 1.00 95.38 360 SER A CA 1
ATOM 2861 C C . SER A 1 360 ? 3.414 5.943 -13.559 1.00 95.38 360 SER A C 1
ATOM 2863 O O . SER A 1 360 ? 2.562 6.241 -12.721 1.00 95.38 360 SER A O 1
ATOM 2865 N N . ARG A 1 361 ? 4.067 6.871 -14.271 1.00 94.44 361 ARG A N 1
ATOM 2866 C CA . ARG A 1 361 ? 3.848 8.316 -14.084 1.00 94.44 361 ARG A CA 1
ATOM 2867 C C . ARG A 1 361 ? 2.395 8.728 -14.308 1.00 94.44 361 ARG A C 1
ATOM 2869 O O . ARG A 1 361 ? 1.893 9.607 -13.629 1.00 94.44 361 ARG A O 1
ATOM 2876 N N . SER A 1 362 ? 1.685 8.079 -15.227 1.00 90.75 362 SER A N 1
ATOM 2877 C CA . SER A 1 362 ? 0.268 8.371 -15.473 1.00 90.75 362 SER A CA 1
ATOM 2878 C C . SER A 1 362 ? -0.674 7.707 -14.468 1.00 90.75 362 SER A C 1
ATOM 2880 O O . SER A 1 362 ? -1.849 8.056 -14.432 1.00 90.75 362 SER A O 1
ATOM 2882 N N . GLY A 1 363 ? -0.208 6.708 -13.708 1.00 89.00 363 GLY A N 1
ATOM 2883 C CA . GLY A 1 363 ? -1.065 5.861 -12.876 1.00 89.00 363 GLY A CA 1
ATOM 2884 C C . GLY A 1 363 ? -2.126 5.085 -13.663 1.00 89.00 363 GLY A C 1
ATOM 2885 O O . GLY A 1 363 ? -3.089 4.600 -13.079 1.00 89.00 363 GLY A O 1
ATOM 2886 N N . SER A 1 364 ? -1.978 4.977 -14.987 1.00 86.81 364 SER A N 1
ATOM 2887 C CA . SER A 1 364 ? -2.967 4.359 -15.869 1.00 86.81 364 SER A CA 1
ATOM 2888 C C . SER A 1 364 ? -2.633 2.905 -16.199 1.00 86.81 364 SER A C 1
ATOM 2890 O O . SER A 1 364 ? -1.469 2.497 -16.240 1.00 86.81 364 SER A O 1
ATOM 2892 N N . VAL A 1 365 ? -3.676 2.123 -16.485 1.00 86.06 365 VAL A N 1
ATOM 2893 C CA . VAL A 1 365 ? -3.556 0.773 -17.048 1.00 86.06 365 VAL A CA 1
ATOM 2894 C C . VAL A 1 365 ? -3.337 0.900 -18.567 1.00 86.06 365 VAL A C 1
ATOM 2896 O O . VAL A 1 365 ? -4.100 1.612 -19.224 1.00 86.06 365 VAL A O 1
ATOM 2899 N N . PRO A 1 366 ? -2.307 0.260 -19.155 1.00 81.19 366 PRO A N 1
ATOM 2900 C CA . PRO A 1 366 ? -2.054 0.318 -20.588 1.00 81.19 366 PRO A CA 1
ATOM 2901 C C . PRO A 1 366 ? -3.153 -0.409 -21.368 1.00 81.19 366 PRO A C 1
ATOM 2903 O O . PRO A 1 366 ? -3.765 -1.356 -20.875 1.00 81.19 366 PRO A O 1
ATOM 2906 N N . GLN A 1 367 ? -3.368 -0.000 -22.619 1.00 78.56 367 GLN A N 1
ATOM 2907 C CA . GLN A 1 367 ? -4.456 -0.519 -23.453 1.00 78.56 367 GLN A CA 1
ATOM 2908 C C . GLN A 1 367 ? -4.381 -2.033 -23.693 1.00 78.56 367 GLN A C 1
ATOM 2910 O O . GLN A 1 367 ? -5.416 -2.689 -23.738 1.00 78.56 367 GLN A O 1
ATOM 2915 N N . SER A 1 368 ? -3.173 -2.603 -23.756 1.00 71.12 368 SER A N 1
ATOM 2916 C CA . SER A 1 368 ? -2.952 -4.055 -23.845 1.00 71.12 368 SER A CA 1
ATOM 2917 C C . SER A 1 368 ? -3.493 -4.837 -22.644 1.00 71.12 368 SER A C 1
ATOM 2919 O O . SER A 1 368 ? -3.624 -6.055 -22.719 1.00 71.12 368 SER A O 1
ATOM 2921 N N . CYS A 1 369 ? -3.795 -4.145 -21.544 1.00 69.88 369 CYS A N 1
ATOM 2922 C CA . CYS A 1 369 ? -4.323 -4.713 -20.312 1.00 69.88 369 CYS A CA 1
ATOM 2923 C C . CYS A 1 369 ? -5.776 -4.291 -20.032 1.00 69.88 369 CYS A C 1
ATOM 2925 O O . CYS A 1 369 ? -6.348 -4.697 -19.021 1.00 69.88 369 CYS A O 1
ATOM 2927 N N . VAL A 1 370 ? -6.389 -3.478 -20.900 1.00 67.06 370 VAL A N 1
ATOM 2928 C CA . VAL A 1 370 ? -7.791 -3.066 -20.758 1.00 67.06 370 VAL A CA 1
ATOM 2929 C C . VAL A 1 370 ? -8.687 -4.285 -20.983 1.00 67.06 370 VAL A C 1
ATOM 2931 O O . VAL A 1 370 ? -8.627 -4.923 -22.029 1.00 67.06 370 VAL A O 1
ATOM 2934 N N . GLY A 1 371 ? -9.508 -4.615 -19.982 1.00 61.91 371 GLY A N 1
ATOM 2935 C CA . GLY A 1 371 ? -10.345 -5.821 -19.972 1.00 61.91 371 GLY A CA 1
ATOM 2936 C C . GLY A 1 371 ? -9.760 -6.995 -19.179 1.00 61.91 371 GLY A C 1
ATOM 2937 O O . GLY A 1 371 ? -10.463 -7.983 -18.976 1.00 61.91 371 GLY A O 1
ATOM 2938 N N . LEU A 1 372 ? -8.525 -6.887 -18.672 1.00 68.12 372 LEU A N 1
ATOM 2939 C CA . LEU A 1 372 ? -7.989 -7.843 -17.702 1.00 68.12 372 LEU A CA 1
ATOM 2940 C C . LEU A 1 372 ? -8.559 -7.514 -16.308 1.00 68.12 372 LEU A C 1
ATOM 2942 O O . LEU A 1 372 ? -8.319 -6.413 -15.808 1.00 68.12 372 LEU A O 1
ATOM 2946 N N . PRO A 1 373 ? -9.289 -8.433 -15.648 1.00 60.03 373 PRO A N 1
ATOM 2947 C CA . PRO A 1 373 ? -10.015 -8.135 -14.407 1.00 60.03 373 PRO A CA 1
ATOM 2948 C C . PRO A 1 373 ? -9.106 -7.805 -13.210 1.00 60.03 373 PRO A C 1
ATOM 2950 O O . PRO A 1 373 ? -9.583 -7.267 -12.216 1.00 60.03 373 PRO A O 1
ATOM 2953 N N . ASN A 1 374 ? -7.802 -8.090 -13.313 1.00 77.88 374 ASN A N 1
ATOM 2954 C CA . ASN A 1 374 ? -6.852 -8.062 -12.199 1.00 77.88 374 ASN A CA 1
ATOM 2955 C C . ASN A 1 374 ? -5.674 -7.084 -12.410 1.00 77.88 374 ASN A C 1
ATOM 2957 O O . ASN A 1 374 ? -4.601 -7.288 -11.848 1.00 77.88 374 ASN A O 1
ATOM 2961 N N . SER A 1 375 ? -5.827 -6.042 -13.236 1.00 84.50 375 SER A N 1
ATOM 2962 C CA . SER A 1 375 ? -4.784 -5.027 -13.486 1.00 84.50 375 SER A CA 1
ATOM 2963 C C . SER A 1 375 ? -5.158 -3.663 -12.901 1.00 84.50 375 SER A C 1
ATOM 2965 O O . SER A 1 375 ? -6.204 -3.110 -13.231 1.00 84.50 375 SER A O 1
ATOM 2967 N N . ILE A 1 376 ? -4.291 -3.105 -12.053 1.00 88.62 376 ILE A N 1
ATOM 2968 C CA . ILE A 1 376 ? -4.533 -1.850 -11.324 1.00 88.62 376 ILE A CA 1
ATOM 2969 C C . ILE A 1 376 ? -3.406 -0.865 -11.629 1.00 88.62 376 ILE A C 1
ATOM 2971 O O . ILE A 1 376 ? -2.235 -1.194 -11.459 1.00 88.62 376 ILE A O 1
ATOM 2975 N N . GLY A 1 377 ? -3.746 0.346 -12.070 1.00 91.62 377 GLY A N 1
ATOM 2976 C CA . GLY A 1 377 ? -2.777 1.423 -12.277 1.00 91.62 377 GLY A CA 1
ATOM 2977 C C . GLY A 1 377 ? -2.421 2.116 -10.962 1.00 91.62 377 GLY A C 1
ATOM 2978 O O . GLY A 1 377 ? -3.309 2.433 -10.174 1.00 91.62 377 GLY A O 1
ATOM 2979 N N . ILE A 1 378 ? -1.128 2.339 -10.720 1.00 94.06 378 ILE A N 1
ATOM 2980 C CA . ILE A 1 378 ? -0.612 3.032 -9.532 1.00 94.06 378 ILE A CA 1
ATOM 2981 C C . ILE A 1 378 ? 0.252 4.203 -9.988 1.00 94.06 378 ILE A C 1
ATOM 2983 O O . ILE A 1 378 ? 1.170 4.030 -10.791 1.00 94.06 378 ILE A O 1
ATOM 2987 N N . HIS A 1 379 ? -0.038 5.401 -9.483 1.00 95.88 379 HIS A N 1
ATOM 2988 C CA . HIS A 1 379 ? 0.792 6.566 -9.766 1.00 95.88 379 HIS A CA 1
ATOM 2989 C C . HIS A 1 379 ? 2.157 6.413 -9.088 1.00 95.88 379 HIS A C 1
ATOM 2991 O O . HIS A 1 379 ? 2.233 6.220 -7.874 1.00 95.88 379 HIS A O 1
ATOM 2997 N N . PHE A 1 380 ? 3.219 6.476 -9.882 1.00 96.75 380 PHE A N 1
ATOM 2998 C CA . PHE A 1 380 ? 4.601 6.358 -9.438 1.00 96.75 380 PHE A CA 1
ATOM 2999 C C . PHE A 1 380 ? 5.504 7.164 -10.369 1.00 96.75 380 PHE A C 1
ATOM 3001 O O . PHE A 1 380 ? 5.513 6.932 -11.583 1.00 96.75 380 PHE A O 1
ATOM 3008 N N . ASP A 1 381 ? 6.286 8.073 -9.802 1.00 95.25 381 ASP A N 1
ATOM 3009 C CA . ASP A 1 381 ? 7.262 8.875 -10.527 1.00 95.25 381 ASP A CA 1
ATOM 3010 C C . ASP A 1 381 ? 8.609 8.837 -9.804 1.00 95.25 381 ASP A C 1
ATOM 3012 O O . ASP A 1 381 ? 8.715 9.202 -8.638 1.00 95.25 381 ASP A O 1
ATOM 3016 N N . TRP A 1 382 ? 9.659 8.422 -10.516 1.00 94.88 382 TRP A N 1
ATOM 3017 C CA . TRP A 1 382 ? 11.020 8.401 -9.985 1.00 94.88 382 TRP A CA 1
ATOM 3018 C C . TRP A 1 382 ? 11.508 9.782 -9.538 1.00 94.88 382 TRP A C 1
ATOM 3020 O O . TRP A 1 382 ? 12.329 9.852 -8.623 1.00 94.88 382 TRP A O 1
ATOM 3030 N N . LEU A 1 383 ? 10.998 10.853 -10.152 1.00 91.62 383 LEU A N 1
ATOM 3031 C CA . LEU A 1 383 ? 11.352 12.234 -9.826 1.00 91.62 383 LEU A CA 1
ATOM 3032 C C . LEU A 1 383 ? 10.547 12.808 -8.649 1.00 91.62 383 LEU A C 1
ATOM 3034 O O . LEU A 1 383 ? 10.860 13.905 -8.192 1.00 91.62 383 LEU A O 1
ATOM 3038 N N . ASP A 1 384 ? 9.552 12.076 -8.138 1.00 94.12 384 ASP A N 1
ATOM 3039 C CA . ASP A 1 384 ? 8.750 12.473 -6.980 1.00 94.12 384 ASP A CA 1
ATOM 3040 C C . ASP A 1 384 ? 8.775 11.384 -5.885 1.00 94.12 384 ASP A C 1
ATOM 3042 O O . ASP A 1 384 ? 7.972 10.440 -5.912 1.00 94.12 384 ASP A O 1
ATOM 3046 N N . PRO A 1 385 ? 9.666 11.516 -4.880 1.00 91.88 385 PRO A N 1
ATOM 3047 C CA . PRO A 1 385 ? 9.770 10.578 -3.764 1.00 91.88 385 PRO A CA 1
ATOM 3048 C C . PRO A 1 385 ? 8.474 10.382 -2.968 1.00 91.88 385 PRO A C 1
ATOM 3050 O O . PRO A 1 385 ? 8.294 9.322 -2.365 1.00 91.88 385 PRO A O 1
ATOM 3053 N N . ALA A 1 386 ? 7.546 11.351 -2.974 1.00 92.69 386 ALA A N 1
ATOM 3054 C CA . ALA A 1 386 ? 6.265 11.206 -2.281 1.00 92.69 386 ALA A CA 1
ATOM 3055 C C . ALA A 1 386 ? 5.435 10.047 -2.861 1.00 92.69 386 ALA A C 1
ATOM 3057 O O . ALA A 1 386 ? 4.654 9.414 -2.148 1.00 92.69 386 ALA A O 1
ATOM 3058 N N . THR A 1 387 ? 5.657 9.709 -4.135 1.00 94.19 387 THR A N 1
ATOM 3059 C CA . THR A 1 38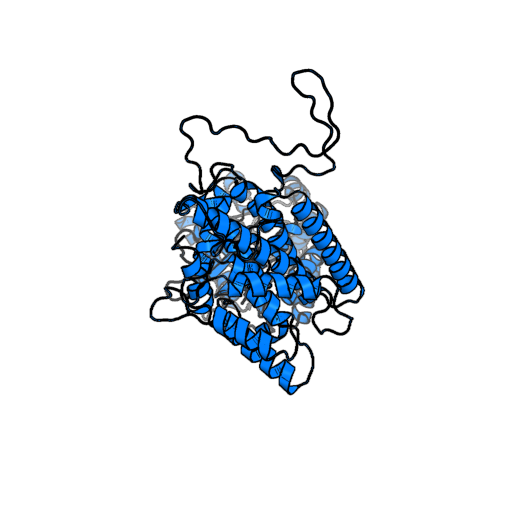7 ? 4.939 8.635 -4.830 1.00 94.19 387 THR A CA 1
ATOM 3060 C C . THR A 1 387 ? 5.471 7.232 -4.529 1.00 94.19 387 THR A C 1
ATOM 3062 O O . THR A 1 387 ? 4.789 6.247 -4.815 1.00 94.19 387 THR A O 1
ATOM 3065 N N . TYR A 1 388 ? 6.658 7.095 -3.922 1.00 96.62 388 TYR A N 1
ATOM 3066 C CA . TYR A 1 388 ? 7.316 5.790 -3.752 1.00 96.62 388 TYR A CA 1
ATOM 3067 C C . TYR A 1 388 ? 6.530 4.845 -2.840 1.00 96.62 388 TYR A C 1
ATOM 3069 O O . TYR A 1 388 ? 6.588 3.628 -3.004 1.00 96.62 388 TYR A O 1
ATOM 3077 N N . SER A 1 389 ? 5.769 5.403 -1.897 1.00 92.00 389 SER A N 1
ATOM 3078 C CA . SER A 1 389 ? 4.943 4.630 -0.968 1.00 92.00 389 SER A CA 1
ATOM 3079 C C . SER A 1 389 ? 3.623 4.137 -1.582 1.00 92.00 389 SER A C 1
ATOM 3081 O O . SER A 1 389 ? 3.042 3.175 -1.076 1.00 92.00 389 SER A O 1
ATOM 3083 N N . ASN A 1 390 ? 3.171 4.722 -2.700 1.00 91.19 390 ASN A N 1
ATOM 3084 C CA . ASN A 1 390 ? 1.859 4.445 -3.300 1.00 91.19 390 ASN A CA 1
ATOM 3085 C C . ASN A 1 390 ? 1.597 2.950 -3.572 1.00 91.19 390 ASN A C 1
ATOM 3087 O O . ASN A 1 390 ? 0.510 2.476 -3.233 1.00 91.19 390 ASN A O 1
ATOM 3091 N N . PRO A 1 391 ? 2.546 2.157 -4.119 1.00 92.50 391 PRO A N 1
ATOM 3092 C CA . PRO A 1 391 ? 2.312 0.729 -4.350 1.00 92.50 391 PRO A CA 1
ATOM 3093 C C . PRO A 1 391 ? 2.052 -0.070 -3.061 1.00 92.50 391 PRO A C 1
ATOM 3095 O O . PRO A 1 391 ? 1.318 -1.060 -3.079 1.00 92.50 391 PRO A O 1
ATOM 3098 N N . PHE A 1 392 ? 2.616 0.377 -1.936 1.00 87.88 392 PHE A N 1
ATOM 3099 C CA . PHE A 1 392 ? 2.550 -0.300 -0.639 1.00 87.88 392 PHE A CA 1
ATOM 3100 C C . PHE A 1 392 ? 1.327 0.102 0.201 1.00 87.88 392 PHE A C 1
ATOM 3102 O O . PHE A 1 392 ? 0.911 -0.643 1.094 1.00 87.88 392 PHE A O 1
ATOM 3109 N N . GLN A 1 393 ? 0.705 1.240 -0.122 1.00 81.69 393 GLN A N 1
ATOM 3110 C CA . GLN A 1 393 ? -0.543 1.716 0.490 1.00 81.69 393 GLN A CA 1
ATOM 3111 C C . GLN A 1 393 ? -1.794 0.977 -0.022 1.00 81.69 393 GLN A C 1
ATOM 3113 O O . GLN A 1 393 ? -2.904 1.206 0.461 1.00 81.69 393 GLN A O 1
ATOM 3118 N N . THR A 1 394 ? -1.638 0.080 -0.999 1.00 80.62 394 THR A N 1
ATOM 3119 C CA . THR A 1 394 ? -2.744 -0.721 -1.531 1.00 80.62 394 THR A CA 1
ATOM 3120 C C . THR A 1 394 ? -3.204 -1.807 -0.547 1.00 80.62 394 THR A C 1
ATOM 3122 O O . THR A 1 394 ? -2.541 -2.140 0.442 1.00 80.62 394 THR A O 1
ATOM 3125 N N . THR A 1 395 ? -4.354 -2.415 -0.847 1.00 75.44 395 THR A N 1
ATOM 3126 C CA . THR A 1 395 ? -4.882 -3.587 -0.127 1.00 75.44 395 THR A CA 1
ATOM 3127 C C . THR A 1 395 ? -4.141 -4.884 -0.428 1.00 75.44 395 THR A C 1
ATOM 3129 O O . THR A 1 395 ? -4.506 -5.930 0.107 1.00 75.44 395 THR A O 1
ATOM 3132 N N . TYR A 1 396 ? -3.125 -4.829 -1.286 1.00 82.00 396 TYR A N 1
ATOM 3133 C CA . TYR A 1 396 ? -2.366 -5.983 -1.723 1.00 82.00 396 TYR A CA 1
ATOM 3134 C C . TYR A 1 396 ? -1.007 -6.029 -1.028 1.00 82.00 396 TYR A C 1
ATOM 3136 O O . TYR A 1 396 ? -0.419 -4.999 -0.685 1.00 82.00 396 TYR A O 1
ATOM 3144 N N . SER A 1 397 ? -0.514 -7.245 -0.819 1.00 86.62 397 SER A N 1
ATOM 3145 C CA . SER A 1 397 ? 0.860 -7.497 -0.394 1.00 86.62 397 SER A CA 1
ATOM 3146 C C . SER A 1 397 ? 1.648 -7.842 -1.639 1.00 86.62 397 SER A C 1
ATOM 3148 O O . SER A 1 397 ? 1.247 -8.712 -2.417 1.00 86.62 397 SER A O 1
ATOM 3150 N N . ILE A 1 398 ? 2.758 -7.142 -1.842 1.00 94.50 398 ILE A N 1
ATOM 3151 C CA . ILE A 1 398 ? 3.583 -7.325 -3.029 1.00 94.50 398 ILE A CA 1
ATOM 3152 C C . ILE A 1 398 ? 4.400 -8.605 -2.846 1.00 94.50 398 ILE A C 1
ATOM 3154 O O . ILE A 1 398 ? 5.325 -8.650 -2.041 1.00 94.50 398 ILE A O 1
ATOM 3158 N N . SER A 1 399 ? 4.044 -9.653 -3.585 1.00 92.31 399 SER A N 1
ATOM 3159 C CA . SER A 1 399 ? 4.736 -10.947 -3.567 1.00 92.31 399 SER A CA 1
ATOM 3160 C C . SER A 1 399 ? 5.903 -11.014 -4.543 1.00 92.31 399 SER A C 1
ATOM 3162 O O . SER A 1 399 ? 6.796 -11.838 -4.378 1.00 92.31 399 SER A O 1
ATOM 3164 N N . ALA A 1 400 ? 5.918 -10.152 -5.556 1.00 94.19 400 ALA A N 1
ATOM 3165 C CA . ALA A 1 400 ? 7.060 -9.986 -6.436 1.00 94.19 400 ALA A CA 1
ATOM 3166 C C . ALA A 1 400 ? 7.106 -8.564 -6.995 1.00 94.19 400 ALA A C 1
ATOM 3168 O O . ALA A 1 400 ? 6.072 -7.969 -7.301 1.00 94.19 400 ALA A O 1
ATOM 3169 N N . LEU A 1 401 ? 8.317 -8.046 -7.158 1.00 97.06 401 LEU A N 1
ATOM 3170 C CA . LEU A 1 401 ? 8.605 -6.750 -7.753 1.00 97.06 401 LEU A CA 1
ATOM 3171 C C . LEU A 1 401 ? 9.392 -6.951 -9.049 1.00 97.06 401 LEU A C 1
ATOM 3173 O O . LEU A 1 401 ? 10.515 -7.444 -9.014 1.00 97.06 401 LEU A O 1
ATOM 3177 N N . PHE A 1 402 ? 8.839 -6.527 -10.182 1.00 97.75 402 PHE A N 1
ATOM 3178 C CA . PHE A 1 402 ? 9.612 -6.285 -11.395 1.00 97.75 402 PHE A CA 1
ATOM 3179 C C . PHE A 1 402 ? 10.168 -4.860 -11.349 1.00 97.75 402 PHE A C 1
ATOM 3181 O O . PHE A 1 402 ? 9.423 -3.879 -11.447 1.00 97.75 402 PHE A O 1
ATOM 3188 N N . PHE A 1 403 ? 11.477 -4.760 -11.151 1.00 97.75 403 PHE A N 1
ATOM 3189 C CA . PHE A 1 403 ? 12.201 -3.518 -10.934 1.00 97.75 403 PHE A CA 1
ATOM 3190 C C . PHE A 1 403 ? 12.890 -3.055 -12.220 1.00 97.75 403 PHE A C 1
ATOM 3192 O O . PHE A 1 403 ? 13.572 -3.831 -12.892 1.00 97.75 403 PHE A O 1
ATOM 3199 N N . ILE A 1 404 ? 12.752 -1.765 -12.522 1.00 95.44 404 ILE A N 1
ATOM 3200 C CA . ILE A 1 404 ? 13.521 -1.058 -13.550 1.00 95.44 404 ILE A CA 1
ATOM 3201 C C . ILE A 1 404 ? 14.188 0.151 -12.900 1.00 95.44 404 ILE A C 1
ATOM 3203 O O . ILE A 1 404 ? 13.602 0.763 -12.006 1.00 95.44 404 ILE A O 1
ATOM 3207 N N . ALA A 1 405 ? 15.397 0.495 -13.335 1.00 93.12 405 ALA A N 1
ATOM 3208 C CA . ALA A 1 405 ? 16.132 1.605 -12.744 1.00 93.12 405 ALA A CA 1
ATOM 3209 C C . ALA A 1 405 ? 15.509 2.980 -13.091 1.00 93.12 405 ALA A C 1
ATOM 3211 O O . ALA A 1 405 ? 14.887 3.133 -14.149 1.00 93.12 405 ALA A O 1
ATOM 3212 N N . PRO A 1 406 ? 15.684 3.986 -12.216 1.00 92.69 406 PRO A N 1
ATOM 3213 C CA . PRO A 1 406 ? 15.378 5.384 -12.505 1.00 92.69 406 PRO A CA 1
ATOM 3214 C C . PRO A 1 406 ? 16.077 5.886 -13.782 1.00 92.69 406 PRO A C 1
ATOM 3216 O O . PRO A 1 406 ? 17.270 5.633 -13.948 1.00 92.69 406 PRO A O 1
ATOM 3219 N N . PRO A 1 407 ? 15.394 6.636 -14.667 1.00 88.12 407 PRO A N 1
ATOM 3220 C CA . PRO A 1 407 ? 15.985 7.169 -15.894 1.00 88.12 407 PRO A CA 1
ATOM 3221 C C . PRO A 1 407 ? 16.738 8.490 -15.636 1.00 88.12 407 PRO A C 1
ATOM 3223 O O . PRO A 1 407 ? 16.447 9.507 -16.262 1.00 88.12 407 PRO A O 1
ATOM 3226 N N . VAL A 1 408 ? 17.668 8.492 -14.679 1.00 89.31 408 VAL A N 1
ATOM 3227 C CA . VAL A 1 408 ? 18.508 9.650 -14.308 1.00 89.31 408 VAL A CA 1
ATOM 3228 C C . VAL A 1 408 ? 19.972 9.220 -14.217 1.00 89.31 408 VAL A C 1
ATOM 3230 O O . VAL A 1 408 ? 20.241 8.035 -14.030 1.00 89.31 408 VAL A O 1
ATOM 3233 N N . TYR A 1 409 ? 20.923 10.155 -14.341 1.00 85.44 409 TYR A N 1
ATOM 3234 C CA . TYR A 1 409 ? 22.352 9.812 -14.306 1.00 85.44 409 TYR A CA 1
ATOM 3235 C C . TYR A 1 409 ? 22.757 9.114 -12.994 1.00 85.44 409 TYR A C 1
ATOM 3237 O O . TYR A 1 409 ? 23.363 8.043 -13.017 1.00 85.44 409 TYR A O 1
ATOM 3245 N N . ASP A 1 410 ? 22.383 9.689 -11.848 1.00 88.06 410 ASP A N 1
ATOM 3246 C CA . ASP A 1 410 ? 22.635 9.094 -10.531 1.00 88.06 410 ASP A CA 1
ATOM 3247 C C . ASP A 1 410 ? 21.415 8.293 -10.052 1.00 88.06 410 ASP A C 1
ATOM 3249 O O . ASP A 1 410 ? 20.627 8.732 -9.213 1.00 88.06 410 ASP A O 1
ATOM 3253 N N . ALA A 1 411 ? 21.208 7.120 -10.654 1.00 91.62 411 ALA A N 1
ATOM 3254 C CA . ALA A 1 411 ? 20.028 6.296 -10.387 1.00 91.62 411 ALA A CA 1
ATOM 3255 C C . ALA A 1 411 ? 20.105 5.509 -9.065 1.00 91.62 411 ALA A C 1
ATOM 3257 O O . ALA A 1 411 ? 19.080 5.023 -8.582 1.00 91.62 411 ALA A O 1
ATOM 3258 N N . LEU A 1 412 ? 21.294 5.359 -8.465 1.00 93.25 412 LEU A N 1
ATOM 3259 C CA . LEU A 1 412 ? 21.476 4.512 -7.284 1.00 93.25 412 LEU A CA 1
ATOM 3260 C C . LEU A 1 412 ? 20.752 5.053 -6.036 1.00 93.25 412 LEU A C 1
ATOM 3262 O O . LEU A 1 412 ? 20.060 4.255 -5.401 1.00 93.25 412 LEU A O 1
ATOM 3266 N N . PRO A 1 413 ? 20.852 6.344 -5.655 1.00 94.62 413 PRO A N 1
ATOM 3267 C CA . PRO A 1 413 ? 20.133 6.865 -4.493 1.00 94.62 413 PRO A CA 1
ATOM 3268 C C . PRO A 1 413 ? 18.604 6.669 -4.558 1.00 94.62 413 PRO A C 1
ATOM 3270 O O . PRO A 1 413 ? 18.072 6.049 -3.634 1.00 94.62 413 PRO A O 1
ATOM 3273 N N . PRO A 1 414 ? 17.883 7.082 -5.625 1.00 95.31 414 PRO A N 1
ATOM 3274 C CA . PRO A 1 414 ? 16.439 6.850 -5.708 1.00 95.31 414 PRO A CA 1
ATOM 3275 C C . PRO A 1 414 ? 16.080 5.359 -5.764 1.00 95.31 414 PRO A C 1
ATOM 3277 O O . PRO A 1 414 ? 15.119 4.933 -5.117 1.00 95.31 414 PRO A O 1
ATOM 3280 N N . ALA A 1 415 ? 16.880 4.538 -6.458 1.00 96.62 415 ALA A N 1
ATOM 3281 C CA . ALA A 1 415 ? 16.696 3.088 -6.468 1.00 96.62 415 ALA A CA 1
ATOM 3282 C C . ALA A 1 415 ? 16.795 2.490 -5.057 1.00 96.62 415 ALA A C 1
ATOM 3284 O O . ALA A 1 415 ? 15.922 1.715 -4.667 1.00 96.62 415 ALA A O 1
ATOM 3285 N N . LYS A 1 416 ? 17.814 2.876 -4.276 1.00 95.88 416 LYS A N 1
ATOM 3286 C CA . LYS A 1 416 ? 17.985 2.437 -2.883 1.00 95.88 416 LYS A CA 1
ATOM 3287 C C . LYS A 1 416 ? 16.796 2.835 -2.023 1.00 95.88 416 LYS A C 1
ATOM 3289 O O . LYS A 1 416 ? 16.239 1.971 -1.361 1.00 95.88 416 LYS A O 1
ATOM 3294 N N . SER A 1 417 ? 16.348 4.089 -2.095 1.00 96.44 417 SER A N 1
ATOM 3295 C CA . SER A 1 417 ? 15.190 4.553 -1.322 1.00 96.44 417 SER A CA 1
ATOM 3296 C C . SER A 1 417 ? 13.927 3.730 -1.595 1.00 96.44 417 SER A C 1
ATOM 3298 O O . SER A 1 417 ? 13.211 3.373 -0.662 1.00 96.44 417 SER A O 1
ATOM 3300 N N . PHE A 1 418 ? 13.655 3.381 -2.855 1.00 98.06 418 PHE A N 1
ATOM 3301 C CA . PHE A 1 418 ? 12.506 2.536 -3.188 1.00 98.06 418 PHE A CA 1
ATOM 3302 C C . PHE A 1 418 ? 12.692 1.074 -2.752 1.00 98.06 418 PHE A C 1
ATOM 3304 O O . PHE A 1 418 ? 11.766 0.441 -2.245 1.00 98.06 418 PHE A O 1
ATOM 3311 N N . LEU A 1 419 ? 13.888 0.520 -2.937 1.00 97.62 419 LEU A N 1
ATOM 3312 C CA . LEU A 1 419 ? 14.203 -0.850 -2.538 1.00 97.62 419 LEU A CA 1
ATOM 3313 C C . LEU A 1 419 ? 14.198 -1.021 -1.008 1.00 97.62 419 LEU A C 1
ATOM 3315 O O . LEU A 1 419 ? 13.738 -2.048 -0.515 1.00 97.62 419 LEU A O 1
ATOM 3319 N N . ASP A 1 420 ? 14.607 -0.003 -0.250 1.00 95.50 420 ASP A N 1
ATOM 3320 C CA . ASP A 1 420 ? 14.469 0.048 1.207 1.00 95.50 420 ASP A CA 1
ATOM 3321 C C . ASP A 1 420 ? 13.000 -0.033 1.641 1.00 95.50 420 ASP A C 1
ATOM 3323 O O . ASP A 1 420 ? 12.679 -0.784 2.564 1.00 95.50 420 ASP A O 1
ATOM 3327 N N . LEU A 1 421 ? 12.094 0.656 0.935 1.00 94.19 421 LEU A N 1
ATOM 3328 C CA . LEU A 1 421 ? 10.650 0.522 1.153 1.00 94.19 421 LEU A CA 1
ATOM 3329 C C . LEU A 1 421 ? 10.163 -0.894 0.824 1.00 94.19 421 LEU A C 1
ATOM 3331 O O . LEU A 1 421 ? 9.439 -1.492 1.618 1.00 94.19 421 LEU A O 1
ATOM 3335 N N . ALA A 1 422 ? 10.595 -1.471 -0.301 1.00 95.38 422 ALA A N 1
ATOM 3336 C CA . ALA A 1 422 ? 10.249 -2.848 -0.658 1.00 95.38 422 ALA A CA 1
ATOM 3337 C C . ALA A 1 422 ? 10.711 -3.854 0.414 1.00 95.38 422 ALA A C 1
ATOM 3339 O O . ALA A 1 422 ? 9.966 -4.769 0.770 1.00 95.38 422 ALA A O 1
ATOM 3340 N N . ARG A 1 423 ? 11.903 -3.650 0.985 1.00 92.31 423 ARG A N 1
ATOM 3341 C CA . ARG A 1 423 ? 12.432 -4.446 2.099 1.00 92.31 423 ARG A CA 1
ATOM 3342 C C . ARG A 1 423 ? 11.622 -4.254 3.382 1.00 92.31 423 ARG A C 1
ATOM 3344 O O . ARG A 1 423 ? 11.278 -5.246 4.019 1.00 92.31 423 ARG A O 1
ATOM 3351 N N . ALA A 1 424 ? 11.285 -3.014 3.739 1.00 90.19 424 ALA A N 1
ATOM 3352 C CA . ALA A 1 424 ? 10.458 -2.702 4.909 1.00 90.19 424 ALA A CA 1
ATOM 3353 C C . ALA A 1 424 ? 9.045 -3.308 4.810 1.00 90.19 424 ALA A C 1
ATOM 3355 O O . ALA A 1 424 ? 8.454 -3.674 5.821 1.00 90.19 424 ALA A O 1
ATOM 3356 N N . HIS A 1 425 ? 8.527 -3.469 3.590 1.00 87.69 425 HIS A N 1
ATOM 3357 C CA . HIS A 1 425 ? 7.259 -4.142 3.303 1.00 87.69 425 HIS A CA 1
ATOM 3358 C C . HIS A 1 425 ? 7.395 -5.645 3.004 1.00 87.69 425 HIS A C 1
ATOM 3360 O O . HIS A 1 425 ? 6.433 -6.260 2.546 1.00 87.69 425 HIS A O 1
ATOM 3366 N N . HIS A 1 426 ? 8.558 -6.242 3.282 1.00 91.06 426 HIS A N 1
ATOM 3367 C CA . HIS A 1 426 ? 8.819 -7.679 3.158 1.00 91.06 426 HIS A CA 1
ATOM 3368 C C . HIS A 1 426 ? 8.528 -8.262 1.766 1.00 91.06 426 HIS A C 1
ATOM 3370 O O . HIS A 1 426 ? 8.043 -9.389 1.659 1.00 91.06 426 HIS A O 1
ATOM 3376 N N . VAL A 1 427 ? 8.832 -7.523 0.693 1.00 95.38 427 VAL A N 1
ATOM 3377 C CA . VAL A 1 427 ? 8.724 -8.052 -0.675 1.00 95.38 427 VAL A CA 1
ATOM 3378 C C . VAL A 1 427 ? 9.676 -9.246 -0.824 1.00 95.38 427 VAL A C 1
ATOM 3380 O O . VAL A 1 427 ? 10.893 -9.063 -0.738 1.00 95.38 427 VAL A O 1
ATOM 3383 N N . PRO A 1 428 ? 9.168 -10.472 -1.053 1.00 92.81 428 PRO A N 1
ATOM 3384 C CA . PRO A 1 428 ? 9.998 -11.667 -0.956 1.00 92.81 428 PRO A CA 1
ATOM 3385 C C . PRO A 1 428 ? 10.808 -11.929 -2.229 1.00 92.81 428 PRO A C 1
ATOM 3387 O O . PRO A 1 428 ? 11.806 -12.645 -2.158 1.00 92.81 428 PRO A O 1
ATOM 3390 N N . ARG A 1 429 ? 10.412 -11.348 -3.374 1.00 94.06 429 ARG A N 1
ATOM 3391 C CA . ARG A 1 429 ? 11.070 -11.553 -4.670 1.00 94.06 429 ARG A CA 1
ATOM 3392 C C . ARG A 1 429 ? 11.242 -10.267 -5.479 1.00 94.06 429 ARG A C 1
ATOM 3394 O O . ARG A 1 429 ? 10.277 -9.532 -5.686 1.00 94.06 429 ARG A O 1
ATOM 3401 N N . VAL A 1 430 ? 12.439 -10.049 -6.024 1.00 96.94 430 VAL A N 1
ATOM 3402 C CA . VAL A 1 430 ? 12.769 -8.935 -6.929 1.00 96.94 430 VAL A CA 1
ATOM 3403 C C . VAL A 1 430 ? 13.341 -9.456 -8.250 1.00 96.94 430 VAL A C 1
ATOM 3405 O O . VAL A 1 430 ? 14.372 -10.118 -8.288 1.00 96.94 430 VAL A O 1
ATOM 3408 N N . VAL A 1 431 ? 12.697 -9.122 -9.364 1.00 96.75 431 VAL A N 1
ATOM 3409 C CA . VAL A 1 431 ? 13.199 -9.365 -10.720 1.00 96.75 431 VAL A CA 1
ATOM 3410 C C . VAL A 1 431 ? 13.665 -8.034 -11.292 1.00 96.75 431 VAL A C 1
ATOM 3412 O O . VAL A 1 431 ? 12.851 -7.163 -11.581 1.00 96.75 431 VAL A O 1
ATOM 3415 N N . PHE A 1 432 ? 14.972 -7.860 -11.440 1.00 97.38 432 PHE A N 1
ATOM 3416 C CA . PHE A 1 432 ? 15.574 -6.623 -11.920 1.00 97.38 432 PHE A CA 1
ATOM 3417 C C . PHE A 1 432 ? 15.927 -6.723 -13.401 1.00 97.38 432 PHE A C 1
ATOM 3419 O O . PHE A 1 432 ? 16.715 -7.584 -13.788 1.00 97.38 432 PHE A O 1
ATOM 3426 N N . LEU A 1 433 ? 15.386 -5.822 -14.224 1.00 96.25 433 LEU A N 1
ATOM 3427 C CA . LEU A 1 433 ? 15.841 -5.638 -15.599 1.00 96.25 433 LEU A CA 1
ATOM 3428 C C . LEU A 1 433 ? 17.084 -4.738 -15.643 1.00 96.25 433 LEU A C 1
ATOM 3430 O O . LEU A 1 433 ? 17.002 -3.543 -15.370 1.00 96.25 433 LEU A O 1
ATOM 3434 N N . SER A 1 434 ? 18.206 -5.332 -16.034 1.00 93.94 434 SER A N 1
ATOM 3435 C CA . SER A 1 434 ? 19.517 -4.710 -16.215 1.00 93.94 434 SER A CA 1
ATOM 3436 C C . SER A 1 434 ? 19.998 -4.855 -17.672 1.00 93.94 434 SER A C 1
ATOM 3438 O O . SER A 1 434 ? 19.358 -5.521 -18.490 1.00 93.94 434 SER A O 1
ATOM 3440 N N . GLY A 1 435 ? 21.141 -4.253 -17.997 1.00 91.06 435 GLY A N 1
ATOM 3441 C CA . GLY A 1 435 ? 21.808 -4.371 -19.294 1.00 91.06 435 GLY A CA 1
ATOM 3442 C C . GLY A 1 435 ? 22.801 -5.539 -19.362 1.00 91.06 435 GLY A C 1
ATOM 3443 O O . GLY A 1 435 ? 23.332 -6.011 -18.350 1.00 91.06 435 GLY A O 1
ATOM 3444 N N . SER A 1 436 ? 23.079 -6.024 -20.573 1.00 90.38 436 SER A N 1
ATOM 3445 C CA . SER A 1 436 ? 24.141 -7.009 -20.836 1.00 90.38 436 SER A CA 1
ATOM 3446 C C . SER A 1 436 ? 25.546 -6.454 -20.552 1.00 90.38 436 SER A C 1
ATOM 3448 O O . SER A 1 436 ? 26.422 -7.204 -20.095 1.00 90.38 436 SER A O 1
ATOM 3450 N N . VAL A 1 437 ? 25.740 -5.146 -20.733 1.00 85.31 437 VAL A N 1
ATOM 3451 C CA . VAL A 1 437 ? 26.986 -4.409 -20.475 1.00 85.31 437 VAL A CA 1
ATOM 3452 C C . VAL A 1 437 ? 27.052 -3.946 -19.015 1.00 85.31 437 VAL A C 1
ATOM 3454 O O . VAL A 1 437 ? 26.083 -3.411 -18.491 1.00 85.31 437 VAL A O 1
ATOM 3457 N N . LEU A 1 438 ? 28.199 -4.137 -18.347 1.00 77.94 438 LEU A N 1
ATOM 3458 C CA . LEU A 1 438 ? 28.380 -3.772 -16.927 1.00 77.94 438 LEU A CA 1
ATOM 3459 C C . LEU A 1 438 ? 29.418 -2.670 -16.678 1.00 77.94 438 LEU A C 1
ATOM 3461 O O . LEU A 1 438 ? 29.467 -2.114 -15.586 1.00 77.94 438 LEU A O 1
ATOM 3465 N N . HIS A 1 439 ? 30.271 -2.365 -17.652 1.00 73.12 439 HIS A N 1
ATOM 3466 C CA . HIS A 1 439 ? 31.435 -1.486 -17.473 1.00 73.12 439 HIS A CA 1
ATOM 3467 C C . HIS A 1 439 ? 31.369 -0.193 -18.289 1.00 73.12 439 HIS A C 1
ATOM 3469 O O . HIS A 1 439 ? 32.283 0.622 -18.212 1.00 73.12 439 HIS A O 1
ATOM 3475 N N . ALA A 1 440 ? 30.304 0.008 -19.059 1.00 64.56 440 ALA A N 1
ATOM 3476 C CA . ALA A 1 440 ? 30.085 1.197 -19.871 1.00 64.56 440 ALA A CA 1
ATOM 3477 C C . ALA A 1 440 ? 28.602 1.577 -19.862 1.00 64.56 440 ALA A C 1
ATOM 3479 O O . ALA A 1 440 ? 27.745 0.733 -19.596 1.00 64.56 440 ALA A O 1
ATOM 3480 N N . GLY A 1 441 ? 28.314 2.848 -20.143 1.00 71.69 441 GLY A N 1
ATOM 3481 C CA . GLY A 1 441 ? 26.956 3.372 -20.096 1.00 71.69 441 GLY A CA 1
ATOM 3482 C C . GLY A 1 441 ? 26.350 3.320 -18.691 1.00 71.69 441 GLY A C 1
ATOM 3483 O O . GLY A 1 441 ? 27.018 3.626 -17.704 1.00 71.69 441 GLY A O 1
ATOM 3484 N N . ASP A 1 442 ? 25.080 2.939 -18.609 1.00 66.81 442 ASP A N 1
ATOM 3485 C CA . ASP A 1 442 ? 24.360 2.681 -17.359 1.00 66.81 442 ASP A CA 1
ATOM 3486 C C . ASP A 1 442 ? 24.844 1.404 -16.645 1.00 66.81 442 ASP A C 1
ATOM 3488 O O . ASP A 1 442 ? 24.571 1.225 -15.457 1.00 66.81 442 ASP A O 1
ATOM 3492 N N . GLY A 1 443 ? 25.639 0.563 -17.314 1.00 77.38 443 GLY A N 1
ATOM 3493 C CA . GLY A 1 443 ? 26.200 -0.684 -16.792 1.00 77.38 443 GLY A CA 1
ATOM 3494 C C . GLY A 1 443 ? 26.775 -0.593 -15.371 1.00 77.38 443 GLY A C 1
ATOM 3495 O O . GLY A 1 443 ? 26.351 -1.379 -14.522 1.00 77.38 443 GLY A O 1
ATOM 3496 N N . PRO A 1 444 ? 27.667 0.366 -15.043 1.00 83.56 444 PRO A N 1
ATOM 3497 C CA . PRO A 1 444 ? 28.219 0.501 -13.695 1.00 83.56 444 PRO A CA 1
ATOM 3498 C C . PRO A 1 444 ? 27.173 0.846 -12.628 1.00 83.56 444 PRO A C 1
ATOM 3500 O O . PRO A 1 444 ? 27.284 0.391 -11.489 1.00 83.56 444 PRO A O 1
ATOM 3503 N N . VAL A 1 445 ? 26.159 1.648 -12.964 1.00 87.69 445 VAL A N 1
ATOM 3504 C CA . VAL A 1 445 ? 25.082 2.019 -12.030 1.00 87.69 445 VAL A CA 1
ATOM 3505 C C . VAL A 1 445 ? 24.115 0.851 -11.855 1.00 87.69 445 VAL A C 1
ATOM 3507 O O . VAL A 1 445 ? 23.779 0.492 -10.727 1.00 87.69 445 VAL A O 1
ATOM 3510 N N . LEU A 1 446 ? 23.733 0.183 -12.945 1.00 90.75 446 LEU A N 1
ATOM 3511 C CA . LEU A 1 446 ? 22.913 -1.026 -12.892 1.00 90.75 446 LEU A CA 1
ATOM 3512 C C . LEU A 1 446 ? 23.629 -2.161 -12.141 1.00 90.75 446 LEU A C 1
ATOM 3514 O O . LEU A 1 446 ? 22.990 -2.883 -11.381 1.00 90.75 446 LEU A O 1
ATOM 3518 N N . ALA A 1 447 ? 24.954 -2.292 -12.263 1.00 90.81 447 ALA A N 1
ATOM 3519 C CA . ALA A 1 447 ? 25.756 -3.241 -11.488 1.00 90.81 447 ALA A CA 1
ATOM 3520 C C . ALA A 1 447 ? 25.753 -2.925 -9.980 1.00 90.81 447 ALA A C 1
ATOM 3522 O O . ALA A 1 447 ? 25.679 -3.839 -9.152 1.00 90.81 447 ALA A O 1
ATOM 3523 N N . GLN A 1 448 ? 25.791 -1.641 -9.608 1.00 93.50 448 GLN A N 1
ATOM 3524 C CA . GLN A 1 448 ? 25.660 -1.210 -8.212 1.00 93.50 448 GLN A CA 1
ATOM 3525 C C . GLN A 1 448 ? 24.261 -1.502 -7.658 1.00 93.50 448 GLN A C 1
ATOM 3527 O O . GLN A 1 448 ? 24.143 -2.019 -6.548 1.00 93.50 448 GLN A O 1
ATOM 3532 N N . ILE A 1 449 ? 23.207 -1.243 -8.438 1.00 95.81 449 ILE A N 1
ATOM 3533 C CA . ILE A 1 449 ? 21.826 -1.587 -8.069 1.00 95.81 449 ILE A CA 1
ATOM 3534 C C . ILE A 1 449 ? 21.674 -3.106 -7.922 1.00 95.81 449 ILE A C 1
ATOM 3536 O O . ILE A 1 449 ? 21.116 -3.569 -6.931 1.00 95.81 449 ILE A O 1
ATOM 3540 N N . ALA A 1 450 ? 22.214 -3.893 -8.858 1.00 94.69 450 ALA A N 1
ATOM 3541 C CA . ALA A 1 450 ? 22.196 -5.351 -8.779 1.00 94.69 450 ALA A CA 1
ATOM 3542 C C . ALA A 1 450 ? 22.895 -5.850 -7.509 1.00 94.69 450 ALA A C 1
ATOM 3544 O O . ALA A 1 450 ? 22.337 -6.681 -6.801 1.00 94.69 450 ALA A O 1
ATOM 3545 N N . THR A 1 451 ? 24.084 -5.325 -7.195 1.00 94.62 451 THR A N 1
ATOM 3546 C CA . THR A 1 451 ? 24.807 -5.649 -5.952 1.00 94.62 451 THR A CA 1
ATOM 3547 C C . THR A 1 451 ? 23.955 -5.344 -4.725 1.00 94.62 451 THR A C 1
ATOM 3549 O O . THR A 1 451 ? 23.786 -6.209 -3.872 1.00 94.62 451 THR A O 1
ATOM 3552 N N . TYR A 1 452 ? 23.334 -4.167 -4.684 1.00 96.44 452 TYR A N 1
ATOM 3553 C CA . TYR A 1 452 ? 22.467 -3.784 -3.577 1.00 96.44 452 TYR A CA 1
ATOM 3554 C C . TYR A 1 452 ? 21.255 -4.722 -3.431 1.00 96.44 452 TYR A C 1
ATOM 3556 O O . TYR A 1 452 ? 20.975 -5.175 -2.326 1.00 96.44 452 TYR A O 1
ATOM 3564 N N . ILE A 1 453 ? 20.592 -5.108 -4.529 1.00 96.12 453 ILE A N 1
ATOM 3565 C CA . ILE A 1 453 ? 19.470 -6.069 -4.504 1.00 96.12 453 ILE A CA 1
ATOM 3566 C C . ILE A 1 453 ? 19.895 -7.425 -3.922 1.00 96.12 453 ILE A C 1
ATOM 3568 O O . ILE A 1 453 ? 19.152 -8.018 -3.140 1.00 96.12 453 ILE A O 1
ATOM 3572 N N . LYS A 1 454 ? 21.101 -7.908 -4.243 1.00 93.69 454 LYS A N 1
ATOM 3573 C CA 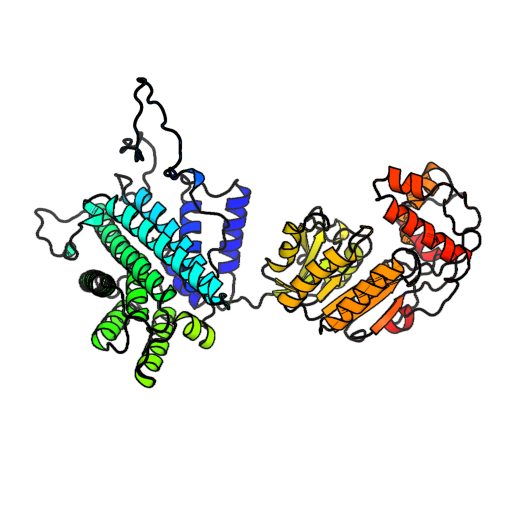. LYS A 1 454 ? 21.633 -9.168 -3.691 1.00 93.69 454 LYS A CA 1
ATOM 3574 C C . LYS A 1 454 ? 21.830 -9.115 -2.177 1.00 93.69 454 LYS A C 1
ATOM 3576 O O . LYS A 1 454 ? 21.691 -10.134 -1.506 1.00 93.69 454 LYS A O 1
ATOM 3581 N N . GLU A 1 455 ? 22.154 -7.941 -1.646 1.00 92.94 455 GLU A N 1
ATOM 3582 C CA . GLU A 1 455 ? 22.390 -7.708 -0.219 1.00 92.94 455 GLU A CA 1
ATOM 3583 C C . GLU A 1 455 ? 21.086 -7.505 0.576 1.00 92.94 455 GLU A C 1
ATOM 3585 O O . GLU A 1 455 ? 21.103 -7.550 1.805 1.00 92.94 455 GLU A O 1
ATOM 3590 N N . MET A 1 456 ? 19.938 -7.327 -0.092 1.00 89.00 456 MET A N 1
ATOM 3591 C CA . MET A 1 456 ? 18.646 -7.075 0.568 1.00 89.00 456 MET A CA 1
ATOM 3592 C C . MET A 1 456 ? 18.072 -8.282 1.323 1.00 89.00 456 MET A C 1
ATOM 3594 O O . MET A 1 456 ? 17.148 -8.101 2.116 1.00 89.00 456 MET A O 1
ATOM 3598 N N . GLY A 1 457 ? 18.577 -9.497 1.082 1.00 87.06 457 GLY A N 1
ATOM 3599 C CA . GLY A 1 457 ? 18.084 -10.720 1.730 1.00 87.06 457 GLY A CA 1
ATOM 3600 C C . GLY A 1 457 ? 16.745 -11.243 1.189 1.00 87.06 457 GLY A C 1
ATOM 3601 O O . GLY A 1 457 ? 16.075 -12.008 1.878 1.00 87.06 457 GLY A O 1
ATOM 3602 N N . CYS A 1 458 ? 16.351 -10.844 -0.026 1.00 91.50 458 CYS A N 1
ATOM 3603 C CA . CYS A 1 458 ? 15.178 -11.362 -0.741 1.00 91.50 458 CYS A CA 1
ATOM 3604 C C . CYS A 1 458 ? 15.589 -12.317 -1.878 1.00 91.50 458 CYS A C 1
ATOM 3606 O O . CYS A 1 458 ? 16.750 -12.333 -2.299 1.00 91.50 458 CYS A O 1
ATOM 3608 N N . GLU A 1 459 ? 14.648 -13.111 -2.401 1.00 94.75 459 GLU A N 1
ATOM 3609 C CA . GLU A 1 459 ? 14.885 -13.844 -3.646 1.00 94.75 459 GLU A CA 1
ATOM 3610 C C . GLU A 1 459 ? 15.070 -12.831 -4.780 1.00 94.75 459 GLU A C 1
ATOM 3612 O O . GLU A 1 459 ? 14.250 -11.933 -4.960 1.00 94.75 459 GLU A O 1
ATOM 3617 N N . TYR A 1 460 ? 16.128 -12.966 -5.575 1.00 95.12 460 TYR A N 1
ATOM 3618 C CA . TYR A 1 460 ? 16.366 -12.052 -6.686 1.00 95.12 460 TYR A CA 1
ATOM 3619 C C . TYR A 1 460 ? 16.617 -12.777 -8.002 1.00 95.12 460 TYR A C 1
ATOM 3621 O O . TYR A 1 460 ? 17.130 -13.894 -8.033 1.00 95.12 460 TYR A O 1
ATOM 3629 N N . THR A 1 461 ? 16.325 -12.098 -9.105 1.00 95.69 461 THR A N 1
ATOM 3630 C CA . THR A 1 461 ? 16.806 -12.465 -10.437 1.00 95.69 461 THR A CA 1
ATOM 3631 C C . THR A 1 461 ? 17.243 -11.198 -11.159 1.00 95.69 461 THR A C 1
ATOM 3633 O O . THR A 1 461 ? 16.456 -10.262 -11.275 1.00 95.69 461 THR A O 1
ATOM 3636 N N . VAL A 1 462 ? 18.474 -11.162 -11.673 1.00 95.81 462 VAL A N 1
ATOM 3637 C CA . VAL A 1 462 ? 18.942 -10.052 -12.521 1.00 95.81 462 VAL A CA 1
ATOM 3638 C C . VAL A 1 462 ? 18.876 -10.485 -13.980 1.00 95.81 462 VAL A C 1
ATOM 3640 O O . VAL A 1 462 ? 19.604 -11.382 -14.406 1.00 95.81 462 VAL A O 1
ATOM 3643 N N . LEU A 1 463 ? 17.999 -9.849 -14.750 1.00 95.88 463 LEU A N 1
ATOM 3644 C CA . LEU A 1 463 ? 17.845 -10.054 -16.184 1.00 95.88 463 LEU A CA 1
ATOM 3645 C C . LEU A 1 463 ? 18.783 -9.102 -16.914 1.00 95.88 463 LEU A C 1
ATOM 3647 O O . LEU A 1 463 ? 18.490 -7.920 -17.034 1.00 95.88 463 LEU A O 1
ATOM 3651 N N . ARG A 1 464 ? 19.913 -9.605 -17.397 1.00 94.81 464 ARG A N 1
ATOM 3652 C CA . ARG A 1 464 ? 20.881 -8.829 -18.174 1.00 94.81 464 ARG A CA 1
ATOM 3653 C C . ARG A 1 464 ? 20.518 -8.929 -19.645 1.00 94.81 464 ARG A C 1
ATOM 3655 O O . ARG A 1 464 ? 20.982 -9.835 -20.338 1.00 94.81 464 ARG A O 1
ATOM 3662 N N . ALA A 1 465 ? 19.617 -8.063 -20.089 1.00 95.00 465 ALA A N 1
ATOM 3663 C CA . ALA A 1 465 ? 19.101 -8.112 -21.448 1.00 95.00 465 ALA A CA 1
ATOM 3664 C C . ALA A 1 465 ? 19.991 -7.337 -22.425 1.00 95.00 465 ALA A C 1
ATOM 3666 O O . ALA A 1 465 ? 20.563 -6.305 -22.074 1.00 95.00 465 ALA A O 1
ATOM 3667 N N . SER A 1 466 ? 20.100 -7.855 -23.649 1.00 94.38 466 SER A N 1
ATOM 3668 C CA . SER A 1 466 ? 20.694 -7.129 -24.774 1.00 94.38 466 SER A CA 1
ATOM 3669 C C . SER A 1 466 ? 19.708 -6.101 -25.356 1.00 94.38 466 SER A C 1
ATOM 3671 O O . SER A 1 466 ? 18.621 -5.885 -24.815 1.00 94.38 466 SER A O 1
ATOM 3673 N N . TRP A 1 467 ? 20.072 -5.462 -26.469 1.00 92.75 467 TRP A N 1
ATOM 3674 C CA . TRP A 1 467 ? 19.272 -4.422 -27.109 1.00 92.75 467 TRP A CA 1
ATOM 3675 C C . TRP A 1 467 ? 17.952 -4.985 -27.627 1.00 92.75 467 TRP A C 1
ATOM 3677 O O . TRP A 1 467 ? 17.880 -6.095 -28.157 1.00 92.75 467 TRP A O 1
ATOM 3687 N N . PHE A 1 468 ? 16.896 -4.187 -27.497 1.00 95.38 468 PHE A N 1
ATOM 3688 C CA . PHE A 1 468 ? 15.548 -4.602 -27.855 1.00 95.38 468 PHE A CA 1
ATOM 3689 C C . PHE A 1 468 ? 15.258 -4.395 -29.334 1.00 95.38 468 PHE A C 1
ATOM 3691 O O . PHE A 1 468 ? 15.443 -3.293 -29.850 1.00 95.38 468 PHE A O 1
ATOM 3698 N N . MET A 1 469 ? 14.698 -5.414 -29.985 1.00 95.50 469 MET A N 1
ATOM 3699 C CA . MET A 1 469 ? 14.164 -5.285 -31.346 1.00 95.50 469 MET A CA 1
ATOM 3700 C C . MET A 1 469 ? 13.107 -4.167 -31.425 1.00 95.50 469 MET A C 1
ATOM 3702 O O . MET A 1 469 ? 13.071 -3.389 -32.374 1.00 95.50 469 MET A O 1
ATOM 3706 N N . GLU A 1 470 ? 12.307 -3.997 -30.373 1.00 94.38 470 GLU A N 1
ATOM 3707 C CA . GLU A 1 470 ? 11.284 -2.957 -30.230 1.00 94.38 470 GLU A CA 1
ATOM 3708 C C . GLU A 1 470 ? 11.834 -1.521 -30.285 1.00 94.38 470 GLU A C 1
ATOM 3710 O O . GLU A 1 470 ? 11.059 -0.574 -30.414 1.00 94.38 470 GLU A O 1
ATOM 3715 N N . ASN A 1 471 ? 13.154 -1.312 -30.216 1.00 91.31 471 ASN A N 1
ATOM 3716 C CA . ASN A 1 471 ? 13.737 0.006 -30.479 1.00 91.31 471 ASN A CA 1
ATOM 3717 C C . ASN A 1 471 ? 13.454 0.483 -31.912 1.00 91.31 471 ASN A C 1
ATOM 3719 O O . ASN A 1 471 ? 13.305 1.687 -32.116 1.00 91.31 471 ASN A O 1
ATOM 3723 N N . PHE A 1 472 ? 13.290 -0.451 -32.856 1.00 92.12 472 PHE A N 1
ATOM 3724 C CA . PHE A 1 472 ? 12.893 -0.166 -34.233 1.00 92.12 472 PHE A CA 1
ATOM 3725 C C . PHE A 1 472 ? 11.414 0.223 -34.348 1.00 92.12 472 PHE A C 1
ATOM 3727 O O . PHE A 1 472 ? 11.098 1.150 -35.076 1.00 92.12 472 PHE A O 1
ATOM 3734 N N . SER A 1 473 ? 10.498 -0.404 -33.605 1.00 90.62 473 SER A N 1
ATOM 3735 C CA . SER A 1 473 ? 9.051 -0.172 -33.765 1.00 90.62 473 SER A CA 1
ATOM 3736 C C . SER A 1 473 ? 8.428 0.818 -32.777 1.00 90.62 473 SER A C 1
ATOM 3738 O O . SER A 1 473 ? 7.287 1.224 -32.969 1.00 90.62 473 SER A O 1
ATOM 3740 N N . GLU A 1 474 ? 9.099 1.138 -31.666 1.00 87.00 474 GLU A N 1
ATOM 3741 C CA . GLU A 1 474 ? 8.500 1.867 -30.532 1.00 87.00 474 GLU A CA 1
ATOM 3742 C C . GLU A 1 474 ? 9.374 3.014 -29.999 1.00 87.00 474 GLU A C 1
ATOM 3744 O O . GLU A 1 474 ? 9.022 3.623 -28.987 1.00 87.00 474 GLU A O 1
ATOM 3749 N N . MET A 1 475 ? 10.538 3.286 -30.600 1.00 82.44 475 MET A N 1
ATOM 3750 C CA . MET A 1 475 ? 11.496 4.254 -30.054 1.00 82.44 475 MET A CA 1
ATOM 3751 C C . MET A 1 475 ? 12.194 5.083 -31.141 1.00 82.44 475 MET A C 1
ATOM 3753 O O . MET A 1 475 ? 11.585 5.416 -32.150 1.00 82.44 475 MET A O 1
ATOM 3757 N N . HIS A 1 476 ? 13.443 5.489 -30.900 1.00 74.94 476 HIS A N 1
ATOM 3758 C CA . HIS A 1 476 ? 14.139 6.502 -31.683 1.00 74.94 476 HIS A CA 1
ATOM 3759 C C . HIS A 1 476 ? 14.356 6.093 -33.145 1.00 74.94 476 HIS A C 1
ATOM 3761 O O . HIS A 1 476 ? 14.259 6.937 -34.024 1.00 74.94 476 HIS A O 1
ATOM 3767 N N . HIS A 1 477 ? 14.534 4.801 -33.429 1.00 85.56 477 HIS A N 1
ATOM 3768 C CA . HIS A 1 477 ? 14.657 4.340 -34.811 1.00 85.56 477 HIS A CA 1
ATOM 3769 C C . HIS A 1 477 ? 13.327 4.352 -35.581 1.00 85.56 477 HIS A C 1
ATOM 3771 O O . HIS A 1 477 ? 13.347 4.354 -36.806 1.00 85.56 477 HIS A O 1
ATOM 3777 N N . LEU A 1 478 ? 12.169 4.374 -34.905 1.00 88.50 478 LEU A N 1
ATOM 3778 C CA . LEU A 1 478 ? 10.868 4.329 -35.582 1.00 88.50 478 LEU A CA 1
ATOM 3779 C C . LEU A 1 478 ? 10.695 5.515 -36.533 1.00 88.50 478 LEU A C 1
ATOM 3781 O O . LEU A 1 478 ? 10.339 5.339 -37.695 1.00 88.50 478 LEU A O 1
ATOM 3785 N N . TRP A 1 479 ? 10.923 6.724 -36.025 1.00 85.19 479 TRP A N 1
ATOM 3786 C CA . TRP A 1 479 ? 10.726 7.947 -36.795 1.00 85.19 479 TRP A CA 1
ATOM 3787 C C . TRP A 1 479 ? 11.882 8.197 -37.763 1.00 85.19 479 TRP A C 1
ATOM 3789 O O . TRP A 1 479 ? 11.608 8.585 -38.891 1.00 85.19 479 TRP A O 1
ATOM 3799 N N . THR A 1 480 ? 13.137 7.878 -37.418 1.00 85.56 480 THR A N 1
ATOM 3800 C CA . THR A 1 480 ? 14.245 8.016 -38.385 1.00 85.56 480 THR A CA 1
ATOM 3801 C C . THR A 1 480 ? 14.078 7.069 -39.575 1.00 85.56 480 THR A C 1
ATOM 3803 O O . THR A 1 480 ? 14.292 7.464 -40.717 1.00 85.56 480 THR A O 1
ATOM 3806 N N . ILE A 1 481 ? 13.619 5.834 -39.354 1.00 88.38 481 ILE A N 1
ATOM 3807 C CA . ILE A 1 481 ? 13.346 4.899 -40.453 1.00 88.38 481 ILE A CA 1
ATOM 3808 C C . ILE A 1 481 ? 12.134 5.369 -41.265 1.00 88.38 481 ILE A C 1
ATOM 3810 O O . ILE A 1 481 ? 12.204 5.418 -42.490 1.00 88.38 481 ILE A O 1
ATOM 3814 N N . ARG A 1 482 ? 11.024 5.722 -40.603 1.00 87.62 482 ARG A N 1
ATOM 3815 C CA . ARG A 1 482 ? 9.768 6.079 -41.283 1.00 87.62 482 ARG A CA 1
ATOM 3816 C C . ARG A 1 482 ? 9.848 7.407 -42.035 1.00 87.62 482 ARG A C 1
ATOM 3818 O O . ARG A 1 482 ? 9.365 7.491 -43.159 1.00 87.62 482 ARG A O 1
ATOM 3825 N N . ASP A 1 483 ? 10.399 8.432 -41.395 1.00 88.44 483 ASP A N 1
ATOM 3826 C CA . ASP A 1 483 ? 10.315 9.821 -41.854 1.00 88.44 483 ASP A CA 1
ATOM 3827 C C . ASP A 1 483 ? 11.594 10.266 -42.577 1.00 88.44 483 ASP A C 1
ATOM 3829 O O . ASP A 1 483 ? 11.538 11.139 -43.441 1.00 88.44 483 ASP A O 1
ATOM 3833 N N . GLU A 1 484 ? 12.738 9.648 -42.264 1.00 87.56 484 GLU A N 1
ATOM 3834 C CA . GLU A 1 484 ? 14.054 10.054 -42.779 1.00 87.56 484 GLU A CA 1
ATOM 3835 C C . GLU A 1 484 ? 14.748 8.949 -43.592 1.00 87.56 484 GLU A C 1
ATOM 3837 O O . GLU A 1 484 ? 15.799 9.194 -44.178 1.00 87.56 484 GLU A O 1
ATOM 3842 N N . SER A 1 485 ? 14.161 7.746 -43.669 1.00 87.31 485 SER A N 1
ATOM 3843 C CA . SER A 1 485 ? 14.728 6.582 -44.371 1.00 87.31 485 SER A CA 1
ATOM 3844 C C . SER A 1 485 ? 16.161 6.242 -43.943 1.00 87.31 485 SER A C 1
ATOM 3846 O O . SER A 1 485 ? 16.966 5.807 -44.763 1.00 87.31 485 SER A O 1
ATOM 3848 N N . ARG A 1 486 ? 16.491 6.436 -42.660 1.00 86.12 486 ARG A N 1
ATOM 3849 C CA . ARG A 1 486 ? 17.837 6.183 -42.127 1.00 86.12 486 ARG A CA 1
ATOM 3850 C C . ARG A 1 486 ? 17.828 5.608 -40.716 1.00 86.12 486 ARG A C 1
ATOM 3852 O O . ARG A 1 486 ? 16.874 5.766 -39.949 1.00 86.12 486 ARG A O 1
ATOM 3859 N N . ILE A 1 487 ? 18.938 4.973 -40.359 1.00 85.31 487 ILE A N 1
ATOM 3860 C CA . ILE A 1 487 ? 19.239 4.548 -38.993 1.00 85.31 487 ILE A CA 1
ATOM 3861 C C . ILE A 1 487 ? 20.415 5.386 -38.489 1.00 85.31 487 ILE A C 1
ATOM 3863 O O . ILE A 1 487 ? 21.403 5.567 -39.195 1.00 85.31 487 ILE A O 1
ATOM 3867 N N . VAL A 1 488 ? 20.290 5.909 -37.270 1.00 82.81 488 VAL A N 1
ATOM 3868 C CA . VAL A 1 488 ? 21.320 6.715 -36.600 1.00 82.81 488 VAL A CA 1
ATOM 3869 C C . VAL A 1 488 ? 21.818 5.934 -35.390 1.00 82.81 488 VAL A C 1
ATOM 3871 O O . VAL A 1 488 ? 21.019 5.571 -34.527 1.00 82.81 488 VAL A O 1
ATOM 3874 N N . ALA A 1 489 ? 23.117 5.649 -35.350 1.00 84.19 489 ALA A N 1
ATOM 3875 C CA . ALA A 1 489 ? 23.807 4.966 -34.258 1.00 84.19 489 ALA A CA 1
ATOM 3876 C C . ALA A 1 489 ? 25.322 5.226 -34.349 1.00 84.19 489 ALA A C 1
ATOM 3878 O O . ALA A 1 489 ? 25.890 5.341 -35.430 1.00 84.19 489 ALA A O 1
ATOM 3879 N N . ALA A 1 490 ? 26.020 5.246 -33.219 1.00 84.06 490 ALA A N 1
ATOM 3880 C CA . ALA A 1 490 ? 27.481 5.360 -33.171 1.00 84.06 490 ALA A CA 1
ATOM 3881 C C . ALA A 1 490 ? 28.159 3.978 -33.051 1.00 84.06 490 ALA A C 1
ATOM 3883 O O . ALA A 1 490 ? 29.227 3.828 -32.453 1.00 84.06 490 ALA A O 1
ATOM 3884 N N . ALA A 1 491 ? 27.496 2.937 -33.564 1.00 85.06 491 ALA A N 1
ATOM 3885 C CA . ALA A 1 491 ? 27.875 1.536 -33.391 1.00 85.06 491 ALA A CA 1
ATOM 3886 C C . ALA A 1 491 ? 28.850 1.024 -34.468 1.00 85.06 491 ALA A C 1
ATOM 3888 O O . ALA A 1 491 ? 29.415 -0.061 -34.320 1.00 85.06 491 ALA A O 1
ATOM 3889 N N . GLY A 1 492 ? 29.080 1.789 -35.542 1.00 84.75 492 GLY A N 1
ATOM 3890 C CA . GLY A 1 492 ? 29.872 1.346 -36.692 1.00 84.75 492 GLY A CA 1
ATOM 3891 C C . GLY A 1 492 ? 29.416 -0.026 -37.212 1.00 84.75 492 GLY A C 1
ATOM 3892 O O . GLY A 1 492 ? 28.225 -0.300 -37.300 1.00 84.75 492 GLY A O 1
ATOM 3893 N N . TRP A 1 493 ? 30.377 -0.909 -37.495 1.00 86.62 493 TRP A N 1
ATOM 3894 C CA . TRP A 1 493 ? 30.127 -2.276 -37.985 1.00 86.62 493 TRP A CA 1
ATOM 3895 C C . TRP A 1 493 ? 29.875 -3.314 -36.883 1.00 86.62 493 TRP A C 1
ATOM 3897 O O . TRP A 1 493 ? 29.836 -4.513 -37.167 1.00 86.62 493 TRP A O 1
ATOM 3907 N N . GLY A 1 494 ? 29.762 -2.877 -35.628 1.00 90.56 494 GLY A N 1
ATOM 3908 C CA . GLY A 1 494 ? 29.561 -3.775 -34.499 1.00 90.56 494 GLY A CA 1
ATOM 3909 C C . GLY A 1 494 ? 28.217 -4.494 -34.569 1.00 90.56 494 GLY A C 1
ATOM 3910 O O . GLY A 1 494 ? 27.212 -3.916 -34.988 1.00 90.56 494 GLY A O 1
ATOM 3911 N N . LYS A 1 495 ? 28.185 -5.759 -34.145 1.00 93.62 495 LYS A N 1
ATOM 3912 C CA . LYS A 1 495 ? 26.950 -6.556 -34.114 1.00 93.62 495 LYS A CA 1
ATOM 3913 C C . LYS A 1 495 ? 26.401 -6.718 -32.703 1.00 93.62 495 LYS A C 1
ATOM 3915 O O . LYS A 1 495 ? 27.138 -6.795 -31.724 1.00 93.62 495 LYS A O 1
ATOM 3920 N N . VAL A 1 496 ? 25.079 -6.832 -32.618 1.00 94.25 496 VAL A N 1
ATOM 3921 C CA . VAL A 1 496 ? 24.348 -6.986 -31.359 1.00 94.25 496 VAL A CA 1
ATOM 3922 C C . VAL A 1 496 ? 23.410 -8.192 -31.443 1.00 94.25 496 VAL A C 1
ATOM 3924 O O . VAL A 1 496 ? 22.778 -8.411 -32.481 1.00 94.25 496 VAL A O 1
ATOM 3927 N N . PRO A 1 497 ? 23.283 -8.989 -30.369 1.00 95.38 497 PRO A N 1
ATOM 3928 C CA . PRO A 1 497 ? 22.311 -10.064 -30.282 1.00 95.38 497 PRO A CA 1
ATOM 3929 C C . PRO A 1 497 ? 20.941 -9.507 -29.882 1.00 95.38 497 PRO A C 1
ATOM 3931 O O . PRO A 1 497 ? 20.496 -9.668 -28.742 1.00 95.38 497 PRO A O 1
ATOM 3934 N N . TRP A 1 498 ? 20.278 -8.832 -30.824 1.00 95.12 498 TRP A N 1
ATOM 3935 C CA . TRP A 1 498 ? 18.987 -8.178 -30.601 1.00 95.12 498 TRP A CA 1
ATOM 3936 C C . TRP A 1 498 ? 17.951 -9.149 -30.047 1.00 95.12 498 TRP A C 1
ATOM 3938 O O . TRP A 1 498 ? 17.694 -10.198 -30.633 1.00 95.12 498 TRP A O 1
ATOM 3948 N N . VAL A 1 499 ? 17.327 -8.785 -28.931 1.00 96.50 499 VAL A N 1
ATOM 3949 C CA . VAL A 1 499 ? 16.343 -9.618 -28.243 1.00 96.50 499 VAL A CA 1
ATOM 3950 C C . VAL A 1 499 ? 14.948 -9.013 -28.356 1.00 96.50 499 VAL A C 1
ATOM 3952 O O . VAL A 1 499 ? 14.763 -7.807 -28.207 1.00 96.50 499 VAL A O 1
ATOM 3955 N N . ALA A 1 500 ? 13.941 -9.844 -28.615 1.00 96.50 500 ALA A N 1
ATOM 3956 C CA . ALA A 1 500 ? 12.555 -9.395 -28.587 1.00 96.50 500 ALA A CA 1
ATOM 3957 C C . ALA A 1 500 ? 12.104 -9.162 -27.136 1.00 96.50 500 ALA A C 1
ATOM 3959 O O . ALA A 1 500 ? 12.290 -10.021 -26.269 1.00 96.50 500 ALA A O 1
ATOM 3960 N N . VAL A 1 501 ? 11.431 -8.046 -26.853 1.00 95.56 501 VAL A N 1
ATOM 3961 C CA . VAL A 1 501 ? 10.921 -7.746 -25.503 1.00 95.56 501 VAL A CA 1
ATOM 3962 C C . VAL A 1 501 ? 9.890 -8.780 -25.053 1.00 95.56 501 VAL A C 1
ATOM 3964 O O . VAL A 1 501 ? 9.775 -9.052 -23.860 1.00 95.56 501 VAL A O 1
ATOM 3967 N N . GLY A 1 502 ? 9.165 -9.407 -25.983 1.00 94.25 502 GLY A N 1
ATOM 3968 C CA . GLY A 1 502 ? 8.299 -10.549 -25.668 1.00 94.25 502 GLY A CA 1
ATOM 3969 C C . GLY A 1 502 ? 9.053 -11.725 -25.031 1.00 94.25 502 GLY A C 1
ATOM 3970 O O . GLY A 1 502 ? 8.537 -12.355 -24.108 1.00 94.25 502 GLY A O 1
ATOM 3971 N N . ASP A 1 503 ? 10.290 -11.983 -25.460 1.00 95.56 503 ASP A N 1
ATOM 3972 C CA . ASP A 1 503 ? 11.136 -13.024 -24.874 1.00 95.56 503 ASP A CA 1
ATOM 3973 C C . ASP A 1 503 ? 11.667 -12.597 -23.501 1.00 95.56 503 ASP A C 1
ATOM 3975 O O . ASP A 1 503 ? 11.594 -13.374 -22.550 1.00 95.56 503 ASP A O 1
ATOM 3979 N N . VAL A 1 504 ? 12.096 -11.337 -23.357 1.00 96.12 504 VAL A N 1
ATOM 3980 C CA . VAL A 1 504 ? 12.490 -10.753 -22.060 1.00 96.12 504 VAL A CA 1
ATOM 3981 C C . VAL A 1 504 ? 11.342 -10.845 -21.047 1.00 96.12 504 VAL A C 1
ATOM 3983 O O . VAL A 1 504 ? 11.554 -11.257 -19.908 1.00 96.12 504 VAL A O 1
ATOM 3986 N N . ALA A 1 505 ? 10.116 -10.515 -21.463 1.00 94.75 505 ALA A N 1
ATOM 3987 C CA . ALA A 1 505 ? 8.918 -10.614 -20.634 1.00 94.75 505 ALA A CA 1
ATOM 3988 C C . ALA A 1 505 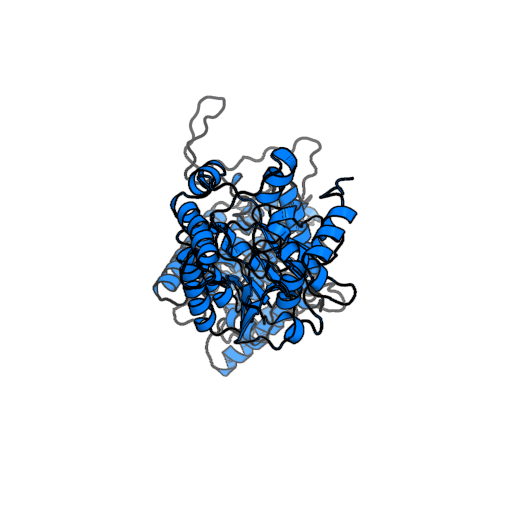? 8.603 -12.067 -20.240 1.00 94.75 505 ALA A C 1
ATOM 3990 O O . ALA A 1 505 ? 8.235 -12.327 -19.095 1.00 94.75 505 ALA A O 1
ATOM 3991 N N . GLY A 1 506 ? 8.798 -13.018 -21.158 1.00 92.81 506 GLY A N 1
ATOM 3992 C CA . GLY A 1 506 ? 8.679 -14.446 -20.866 1.00 92.81 506 GLY A CA 1
ATOM 3993 C C . GLY A 1 506 ? 9.672 -14.907 -19.796 1.00 92.81 506 GLY A C 1
ATOM 3994 O O . GLY A 1 506 ? 9.281 -15.603 -18.861 1.00 92.81 506 GLY A O 1
ATOM 3995 N N . VAL A 1 507 ? 10.936 -14.474 -19.893 1.00 93.50 507 VAL A N 1
ATOM 3996 C CA . VAL A 1 507 ? 11.977 -14.802 -18.904 1.00 93.50 507 VAL A CA 1
ATOM 3997 C C . VAL A 1 507 ? 11.650 -14.159 -17.556 1.00 93.50 507 VAL A C 1
ATOM 3999 O O . VAL A 1 507 ? 11.753 -14.818 -16.525 1.00 93.50 507 VAL A O 1
ATOM 4002 N N . ALA A 1 508 ? 11.185 -12.906 -17.556 1.00 93.12 508 ALA A N 1
ATOM 4003 C CA . ALA A 1 508 ? 10.768 -12.204 -16.343 1.00 93.12 508 ALA A CA 1
ATOM 4004 C C . ALA A 1 508 ? 9.591 -12.888 -15.627 1.00 93.12 508 ALA A C 1
ATOM 4006 O O . ALA A 1 508 ? 9.549 -12.898 -14.397 1.00 93.12 508 ALA A O 1
ATOM 4007 N N . ARG A 1 509 ? 8.654 -13.481 -16.382 1.00 88.88 509 ARG A N 1
ATOM 4008 C CA . ARG A 1 509 ? 7.504 -14.228 -15.845 1.00 88.88 509 ARG A CA 1
ATOM 4009 C C . ARG A 1 509 ? 7.877 -15.598 -15.266 1.00 88.88 509 ARG A C 1
ATOM 4011 O O . ARG A 1 509 ? 7.112 -16.105 -14.452 1.00 88.88 509 ARG A O 1
ATOM 4018 N N . GLY A 1 510 ? 8.979 -16.210 -15.712 1.00 76.25 510 GLY A N 1
ATOM 4019 C CA . GLY A 1 510 ? 9.322 -17.624 -15.502 1.00 76.25 510 GLY A CA 1
ATOM 4020 C C . GLY A 1 510 ? 9.017 -18.193 -14.106 1.00 76.25 510 GLY A C 1
ATOM 4021 O O . GLY A 1 510 ? 9.300 -17.571 -13.074 1.00 76.25 510 GLY A O 1
ATOM 4022 N N . GLU A 1 511 ? 8.438 -19.399 -14.096 1.00 59.31 511 GLU A N 1
ATOM 4023 C CA . GLU A 1 511 ? 8.103 -20.157 -12.883 1.00 59.31 511 GLU A CA 1
ATOM 4024 C C . GLU A 1 511 ? 9.383 -20.517 -12.109 1.00 59.31 511 GLU A C 1
ATOM 4026 O O . GLU A 1 511 ? 10.435 -20.727 -12.710 1.00 59.31 511 GLU A O 1
ATOM 4031 N N . GLY A 1 512 ? 9.311 -20.482 -10.773 1.00 57.62 512 GLY A N 1
ATOM 4032 C CA . GLY A 1 512 ? 10.456 -20.483 -9.849 1.00 57.62 512 GLY A CA 1
ATOM 4033 C C . GLY A 1 512 ? 11.614 -21.407 -10.251 1.00 57.62 512 GLY A C 1
ATOM 4034 O O . GLY A 1 512 ? 11.434 -22.601 -10.461 1.00 57.62 512 GLY A O 1
ATOM 4035 N N . GLY A 1 513 ? 12.814 -20.830 -10.352 1.00 65.94 513 GLY A N 1
ATOM 4036 C CA . GLY A 1 513 ? 14.030 -21.508 -10.830 1.00 65.94 513 GLY A CA 1
ATOM 4037 C C . GLY A 1 513 ? 15.189 -20.555 -11.148 1.00 65.94 513 GLY A C 1
ATOM 4038 O O . GLY A 1 513 ? 16.339 -20.976 -11.263 1.00 65.94 513 GLY A O 1
ATOM 4039 N N . LEU A 1 514 ? 14.901 -19.251 -11.247 1.00 81.81 514 LEU A N 1
ATOM 4040 C CA . LEU A 1 514 ? 15.896 -18.192 -11.454 1.00 81.81 514 LEU A CA 1
ATOM 4041 C C . LEU A 1 514 ? 16.292 -17.440 -10.172 1.00 81.81 514 LEU A C 1
ATOM 4043 O O . LEU A 1 514 ? 17.038 -16.461 -10.242 1.00 81.81 514 LEU A O 1
ATOM 4047 N N . GLY A 1 515 ? 15.805 -17.880 -9.010 1.00 85.75 515 GLY A N 1
ATOM 4048 C CA . GLY A 1 515 ? 16.146 -17.282 -7.723 1.00 85.75 515 GLY A CA 1
ATOM 4049 C C . GLY A 1 515 ? 17.652 -17.347 -7.455 1.00 85.75 515 GLY A C 1
ATOM 4050 O O . GLY A 1 515 ? 18.285 -18.386 -7.630 1.00 85.75 515 GLY A O 1
ATOM 4051 N N . GLY A 1 516 ? 18.236 -16.215 -7.073 1.00 88.19 516 GLY A N 1
ATOM 4052 C CA . GLY A 1 516 ? 19.668 -16.065 -6.823 1.00 88.19 516 GLY A CA 1
ATOM 4053 C C . GLY A 1 516 ? 20.546 -16.036 -8.079 1.00 88.19 516 GLY A C 1
ATOM 4054 O O . GLY A 1 516 ? 21.766 -16.140 -7.954 1.00 88.19 516 GLY A O 1
ATOM 4055 N N . ARG A 1 517 ? 19.970 -15.929 -9.288 1.00 90.50 517 ARG A N 1
ATOM 4056 C CA . ARG A 1 517 ? 20.724 -15.955 -10.553 1.00 90.50 517 ARG A CA 1
ATOM 4057 C C . ARG A 1 517 ? 20.786 -14.587 -11.226 1.00 90.50 517 ARG A C 1
ATOM 4059 O O . ARG A 1 517 ? 19.834 -13.806 -11.217 1.00 90.50 517 ARG A O 1
ATOM 4066 N N . GLU A 1 518 ? 21.900 -14.351 -11.908 1.00 92.62 518 GLU A N 1
ATOM 4067 C CA . GLU A 1 518 ? 21.951 -13.418 -13.030 1.00 92.62 518 GLU A CA 1
ATOM 4068 C C . GLU A 1 518 ? 21.840 -14.215 -14.324 1.00 92.62 518 GLU A C 1
ATOM 4070 O O . GLU A 1 518 ? 22.536 -15.218 -14.498 1.00 92.62 518 GLU A O 1
ATOM 4075 N N . VAL A 1 519 ? 20.979 -13.776 -15.235 1.00 93.12 519 VAL A N 1
ATOM 4076 C CA . VAL A 1 519 ? 20.787 -14.439 -16.524 1.00 93.12 519 VAL A CA 1
ATOM 4077 C C . VAL A 1 519 ? 21.000 -13.459 -17.659 1.00 93.12 519 VAL A C 1
ATOM 4079 O O . VAL A 1 519 ? 20.486 -12.343 -17.641 1.00 93.12 519 VAL A O 1
ATOM 4082 N N . LEU A 1 520 ? 21.769 -13.891 -18.652 1.00 94.12 520 LEU A N 1
ATOM 4083 C CA . LEU A 1 520 ? 22.029 -13.115 -19.853 1.00 94.12 520 LEU A CA 1
ATOM 4084 C C . LEU A 1 520 ? 20.931 -13.409 -20.880 1.00 94.12 520 LEU A C 1
ATOM 4086 O O . LEU A 1 520 ? 20.776 -14.549 -21.320 1.00 94.12 520 LEU A O 1
ATOM 4090 N N . VAL A 1 521 ? 20.156 -12.392 -21.247 1.00 95.69 521 VAL A N 1
ATOM 4091 C CA . VAL A 1 521 ? 19.019 -12.514 -22.166 1.00 95.69 521 VAL A CA 1
ATOM 4092 C C . VAL A 1 521 ? 19.433 -11.941 -23.522 1.00 95.69 521 VAL A C 1
ATOM 4094 O O . VAL A 1 521 ? 19.385 -10.731 -23.739 1.00 95.69 521 VAL A O 1
ATOM 4097 N N . LEU A 1 522 ? 19.895 -12.821 -24.411 1.00 96.19 522 LEU A N 1
ATOM 4098 C CA . LEU A 1 522 ? 20.427 -12.475 -25.733 1.00 96.19 522 LEU A CA 1
ATOM 4099 C C . LEU A 1 522 ? 19.513 -12.988 -26.845 1.00 96.19 522 LEU A C 1
ATOM 4101 O O . LEU A 1 522 ? 18.906 -14.049 -26.697 1.00 96.19 522 LEU A O 1
ATOM 4105 N N . GLY A 1 523 ? 19.485 -12.269 -27.965 1.00 94.50 523 GLY A N 1
ATOM 4106 C CA . GLY A 1 523 ? 18.924 -12.747 -29.222 1.00 94.50 523 GLY A CA 1
ATOM 4107 C C . GLY A 1 523 ? 19.636 -13.979 -29.778 1.00 94.50 523 GLY A C 1
ATOM 4108 O O . GLY A 1 523 ? 20.749 -14.326 -29.381 1.00 94.50 523 GLY A O 1
ATOM 4109 N N . GLU A 1 524 ? 18.983 -14.642 -30.730 1.00 93.25 524 GLU A N 1
ATOM 4110 C CA . GLU A 1 524 ? 19.517 -15.847 -31.380 1.00 93.25 524 GLU A CA 1
ATOM 4111 C C . GLU A 1 524 ? 20.445 -15.524 -32.570 1.00 93.25 524 GLU A C 1
ATOM 4113 O O . GLU A 1 524 ? 21.121 -16.415 -33.079 1.00 93.25 524 GLU A O 1
ATOM 4118 N N . GLU A 1 525 ? 20.490 -14.263 -33.011 1.00 94.50 525 GLU A N 1
ATOM 4119 C CA . GLU A 1 525 ? 21.250 -13.805 -34.178 1.00 94.50 525 GLU A CA 1
ATOM 4120 C C . GLU A 1 525 ? 22.012 -12.520 -33.865 1.00 94.50 525 GLU A C 1
ATOM 4122 O O . GLU A 1 525 ? 21.519 -11.664 -33.135 1.00 94.50 525 GLU A O 1
ATOM 4127 N N . LEU A 1 526 ? 23.192 -12.371 -34.469 1.00 94.38 526 LEU A N 1
ATOM 4128 C CA . LEU A 1 526 ? 23.971 -11.139 -34.425 1.00 94.38 526 LEU A CA 1
ATOM 4129 C C . LEU A 1 526 ? 23.628 -10.273 -35.632 1.00 94.38 526 LEU A C 1
ATOM 4131 O O . LEU A 1 526 ? 23.947 -10.645 -36.763 1.00 94.38 526 LEU A O 1
ATOM 4135 N N . TRP A 1 527 ? 23.051 -9.103 -35.376 1.00 91.88 527 TRP A N 1
ATOM 4136 C CA . TRP A 1 527 ? 22.790 -8.099 -36.402 1.00 91.88 527 TRP A CA 1
ATOM 4137 C C . TRP A 1 527 ? 23.546 -6.818 -36.078 1.00 91.88 527 TRP A C 1
ATOM 4139 O O . TRP A 1 527 ? 23.480 -6.310 -34.958 1.00 91.88 527 TRP A O 1
ATOM 4149 N N . GLY A 1 528 ? 24.297 -6.336 -37.061 1.00 88.06 528 GLY A N 1
ATOM 4150 C CA . GLY A 1 528 ? 24.828 -4.981 -37.068 1.00 88.06 528 GLY A CA 1
ATOM 4151 C C . GLY A 1 528 ? 23.926 -4.081 -37.899 1.00 88.06 528 GLY A C 1
ATOM 4152 O O . GLY A 1 528 ? 22.842 -4.486 -38.326 1.00 88.06 528 GLY A O 1
ATOM 4153 N N . PHE A 1 529 ? 24.403 -2.876 -38.148 1.00 83.19 529 PHE A N 1
ATOM 4154 C CA . PHE A 1 529 ? 23.765 -1.948 -39.059 1.00 83.19 529 PHE A CA 1
ATOM 4155 C C . PHE A 1 529 ? 24.576 -1.878 -40.361 1.00 83.19 529 PHE A C 1
ATOM 4157 O O . PHE A 1 529 ? 25.805 -1.844 -40.306 1.00 83.19 529 PHE A O 1
ATOM 4164 N N . ASP A 1 530 ? 23.904 -1.878 -41.514 1.00 70.81 530 ASP A N 1
ATOM 4165 C CA . ASP A 1 530 ? 24.577 -1.857 -42.824 1.00 70.81 530 ASP A CA 1
ATOM 4166 C C . ASP A 1 530 ? 24.937 -0.429 -43.269 1.00 70.81 530 ASP A C 1
ATOM 4168 O O . ASP A 1 530 ? 26.031 -0.192 -43.778 1.00 70.81 530 ASP A O 1
ATOM 4172 N N . GLU A 1 531 ? 24.033 0.527 -43.038 1.00 65.19 531 GLU A N 1
ATOM 4173 C CA . GLU A 1 531 ? 24.223 1.957 -43.297 1.00 65.19 531 GLU A CA 1
ATOM 4174 C C . GLU A 1 531 ? 23.761 2.752 -42.076 1.00 65.19 531 GLU A C 1
ATOM 4176 O O . GLU A 1 531 ? 22.620 2.613 -41.623 1.00 65.19 531 GLU A O 1
ATOM 4181 N N . VAL A 1 532 ? 24.665 3.561 -41.520 1.00 68.19 532 VAL A N 1
ATOM 4182 C CA . VAL A 1 532 ? 24.399 4.374 -40.334 1.00 68.19 532 VAL A CA 1
ATOM 4183 C C . VAL A 1 532 ? 25.050 5.733 -40.475 1.00 68.19 532 VAL A C 1
ATOM 4185 O O . VAL A 1 532 ? 26.237 5.823 -40.783 1.00 68.19 532 VAL A O 1
ATOM 4188 N N . GLU A 1 533 ? 24.283 6.779 -40.190 1.00 66.81 533 GLU A N 1
ATOM 4189 C CA . GLU A 1 533 ? 24.826 8.123 -40.022 1.00 66.81 533 GLU A CA 1
ATOM 4190 C C . GLU A 1 533 ? 25.270 8.316 -38.568 1.00 66.81 533 GLU A C 1
ATOM 4192 O O . GLU A 1 533 ? 24.509 8.066 -37.626 1.00 66.81 533 GLU A O 1
ATOM 4197 N N . GLU A 1 534 ? 26.510 8.766 -38.381 1.00 66.38 534 GLU A N 1
ATOM 4198 C CA . GLU A 1 534 ? 27.005 9.188 -37.073 1.00 66.38 534 GLU A CA 1
ATOM 4199 C C . GLU A 1 534 ? 26.667 10.666 -36.870 1.00 66.38 534 GLU A C 1
ATOM 4201 O O . GLU A 1 534 ? 27.370 11.560 -37.342 1.00 66.38 534 GLU A O 1
ATOM 4206 N N . GLU A 1 535 ? 25.573 10.921 -36.159 1.00 68.50 535 GLU A N 1
ATOM 4207 C CA . GLU A 1 535 ? 25.188 12.264 -35.727 1.00 68.50 535 GLU A CA 1
ATOM 4208 C C . GLU A 1 535 ? 25.496 12.480 -34.245 1.00 68.50 535 GLU A C 1
ATOM 4210 O O . GLU A 1 535 ? 25.904 11.567 -33.522 1.00 68.50 535 GLU A O 1
ATOM 4215 N N . ASP A 1 536 ? 25.319 13.714 -33.776 1.00 76.50 536 ASP A N 1
ATOM 4216 C CA . ASP A 1 536 ? 25.475 14.047 -32.363 1.00 76.50 536 ASP A CA 1
ATOM 4217 C C . ASP A 1 536 ? 24.282 13.506 -31.555 1.00 76.50 536 ASP A C 1
ATOM 4219 O O . ASP A 1 536 ? 23.360 14.229 -31.174 1.00 76.50 536 ASP A O 1
ATOM 4223 N N . ILE A 1 537 ? 24.313 12.193 -31.304 1.00 79.94 537 ILE A N 1
ATOM 4224 C CA . ILE A 1 537 ? 23.299 11.443 -30.549 1.00 79.94 537 ILE A CA 1
ATOM 4225 C C . ILE A 1 537 ? 23.070 12.078 -29.172 1.00 79.94 537 ILE A C 1
ATOM 4227 O O . ILE A 1 537 ? 21.943 12.096 -28.676 1.00 79.94 537 ILE A O 1
ATOM 4231 N N . VAL A 1 538 ? 24.120 12.637 -28.559 1.00 83.31 538 VAL A N 1
ATOM 4232 C CA . VAL A 1 538 ? 24.018 13.321 -27.265 1.00 83.31 538 VAL A CA 1
ATOM 4233 C C . VAL A 1 538 ? 23.155 14.567 -27.402 1.00 83.31 538 VAL A C 1
ATOM 4235 O O . VAL A 1 538 ? 22.206 14.731 -26.634 1.00 83.31 538 VAL A O 1
ATOM 4238 N N . ARG A 1 539 ? 23.433 15.419 -28.395 1.00 85.06 539 ARG A N 1
ATOM 4239 C CA . ARG A 1 539 ? 22.631 16.620 -28.663 1.00 85.06 539 ARG A CA 1
ATOM 4240 C C . ARG A 1 539 ? 21.163 16.279 -28.900 1.00 85.06 539 ARG A C 1
ATOM 4242 O O . ARG A 1 539 ? 20.295 16.958 -28.354 1.00 85.06 539 ARG A O 1
ATOM 4249 N N . ASP A 1 540 ? 20.878 15.237 -29.671 1.00 81.62 540 ASP A N 1
ATOM 4250 C CA . ASP A 1 540 ? 19.503 14.875 -30.018 1.00 81.62 540 ASP A CA 1
ATOM 4251 C C . ASP A 1 540 ? 18.750 14.267 -28.818 1.00 81.62 540 ASP A C 1
ATOM 4253 O O . ASP A 1 540 ? 17.586 14.597 -28.578 1.00 81.62 540 ASP A O 1
ATOM 4257 N N . MET A 1 541 ? 19.423 13.465 -27.983 1.00 81.88 541 MET A N 1
ATOM 4258 C CA . MET A 1 541 ? 18.872 12.996 -26.704 1.00 81.88 541 MET A CA 1
ATOM 4259 C C . MET A 1 541 ? 18.597 14.158 -25.738 1.00 81.88 541 MET A C 1
ATOM 4261 O O . MET A 1 541 ? 17.545 14.186 -25.095 1.00 81.88 541 MET A O 1
ATOM 4265 N N . VAL A 1 542 ? 19.501 15.139 -25.657 1.00 85.75 542 VAL A N 1
ATOM 4266 C CA . VAL A 1 542 ? 19.310 16.352 -24.844 1.00 85.75 542 VAL A CA 1
ATOM 4267 C C . VAL A 1 542 ? 18.142 17.185 -25.365 1.00 85.75 542 VAL A C 1
ATOM 4269 O O . VAL A 1 542 ? 17.306 17.625 -24.576 1.00 85.75 542 VAL A O 1
ATOM 4272 N N . ALA A 1 543 ? 18.018 17.347 -26.685 1.00 84.00 543 ALA A N 1
ATOM 4273 C CA . ALA A 1 543 ? 16.876 18.015 -27.307 1.00 84.00 543 ALA A CA 1
ATOM 4274 C C . ALA A 1 543 ? 15.548 17.290 -27.016 1.00 84.00 543 ALA A C 1
ATOM 4276 O O . ALA A 1 543 ? 14.511 17.935 -26.868 1.00 84.00 543 ALA A O 1
ATOM 4277 N N . ALA A 1 544 ? 15.586 15.964 -26.860 1.00 78.12 544 ALA A N 1
ATOM 4278 C CA . ALA A 1 544 ? 14.455 15.142 -26.432 1.00 78.12 544 ALA A CA 1
ATOM 4279 C C . ALA A 1 544 ? 14.210 15.147 -24.904 1.00 78.12 544 ALA A C 1
ATOM 4281 O O . ALA A 1 544 ? 13.302 14.461 -24.428 1.00 78.12 544 ALA A O 1
ATOM 4282 N N . GLY A 1 545 ? 14.979 15.922 -24.129 1.00 82.75 545 GLY A N 1
ATOM 4283 C CA . GLY A 1 545 ? 14.789 16.112 -22.688 1.00 82.75 545 GLY A CA 1
ATOM 4284 C C . GLY A 1 545 ? 15.545 15.129 -21.789 1.00 82.75 545 GLY A C 1
ATOM 4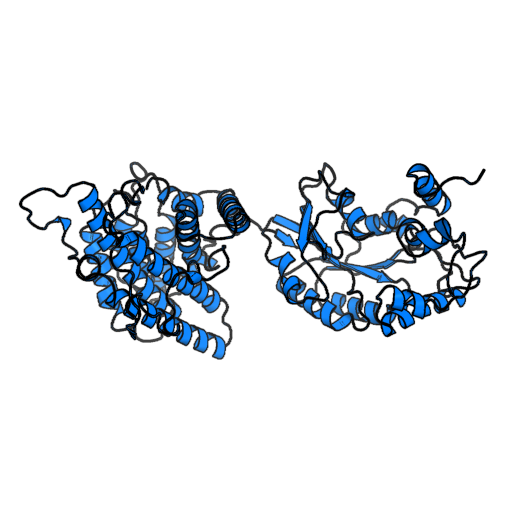285 O O . GLY A 1 545 ? 15.249 15.055 -20.597 1.00 82.75 545 GLY A O 1
ATOM 4286 N N . VAL A 1 546 ? 16.503 14.368 -22.326 1.00 83.38 546 VAL A N 1
ATOM 4287 C CA . VAL A 1 546 ? 17.412 13.535 -21.523 1.00 83.38 546 VAL A CA 1
ATOM 4288 C C . VAL A 1 546 ? 18.481 14.428 -20.888 1.00 83.38 546 VAL A C 1
ATOM 4290 O O . VAL A 1 546 ? 19.031 15.313 -21.537 1.00 83.38 546 VAL A O 1
ATOM 4293 N N . GLU A 1 547 ? 18.803 14.196 -19.615 1.00 86.81 547 GLU A N 1
ATOM 4294 C CA . GLU A 1 547 ? 19.916 14.882 -18.950 1.00 86.81 547 GLU A CA 1
ATOM 4295 C C . GLU A 1 547 ? 21.224 14.667 -19.733 1.00 86.81 547 GLU A C 1
ATOM 4297 O O . GLU A 1 547 ? 21.565 13.535 -20.063 1.00 86.81 547 GLU A O 1
ATOM 4302 N N . GLU A 1 548 ? 21.997 15.726 -19.986 1.00 88.00 548 GLU A N 1
ATOM 4303 C CA . GLU A 1 548 ? 23.219 15.685 -20.811 1.00 88.00 548 GLU A CA 1
ATOM 4304 C C . GLU A 1 548 ? 24.222 14.604 -20.388 1.00 88.00 548 GLU A C 1
ATOM 4306 O O . GLU A 1 548 ? 24.792 13.896 -21.225 1.00 88.00 548 GLU A O 1
ATOM 4311 N N . LYS A 1 549 ? 24.409 14.421 -19.077 1.00 86.81 549 LYS A N 1
ATOM 4312 C CA . LYS A 1 549 ? 25.287 13.370 -18.550 1.00 86.81 549 LYS A CA 1
ATOM 4313 C C . LYS A 1 549 ? 24.750 11.979 -18.860 1.00 86.81 549 LYS A C 1
ATOM 4315 O O . LYS A 1 549 ? 25.515 11.119 -19.284 1.00 86.81 549 LYS A O 1
ATOM 4320 N N . LEU A 1 550 ? 23.447 11.762 -18.690 1.00 85.19 550 LEU A N 1
ATOM 4321 C CA . LEU A 1 550 ? 22.803 10.498 -19.038 1.00 85.19 550 LEU A CA 1
ATOM 4322 C C . LEU A 1 550 ? 22.853 10.251 -20.554 1.00 85.19 550 LEU A C 1
ATOM 4324 O O . LEU A 1 550 ? 23.166 9.143 -20.972 1.00 85.19 550 LEU A O 1
ATOM 4328 N N . ALA A 1 551 ? 22.628 11.277 -21.375 1.00 85.38 551 ALA A N 1
ATOM 4329 C CA . ALA A 1 551 ? 22.730 11.193 -22.830 1.00 85.38 551 ALA A CA 1
ATOM 4330 C C . ALA A 1 551 ? 24.146 10.793 -23.282 1.00 85.38 551 ALA A C 1
ATOM 4332 O O . ALA A 1 551 ? 24.308 9.892 -24.101 1.00 85.38 551 ALA A O 1
ATOM 4333 N N . SER A 1 552 ? 25.178 11.395 -22.683 1.00 86.19 552 SER A N 1
ATOM 4334 C CA . SER A 1 552 ? 26.586 11.059 -22.944 1.00 86.19 552 SER A CA 1
ATOM 4335 C C . SER A 1 552 ? 26.912 9.610 -22.573 1.00 86.19 552 SER A C 1
ATOM 4337 O O . SER A 1 552 ? 27.618 8.908 -23.296 1.00 86.19 552 SER A O 1
ATOM 4339 N N . VAL A 1 553 ? 26.373 9.150 -21.445 1.00 84.44 553 VAL A N 1
ATOM 4340 C CA . VAL A 1 553 ? 26.505 7.770 -20.970 1.00 84.44 553 VAL A CA 1
ATOM 4341 C C . VAL A 1 553 ? 25.822 6.790 -21.931 1.00 84.44 553 VAL A C 1
ATOM 4343 O O . VAL A 1 553 ? 26.441 5.802 -22.323 1.00 84.44 553 VAL A O 1
ATOM 4346 N N . LEU A 1 554 ? 24.588 7.075 -22.357 1.00 83.12 554 LEU A N 1
ATOM 4347 C CA . LEU A 1 554 ? 23.838 6.242 -23.300 1.00 83.12 554 LEU A CA 1
ATOM 4348 C C . LEU A 1 554 ? 24.510 6.187 -24.678 1.00 83.12 554 LEU A C 1
ATOM 4350 O O . LEU A 1 554 ? 24.655 5.101 -25.227 1.00 83.12 554 LEU A O 1
ATOM 4354 N N . ALA A 1 555 ? 25.004 7.312 -25.200 1.00 83.69 555 ALA A N 1
ATOM 4355 C CA . ALA A 1 555 ? 25.783 7.338 -26.440 1.00 83.69 555 ALA A CA 1
ATOM 4356 C C . ALA A 1 555 ? 27.089 6.524 -26.328 1.00 83.69 555 ALA A C 1
ATOM 4358 O O . ALA A 1 555 ? 27.548 5.918 -27.295 1.00 83.69 555 ALA A O 1
ATOM 4359 N N . GLY A 1 556 ? 27.676 6.441 -25.129 1.00 84.94 556 GLY A N 1
ATOM 4360 C CA . GLY A 1 556 ? 28.838 5.595 -24.857 1.00 84.94 556 GLY A CA 1
ATOM 4361 C C . GLY A 1 556 ? 28.589 4.091 -25.046 1.00 84.94 556 GLY A C 1
ATOM 4362 O O . GLY A 1 556 ? 29.548 3.358 -25.310 1.00 84.94 556 GLY A O 1
ATOM 4363 N N . LEU A 1 557 ? 27.333 3.626 -24.955 1.00 87.44 557 LEU A N 1
ATOM 4364 C CA . LEU A 1 557 ? 26.965 2.224 -25.199 1.00 87.44 557 LEU A CA 1
ATOM 4365 C C . LEU A 1 557 ? 27.193 1.821 -26.658 1.00 87.44 557 LEU A C 1
ATOM 4367 O O . LEU A 1 557 ? 27.677 0.721 -26.917 1.00 87.44 557 LEU A O 1
ATOM 4371 N N . ASP A 1 558 ? 26.955 2.718 -27.608 1.00 87.06 558 ASP A N 1
ATOM 4372 C CA . ASP A 1 558 ? 27.232 2.448 -29.020 1.00 87.06 558 ASP A CA 1
ATOM 4373 C C . ASP A 1 558 ? 28.733 2.230 -29.267 1.00 87.06 558 ASP A C 1
ATOM 4375 O O . ASP A 1 558 ? 29.134 1.374 -30.055 1.00 87.06 558 ASP A O 1
ATOM 4379 N N . GLY A 1 559 ? 29.593 2.909 -28.501 1.00 86.50 559 GLY A N 1
ATOM 4380 C CA . GLY A 1 559 ? 31.034 2.664 -28.525 1.00 86.50 559 GLY A CA 1
ATOM 4381 C C . GLY A 1 559 ? 31.425 1.245 -28.087 1.00 86.50 559 GLY A C 1
ATOM 4382 O O . GLY A 1 559 ? 32.430 0.722 -28.565 1.00 86.50 559 GLY A O 1
ATOM 4383 N N . VAL A 1 560 ? 30.651 0.614 -27.198 1.00 87.50 560 VAL A N 1
ATOM 4384 C CA . VAL A 1 560 ? 30.833 -0.792 -26.782 1.00 87.50 560 VAL A CA 1
ATOM 4385 C C . VAL A 1 560 ? 30.497 -1.728 -27.935 1.00 87.50 560 VAL A C 1
ATOM 4387 O O . VAL A 1 560 ? 31.275 -2.633 -28.239 1.00 87.50 560 VAL A O 1
ATOM 4390 N N . VAL A 1 561 ? 29.381 -1.458 -28.616 1.00 89.88 561 VAL A N 1
ATOM 4391 C CA . VAL A 1 561 ? 28.969 -2.197 -29.814 1.00 89.88 561 VAL A CA 1
ATOM 4392 C C . VAL A 1 561 ? 30.033 -2.071 -30.901 1.00 89.88 561 VAL A C 1
ATOM 4394 O O . VAL A 1 561 ? 30.494 -3.087 -31.410 1.00 89.88 561 VAL A O 1
ATOM 4397 N N . ARG A 1 562 ? 30.529 -0.855 -31.168 1.00 89.12 562 ARG A N 1
ATOM 4398 C CA . ARG A 1 562 ? 31.592 -0.590 -32.153 1.00 89.12 562 ARG A CA 1
ATOM 4399 C C . ARG A 1 562 ? 32.868 -1.396 -31.910 1.00 89.12 562 ARG A C 1
ATOM 4401 O O . ARG A 1 562 ? 33.567 -1.740 -32.859 1.00 89.12 562 ARG A O 1
ATOM 4408 N N . ARG A 1 563 ? 33.190 -1.699 -30.651 1.00 90.56 563 ARG A N 1
ATOM 4409 C CA . ARG A 1 563 ? 34.360 -2.515 -30.276 1.00 90.56 563 ARG A CA 1
ATOM 4410 C C . ARG A 1 563 ? 34.095 -4.025 -30.318 1.00 90.56 563 ARG A C 1
ATOM 4412 O O . ARG A 1 563 ? 34.995 -4.795 -29.995 1.00 90.56 563 ARG A O 1
ATOM 4419 N N . GLY A 1 564 ? 32.894 -4.446 -30.713 1.00 90.25 564 GLY A N 1
ATOM 4420 C CA . GLY A 1 564 ? 32.500 -5.849 -30.836 1.00 90.25 564 GLY A CA 1
ATOM 4421 C C . GLY A 1 564 ? 32.266 -6.553 -29.496 1.00 90.25 564 GLY A C 1
ATOM 4422 O O . GLY A 1 564 ? 32.169 -7.775 -29.445 1.00 90.25 564 GLY A O 1
ATOM 4423 N N . GLU A 1 565 ? 32.178 -5.812 -28.388 1.00 89.69 565 GLU A N 1
ATOM 4424 C CA . GLU A 1 565 ? 32.100 -6.401 -27.042 1.00 89.69 565 GLU A CA 1
ATOM 4425 C C . GLU A 1 565 ? 30.769 -7.130 -26.778 1.00 89.69 565 GLU A C 1
ATOM 4427 O O . GLU A 1 565 ? 30.677 -7.967 -25.876 1.00 89.69 565 GLU A O 1
ATOM 4432 N N . GLU A 1 566 ? 29.750 -6.842 -27.586 1.00 91.25 566 GLU A N 1
ATOM 4433 C CA . GLU A 1 566 ? 28.439 -7.489 -27.537 1.00 91.25 566 GLU A CA 1
ATOM 4434 C C . GLU A 1 566 ? 28.253 -8.573 -28.606 1.00 91.25 566 GLU A C 1
ATOM 4436 O O . GLU A 1 566 ? 27.210 -9.219 -28.613 1.00 91.25 566 GLU A O 1
ATOM 4441 N N . GLU A 1 567 ? 29.259 -8.865 -29.442 1.00 93.31 567 GLU A N 1
ATOM 4442 C CA . GLU A 1 567 ? 29.202 -9.891 -30.498 1.00 93.31 567 GLU A CA 1
ATOM 4443 C C . GLU A 1 567 ? 29.278 -11.322 -29.948 1.00 93.31 567 GLU A C 1
ATOM 4445 O O . GLU A 1 567 ? 30.201 -12.095 -30.209 1.00 93.31 567 GLU A O 1
ATOM 4450 N N . ARG A 1 568 ? 28.281 -11.694 -29.152 1.00 92.81 568 ARG A N 1
ATOM 4451 C CA . ARG A 1 568 ? 28.178 -12.995 -28.498 1.00 92.81 568 ARG A CA 1
ATOM 4452 C C . ARG A 1 568 ? 26.756 -13.528 -28.564 1.00 92.81 568 ARG A C 1
ATOM 4454 O O . ARG A 1 568 ? 25.787 -12.787 -28.459 1.00 92.81 568 ARG A O 1
ATOM 4461 N N . LEU A 1 569 ? 26.651 -14.843 -28.704 1.00 93.00 569 LEU A N 1
ATOM 4462 C CA . LEU A 1 569 ? 25.401 -15.599 -28.626 1.00 93.00 569 LEU A CA 1
ATOM 4463 C C . LEU A 1 569 ? 25.424 -16.502 -27.384 1.00 93.00 569 LEU A C 1
ATOM 4465 O O . LEU A 1 569 ? 26.415 -16.547 -26.656 1.00 93.00 569 LEU A O 1
ATOM 4469 N N . GLY A 1 570 ? 24.338 -17.241 -27.150 1.00 86.06 570 GLY A N 1
ATOM 4470 C CA . GLY A 1 570 ? 24.246 -18.192 -26.033 1.00 86.06 570 GLY A CA 1
ATOM 4471 C C . GLY A 1 570 ? 23.571 -17.626 -24.782 1.00 86.06 570 GLY A C 1
ATOM 4472 O O . GLY A 1 570 ? 24.011 -17.896 -23.668 1.00 86.06 570 GLY A O 1
ATOM 4473 N N . GLY A 1 571 ? 22.513 -16.829 -24.960 1.00 88.56 571 GLY A N 1
ATOM 4474 C CA . GLY A 1 571 ? 21.659 -16.373 -23.859 1.00 88.56 571 GLY A CA 1
ATOM 4475 C C . GLY A 1 571 ? 20.765 -17.477 -23.275 1.00 88.56 571 GLY A C 1
ATOM 4476 O O . GLY A 1 571 ? 20.707 -18.601 -23.772 1.00 88.56 571 GLY A O 1
ATOM 4477 N N . CYS A 1 572 ? 20.010 -17.138 -22.230 1.00 91.75 572 CYS A N 1
ATOM 4478 C CA . CYS A 1 572 ? 19.208 -18.089 -21.455 1.00 91.75 572 CYS A CA 1
ATOM 4479 C C . CYS A 1 572 ? 17.854 -18.480 -22.082 1.00 91.75 572 CYS A C 1
ATOM 4481 O O . CYS A 1 572 ? 17.119 -19.264 -21.485 1.00 91.75 572 CYS A O 1
ATOM 4483 N N . LEU A 1 573 ? 17.490 -17.957 -23.261 1.00 92.81 573 LEU A N 1
ATOM 4484 C CA . LEU A 1 573 ? 16.128 -18.079 -23.805 1.00 92.81 573 LEU A CA 1
ATOM 4485 C C . LEU A 1 573 ? 15.657 -19.533 -23.934 1.00 92.81 573 LEU A C 1
ATOM 4487 O O . LEU A 1 573 ? 14.575 -19.863 -23.459 1.00 92.81 573 LEU A O 1
ATOM 4491 N N . ARG A 1 574 ? 16.485 -20.419 -24.499 1.00 91.19 574 ARG A N 1
ATOM 4492 C CA . ARG A 1 574 ? 16.143 -21.844 -24.661 1.00 91.19 574 ARG A CA 1
ATOM 4493 C C . ARG A 1 574 ? 16.025 -22.587 -23.338 1.00 91.19 574 ARG A C 1
ATOM 4495 O O . ARG A 1 574 ? 15.131 -23.415 -23.199 1.00 91.19 574 ARG A O 1
ATOM 4502 N N . GLU A 1 575 ? 16.912 -22.282 -22.392 1.00 89.06 575 GLU A N 1
ATOM 4503 C CA . GLU A 1 575 ? 16.916 -22.872 -21.049 1.00 89.06 575 GLU A CA 1
ATOM 4504 C C . GLU A 1 575 ? 15.646 -22.488 -20.283 1.00 89.06 575 GLU A C 1
ATOM 4506 O O . GLU A 1 575 ? 15.004 -23.345 -19.688 1.00 89.06 575 GLU A O 1
ATOM 4511 N N . VAL A 1 576 ? 15.268 -21.207 -20.324 1.00 90.12 576 VAL A N 1
ATOM 4512 C CA . VAL A 1 576 ? 14.193 -20.662 -19.485 1.00 90.12 576 VAL A CA 1
ATOM 4513 C C . VAL A 1 576 ? 12.817 -20.799 -20.131 1.00 90.12 576 VAL A C 1
ATOM 4515 O O . VAL A 1 576 ? 11.848 -21.120 -19.450 1.00 90.12 576 VAL A O 1
ATOM 4518 N N . LEU A 1 577 ? 12.702 -20.541 -21.436 1.00 89.81 577 LEU A N 1
ATOM 4519 C CA . LEU A 1 577 ? 11.414 -20.537 -22.138 1.00 89.81 577 LEU A CA 1
ATOM 4520 C C . LEU A 1 577 ? 11.053 -21.901 -22.735 1.00 89.81 577 LEU A C 1
ATOM 4522 O O . LEU A 1 577 ? 9.945 -22.058 -23.244 1.00 89.81 577 LEU A O 1
ATOM 4526 N N . GLY A 1 578 ? 11.987 -22.859 -22.763 1.00 89.88 578 GLY A N 1
ATOM 4527 C CA . GLY A 1 578 ? 11.809 -24.150 -23.442 1.00 89.88 578 GLY A CA 1
ATOM 4528 C C . GLY A 1 578 ? 11.675 -24.040 -24.968 1.00 89.88 578 GLY A C 1
ATOM 4529 O O . GLY A 1 578 ? 11.384 -25.023 -25.646 1.00 89.88 578 GLY A O 1
ATOM 4530 N N . ARG A 1 579 ? 11.890 -22.845 -25.527 1.00 92.06 579 ARG A N 1
ATOM 4531 C CA . ARG A 1 579 ? 11.856 -22.546 -26.961 1.00 92.06 579 ARG A CA 1
ATOM 4532 C C . ARG A 1 579 ? 12.987 -21.597 -27.325 1.00 92.06 579 ARG A C 1
ATOM 4534 O O . ARG A 1 579 ? 13.518 -20.895 -26.469 1.00 92.06 579 ARG A O 1
ATOM 4541 N N . ARG A 1 580 ? 13.326 -21.542 -28.611 1.00 92.44 580 ARG A N 1
ATOM 4542 C CA . ARG A 1 580 ? 14.239 -20.511 -29.114 1.00 92.44 580 ARG A CA 1
ATOM 4543 C C . ARG A 1 580 ? 13.648 -19.110 -28.958 1.00 92.44 580 ARG A C 1
ATOM 4545 O O . ARG A 1 580 ? 12.421 -18.946 -28.954 1.00 92.44 580 ARG A O 1
ATOM 4552 N N . GLY A 1 581 ? 14.535 -18.126 -28.873 1.00 92.88 581 GLY A N 1
ATOM 4553 C CA . GLY A 1 581 ? 14.184 -16.726 -29.056 1.00 92.88 581 GLY A CA 1
ATOM 4554 C C . GLY A 1 581 ? 13.628 -16.440 -30.449 1.00 92.88 581 GLY A C 1
ATOM 4555 O O . GLY A 1 581 ? 13.815 -17.212 -31.401 1.00 92.88 581 GLY A O 1
ATOM 4556 N N . LYS A 1 582 ? 12.921 -15.321 -30.551 1.00 94.81 582 LYS A N 1
ATOM 4557 C CA . LYS A 1 582 ? 12.410 -14.786 -31.809 1.00 94.81 582 LYS A CA 1
ATOM 4558 C C . LYS A 1 582 ? 13.570 -14.292 -32.675 1.00 94.81 582 LYS A C 1
ATOM 4560 O O . LYS A 1 582 ? 14.463 -13.605 -32.180 1.00 94.81 582 LYS A O 1
ATOM 4565 N N . PHE A 1 583 ? 13.552 -14.642 -33.957 1.00 95.81 583 PHE A N 1
ATOM 4566 C CA . PHE A 1 583 ? 14.500 -14.112 -34.935 1.00 95.81 583 PHE A CA 1
ATOM 4567 C C . PHE A 1 583 ? 14.092 -12.718 -35.399 1.00 95.81 583 PHE A C 1
ATOM 4569 O O . PHE A 1 583 ? 12.910 -12.365 -35.390 1.00 95.81 583 PHE A O 1
ATOM 4576 N N . PHE A 1 584 ? 15.065 -11.932 -35.861 1.00 93.56 584 PHE A N 1
ATOM 4577 C CA . PHE A 1 584 ? 14.808 -10.544 -36.248 1.00 93.56 584 PHE A CA 1
ATOM 4578 C C . PHE A 1 584 ? 13.814 -10.450 -37.414 1.00 93.56 584 PHE A C 1
ATOM 4580 O O . PHE A 1 584 ? 12.896 -9.634 -37.395 1.00 93.56 584 PHE A O 1
ATOM 4587 N N . ARG A 1 585 ? 13.933 -11.352 -38.397 1.00 92.88 585 ARG A N 1
ATOM 4588 C CA . ARG A 1 585 ? 12.998 -11.442 -39.531 1.00 92.88 585 ARG A CA 1
ATOM 4589 C C . ARG A 1 585 ? 11.555 -11.685 -39.082 1.00 92.88 585 ARG A C 1
ATOM 4591 O O . ARG A 1 585 ? 10.654 -11.030 -39.592 1.00 92.88 585 ARG A O 1
ATOM 4598 N N . GLU A 1 586 ? 11.344 -12.590 -38.127 1.00 95.06 586 GLU A N 1
ATOM 4599 C CA . GLU A 1 586 ? 10.008 -12.905 -37.598 1.00 95.06 586 GLU A CA 1
ATOM 4600 C C . GLU A 1 586 ? 9.396 -11.685 -36.903 1.00 95.06 586 GLU A C 1
ATOM 4602 O O . GLU A 1 586 ? 8.223 -11.376 -37.089 1.00 95.06 586 GLU A O 1
ATOM 4607 N N . TYR A 1 587 ? 10.210 -10.951 -36.140 1.00 94.75 587 TYR A N 1
ATOM 4608 C CA . TYR A 1 587 ? 9.801 -9.691 -35.529 1.00 94.75 587 TYR A CA 1
ATOM 4609 C C . TYR A 1 587 ? 9.407 -8.636 -36.578 1.00 94.75 587 TYR A C 1
ATOM 4611 O O . TYR A 1 587 ? 8.344 -8.028 -36.466 1.00 94.75 587 TYR A O 1
ATOM 4619 N N . VAL A 1 588 ? 10.212 -8.449 -37.630 1.00 93.06 588 VAL A N 1
ATOM 4620 C CA . VAL A 1 588 ? 9.890 -7.501 -38.710 1.00 93.06 588 VAL A CA 1
ATOM 4621 C C . VAL A 1 588 ? 8.594 -7.896 -39.425 1.00 93.06 588 VAL A C 1
ATOM 4623 O O . VAL A 1 588 ? 7.763 -7.034 -39.702 1.00 93.06 588 VAL A O 1
ATOM 4626 N N . GLU A 1 589 ? 8.380 -9.186 -39.688 1.00 94.12 589 GLU A N 1
ATOM 4627 C CA . GLU A 1 589 ? 7.142 -9.694 -40.291 1.00 94.12 589 GLU A CA 1
ATOM 4628 C C . GLU A 1 589 ? 5.905 -9.414 -39.420 1.00 94.12 589 GLU A C 1
ATOM 4630 O O . GLU A 1 589 ? 4.865 -9.021 -39.952 1.00 94.12 589 GLU A O 1
ATOM 4635 N N . GLU A 1 590 ? 6.009 -9.523 -38.092 1.00 93.56 590 GLU A N 1
ATOM 4636 C CA . GLU A 1 590 ? 4.942 -9.123 -37.161 1.00 93.56 590 GLU A CA 1
ATOM 4637 C C . GLU A 1 590 ? 4.693 -7.607 -37.166 1.00 93.56 590 GLU A C 1
ATOM 4639 O O . GLU A 1 590 ? 3.542 -7.159 -37.117 1.00 93.56 590 GLU A O 1
ATOM 4644 N N . CYS A 1 591 ? 5.749 -6.795 -37.256 1.00 92.75 591 CYS A N 1
ATOM 4645 C CA . CYS A 1 591 ? 5.615 -5.345 -37.400 1.00 92.75 591 CYS A CA 1
ATOM 4646 C C . CYS A 1 591 ? 4.918 -4.968 -38.716 1.00 92.75 591 CYS A C 1
ATOM 4648 O O . CYS A 1 591 ? 4.094 -4.055 -38.730 1.00 92.75 591 CYS A O 1
ATOM 4650 N N . VAL A 1 592 ? 5.188 -5.696 -39.804 1.00 93.25 592 VAL A N 1
ATOM 4651 C CA . VAL A 1 592 ? 4.467 -5.529 -41.073 1.00 93.25 592 VAL A CA 1
ATOM 4652 C C . VAL A 1 592 ? 3.001 -5.932 -40.922 1.00 93.25 592 VAL A C 1
ATOM 4654 O O . VAL A 1 592 ? 2.107 -5.181 -41.303 1.00 93.25 592 VAL A O 1
ATOM 4657 N N . ALA A 1 593 ? 2.730 -7.092 -40.321 1.00 92.38 593 ALA A N 1
ATOM 4658 C CA . ALA A 1 593 ? 1.367 -7.584 -40.124 1.00 92.38 593 ALA A CA 1
ATOM 4659 C C . ALA A 1 593 ? 0.516 -6.669 -39.222 1.00 92.38 593 ALA A C 1
ATOM 4661 O O . ALA A 1 593 ? -0.693 -6.564 -39.413 1.00 92.38 593 ALA A O 1
ATOM 4662 N N . SER A 1 594 ? 1.141 -5.993 -38.254 1.00 89.44 594 SER A N 1
ATOM 4663 C CA . SER A 1 594 ? 0.494 -5.015 -37.366 1.00 89.44 594 SER A CA 1
ATOM 4664 C C . SER A 1 594 ? 0.435 -3.594 -37.939 1.00 89.44 594 SER A C 1
ATOM 4666 O O . SER A 1 594 ? -0.121 -2.705 -37.294 1.00 89.44 594 SER A O 1
ATOM 4668 N N . GLY A 1 595 ? 0.969 -3.372 -39.144 1.00 89.81 595 GLY A N 1
ATOM 4669 C CA . GLY A 1 595 ? 0.927 -2.083 -39.836 1.00 89.81 595 GLY A CA 1
ATOM 4670 C C . GLY A 1 595 ? 1.913 -1.040 -39.308 1.00 89.81 595 GLY A C 1
ATOM 4671 O O . GLY A 1 595 ? 1.798 0.129 -39.667 1.00 89.81 595 GLY A O 1
ATOM 4672 N N . VAL A 1 596 ? 2.877 -1.436 -38.469 1.00 90.19 596 VAL A N 1
ATOM 4673 C CA . VAL A 1 596 ? 3.989 -0.561 -38.061 1.00 90.19 596 VAL A CA 1
ATOM 4674 C C . VAL A 1 596 ? 4.893 -0.278 -39.258 1.00 90.19 596 VAL A C 1
ATOM 4676 O O . VAL A 1 596 ? 5.299 0.861 -39.472 1.00 90.19 596 VAL A O 1
ATOM 4679 N N . TRP A 1 597 ? 5.171 -1.314 -40.051 1.00 91.06 597 TRP A N 1
ATOM 4680 C CA . TRP A 1 597 ? 5.958 -1.227 -41.276 1.00 91.06 597 TRP A CA 1
ATOM 4681 C C . TRP A 1 597 ? 5.139 -1.662 -42.485 1.00 91.06 597 TRP A C 1
ATOM 4683 O O . TRP A 1 597 ? 4.198 -2.444 -42.371 1.00 91.06 597 TRP A O 1
ATOM 4693 N N . VAL A 1 598 ? 5.534 -1.195 -43.663 1.00 87.25 598 VAL A N 1
ATOM 4694 C CA . VAL A 1 598 ? 4.997 -1.665 -44.942 1.00 87.25 598 VAL A CA 1
ATOM 4695 C C . VAL A 1 598 ? 6.109 -2.351 -45.722 1.00 87.25 598 VAL A C 1
ATOM 4697 O O . VAL A 1 598 ? 7.277 -1.980 -45.600 1.00 87.25 598 VAL A O 1
ATOM 4700 N N . ARG A 1 599 ? 5.769 -3.379 -46.507 1.00 83.88 599 ARG A N 1
ATOM 4701 C CA . ARG A 1 599 ? 6.740 -3.949 -47.444 1.00 83.88 599 ARG A CA 1
ATOM 4702 C C . ARG A 1 599 ? 6.991 -2.928 -48.542 1.00 83.88 599 ARG A C 1
ATOM 4704 O O . ARG A 1 599 ? 6.040 -2.432 -49.140 1.00 83.88 599 ARG A O 1
ATOM 4711 N N . TRP A 1 600 ? 8.261 -2.639 -48.783 1.00 72.19 600 TRP A N 1
ATOM 4712 C CA . TRP A 1 600 ? 8.666 -1.951 -49.995 1.00 72.19 600 TRP A CA 1
ATOM 4713 C C . TRP A 1 600 ? 8.494 -2.938 -51.155 1.00 72.19 600 TRP A C 1
ATOM 4715 O O . TRP A 1 600 ? 9.041 -4.042 -51.091 1.00 72.19 600 TRP A O 1
ATOM 4725 N N . GLU A 1 601 ? 7.665 -2.585 -52.138 1.00 53.66 601 GLU A N 1
ATOM 4726 C CA . GLU A 1 601 ? 7.485 -3.360 -53.377 1.00 53.66 601 GLU A CA 1
ATOM 4727 C C . GLU A 1 601 ? 8.605 -3.099 -54.384 1.00 53.66 601 GLU A C 1
ATOM 4729 O O . GLU A 1 601 ? 9.005 -1.919 -54.536 1.00 53.66 601 GLU A O 1
#

Sequence (601 aa):
MNILLAYWGQIANSERGLWFQHLQGARDIILYRGGPRTSDFLTRFFALLDISGSLWSGQGPLLPGHYWIEDAPTPSSPPKQLPDGSLVNGPVLPGPSAPSKGQLNWPYYDDGGVMTSTFHLFMIFIAKVSRLSSRAMAATTPEEEAQVRMDALEIRNEVEMWWQSCPPGLRDQRTDWRRQPRERKLTVAETLEEEAFSSTKACMHGVVMFIYHIINPLGLEPQSAEIPEAIKDVLEIAEETPEGYGLEMGLYYGLFAVGITVVNNYTIEEVVRRKLKADTRIALYNADRALELLEVLWRRQHQYNRKFDWREVQKQMDIHILQAEKKSAILLLGGTGKVSRRIAPLLCSADSTATVLLASRSGSVPQSCVGLPNSIGIHFDWLDPATYSNPFQTTYSISALFFIAPPVYDALPPAKSFLDLARAHHVPRVVFLSGSVLHAGDGPVLAQIATYIKEMGCEYTVLRASWFMENFSEMHHLWTIRDESRIVAAAGWGKVPWVAVGDVAGVARGEGGLGGREVLVLGEELWGFDEVEEEDIVRDMVAAGVEEKLASVLAGLDGVVRRGEEERLGGCLREVLGRRGKFFREYVEECVASGVWVRWE

pLDDT: mean 78.42, std 18.98, range [24.89, 98.06]

Secondary structure (DSSP, 8-state):
-TTTTHHHHHHHH-SSTHHHHHHHHHHHHHHHTTS--TT-HHHHHHHHHHHHHHHHHTS--SS-S-TTGGGS--TTSPPPPPTTS----S--PPP--PPPTT---SSTT-TT-HHHHHHHHHHHHHHHHHHHHHHHHH--SHHHHHHHHHHHHHHHHHHHHHHHHS-HHHHT--TTGGG---SSPPPHHHHHHHHHHHHHHHHHHHHHHHHHHHHSTT--SPPPTTHHHHHHHHHHHHHHSPTTS---HHHHHHHHHHHHH-SS-HHHHHHHHHHH---TTT-SS--HHHHHHHHHHHHHHHHHTS---HHHHHHHTT--S-----EEEEEEETTTSTTHHHHHHHHS-TT---EEEEEETT-PPPGGGTT-TTEEEEE--TT-GGGGGTTTTSSEEEEEEEEE--SSSS-HHHHHHHHHHHHHTT--EEEEEEES-SSSTTHHHHHHHHHHHHHTTSEEEEEEE--BTHHHHHSHHHHHHHHHS--B-S-TT--B--B-HHHHHHHHH--S--TTEEEEE--SS-B--SS-B---HHHHHHHTT--HHHHHHHHHHHHHHHTTTT-----SHHHHHSSPPPPHHHHHHHHHHTTSS----

Radius of gyration: 32.17 Å; chains: 1; bounding box: 80×72×94 Å

Foldseek 3Di:
DVVLFVLLFCLQPPPDCVVVVVLVVLLVVQVVVVHADLPDPSSLVSLCSQLLVLLVQLNFGPRDDLPPPVPDDDLPDAFDADPVRDTDRDDDDPQQPQDDPPDPDPVPLPNSCQLSVLVSVVSSLSRLLSPLSSQLVVDDDPVSLVVSLVSLVVSLVVLVVSLVVRDCCLNVQDLLVVVDDDPDDDDPSRVVVSLSSLLQLLQSLLSVLSSQCSNQVFCPDPGDPVNVVSLVSLLSNLVNDDFQPPRPSSSLSSLLSNLLNDALDPVSLVSSLRRQQHPPVRDPHHSPVSNVLSVQQRVVSVVVVTHHRSVVSCVVVVVNSDLPVLAEEAEEEQCQDPQNLLLVCVQLDPPHPHAYEREDCVLDHHPSCVPRPRYGRAHDDLVDPVRLCGVVSHSHQYQEYEDEFHLALQRQVSLVSSVVVCLVSCRQEYEYEAALAQPAFCNVVSVVSVVVNLVSNHFYEYEHEWAELCCCLPHDVLCCCVPVVAAAALQPQFWAQHAHSSLVSLLSNFDPDRTPHYFYHGHQDIDDDPDHDHDPQLVVVVVVPRDSSNSVRVNRVSVCRNVNVRVDDDTCSCVGVVDHTDDSVNVVVVCCVVVSDPDDD